Protein AF-A0A292PXF9-F1 (afdb_monomer)

Structure (mmCIF, N/CA/C/O backbone):
data_AF-A0A292PXF9-F1
#
_entry.id   AF-A0A292PXF9-F1
#
loop_
_atom_site.group_PDB
_atom_site.id
_atom_site.type_symbol
_atom_site.label_atom_id
_atom_site.label_alt_id
_atom_site.label_comp_id
_atom_site.label_asym_id
_atom_site.label_entity_id
_atom_site.label_seq_id
_atom_site.pdbx_PDB_ins_code
_atom_site.Cartn_x
_atom_site.Cartn_y
_atom_site.Cartn_z
_atom_site.occupancy
_atom_site.B_iso_or_equiv
_atom_site.auth_seq_id
_atom_site.auth_comp_id
_atom_site.auth_asym_id
_atom_site.auth_atom_id
_atom_site.pdbx_PDB_model_num
ATOM 1 N N . MET A 1 1 ? -12.006 -13.032 43.109 1.00 38.38 1 MET A N 1
ATOM 2 C CA . MET A 1 1 ? -13.363 -12.999 43.694 1.00 38.38 1 MET A CA 1
ATOM 3 C C . MET A 1 1 ? -13.235 -13.403 45.149 1.00 38.38 1 MET A C 1
ATOM 5 O O . MET A 1 1 ? -13.389 -14.571 45.484 1.00 38.38 1 MET A O 1
ATOM 9 N N . GLU A 1 2 ? -12.840 -12.450 45.986 1.00 35.78 2 GLU A N 1
ATOM 10 C CA . GLU A 1 2 ? -12.782 -12.636 47.434 1.00 35.78 2 GLU A CA 1
ATOM 11 C C . GLU A 1 2 ? -14.198 -12.433 47.976 1.00 35.78 2 GLU A C 1
ATOM 13 O O . GLU A 1 2 ? -14.853 -11.440 47.666 1.00 35.78 2 GLU A O 1
ATOM 18 N N . ARG A 1 3 ? -14.719 -13.440 48.682 1.00 36.41 3 ARG A N 1
ATOM 19 C CA . ARG A 1 3 ? -16.041 -13.385 49.306 1.00 36.41 3 ARG A CA 1
ATOM 20 C C . ARG A 1 3 ? -15.916 -12.554 50.579 1.00 36.41 3 ARG A C 1
ATOM 22 O O . ARG A 1 3 ? -15.372 -13.043 51.564 1.00 36.41 3 ARG A O 1
ATOM 29 N N . GLU A 1 4 ? -16.420 -11.324 50.553 1.00 37.81 4 GLU A N 1
ATOM 30 C CA . GLU A 1 4 ? -16.676 -10.549 51.767 1.00 37.81 4 GLU A CA 1
ATOM 31 C C . GLU A 1 4 ? -17.704 -11.299 52.623 1.00 37.81 4 GLU A C 1
ATOM 33 O O . GLU A 1 4 ? -18.889 -11.387 52.300 1.00 37.81 4 GLU A O 1
ATOM 38 N N . ILE A 1 5 ? -17.218 -11.900 53.707 1.00 45.25 5 ILE A N 1
ATOM 39 C CA . ILE A 1 5 ? -18.041 -12.476 54.766 1.00 45.25 5 ILE A CA 1
ATOM 40 C C . ILE A 1 5 ? -18.513 -11.296 55.616 1.00 45.25 5 ILE A C 1
ATOM 42 O O . ILE A 1 5 ? -17.755 -10.762 56.424 1.00 45.25 5 ILE A O 1
ATOM 46 N N . LEU A 1 6 ? -19.751 -10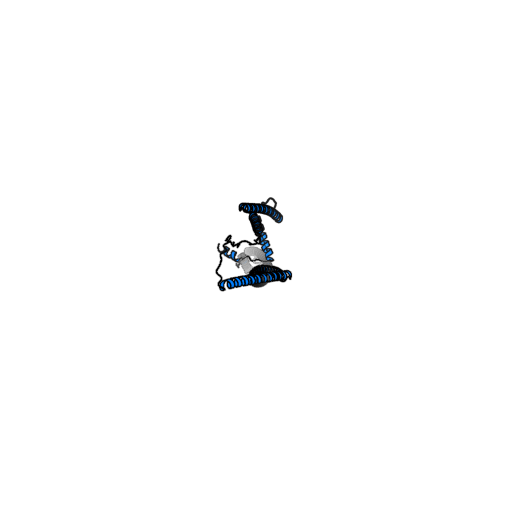.851 55.394 1.00 40.72 6 LEU A N 1
ATOM 47 C CA . LEU A 1 6 ? -20.385 -9.840 56.238 1.00 40.72 6 LEU A CA 1
ATOM 48 C C . LEU A 1 6 ? -20.540 -10.385 57.672 1.00 40.72 6 LEU A C 1
ATOM 50 O O . LEU A 1 6 ? -20.961 -11.534 57.839 1.00 40.72 6 LEU A O 1
ATOM 54 N N . PRO A 1 7 ? -20.218 -9.590 58.707 1.00 44.69 7 PRO A N 1
ATOM 55 C CA . PRO A 1 7 ? -20.366 -10.006 60.094 1.00 44.69 7 PRO A CA 1
ATOM 56 C C . PRO A 1 7 ? -21.848 -10.204 60.432 1.00 44.69 7 PRO A C 1
ATOM 58 O O . PRO A 1 7 ? -22.678 -9.326 60.189 1.00 44.69 7 PRO A O 1
ATOM 61 N N . SER A 1 8 ? -22.175 -11.369 60.993 1.00 41.03 8 SER A N 1
ATOM 62 C CA . SER A 1 8 ? -23.516 -11.691 61.479 1.00 41.03 8 SER A CA 1
ATOM 63 C C . SER A 1 8 ? -23.991 -10.630 62.480 1.00 41.03 8 SER A C 1
ATOM 65 O O . SER A 1 8 ? -23.223 -10.272 63.379 1.00 41.03 8 SER A O 1
ATOM 67 N N . PRO A 1 9 ? -25.241 -10.141 62.382 1.00 47.03 9 PRO A N 1
ATOM 68 C CA . PRO A 1 9 ? -25.782 -9.237 63.382 1.00 47.03 9 PRO A CA 1
ATOM 69 C C . PRO A 1 9 ? -25.838 -9.974 64.721 1.00 47.03 9 PRO A C 1
ATOM 71 O O . PRO A 1 9 ? -26.506 -11.000 64.853 1.00 47.03 9 PRO A O 1
ATOM 74 N N . GLY A 1 10 ? -25.087 -9.473 65.703 1.00 38.56 10 GLY A N 1
ATOM 75 C CA . GLY A 1 10 ? -25.152 -9.954 67.074 1.00 38.56 10 GLY A CA 1
ATOM 76 C C . GLY A 1 10 ? -26.551 -9.700 67.618 1.00 38.56 10 GLY A C 1
ATOM 77 O O . GLY A 1 10 ? -26.915 -8.555 67.877 1.00 38.56 10 GLY A O 1
ATOM 78 N N . PHE A 1 11 ? -27.344 -10.760 67.759 1.00 42.31 11 PHE A N 1
ATOM 79 C CA . PHE A 1 11 ? -28.587 -10.709 68.515 1.00 42.31 11 PHE A CA 1
ATOM 80 C C . PHE A 1 11 ? -28.232 -10.376 69.965 1.00 42.31 11 PHE A C 1
ATOM 82 O O . PHE A 1 11 ? -27.492 -11.121 70.612 1.00 42.31 11 PHE A O 1
ATOM 89 N N . ALA A 1 12 ? -28.722 -9.238 70.457 1.00 44.34 12 ALA A N 1
ATOM 90 C CA . ALA A 1 12 ? -28.659 -8.928 71.876 1.00 44.34 12 ALA A CA 1
ATOM 91 C C . ALA A 1 12 ? -29.372 -10.053 72.654 1.00 44.34 12 ALA A C 1
ATOM 93 O O . ALA A 1 12 ? -30.424 -10.516 72.200 1.00 44.34 12 ALA A O 1
ATOM 94 N N . PRO A 1 13 ? -28.819 -10.528 73.785 1.00 44.94 13 PRO A N 1
ATOM 95 C CA . PRO A 1 13 ? -29.507 -11.498 74.625 1.00 44.94 13 PRO A CA 1
ATOM 96 C C . PRO A 1 13 ? -30.847 -10.900 75.052 1.00 44.94 13 PRO A C 1
ATOM 98 O O . PRO A 1 13 ? -30.883 -9.759 75.515 1.00 44.94 13 PRO A O 1
ATOM 101 N N . PHE A 1 14 ? -31.937 -11.651 74.876 1.00 39.88 14 PHE A N 1
ATOM 102 C CA . PHE A 1 14 ? -33.238 -11.268 75.420 1.00 39.88 14 PHE A CA 1
ATOM 103 C C . PHE A 1 14 ? -33.081 -10.957 76.916 1.00 39.88 14 PHE A C 1
ATOM 105 O O . PHE A 1 14 ? -32.403 -11.728 77.605 1.00 39.88 14 PHE A O 1
ATOM 112 N N . PRO A 1 15 ? -33.681 -9.869 77.432 1.00 43.75 15 PRO A N 1
ATOM 113 C CA . PRO A 1 15 ? -33.729 -9.651 78.867 1.00 43.75 15 PRO A CA 1
ATOM 114 C C . PRO A 1 15 ? -34.383 -10.881 79.505 1.00 43.75 15 PRO A C 1
ATOM 116 O O . PRO A 1 15 ? -35.477 -11.297 79.116 1.00 43.75 15 PRO A O 1
ATOM 119 N N . GLU A 1 16 ? -33.673 -11.525 80.432 1.00 38.31 16 GLU A N 1
ATOM 120 C CA . GLU A 1 16 ? -34.232 -12.609 81.230 1.00 38.31 16 GLU A CA 1
ATOM 121 C C . GLU A 1 16 ? -35.447 -12.058 81.974 1.00 38.31 16 GLU A C 1
ATOM 123 O O . GLU A 1 16 ? -35.312 -11.313 82.943 1.00 38.31 16 GLU A O 1
ATOM 128 N N . VAL A 1 17 ? -36.642 -12.417 81.497 1.00 43.72 17 VAL A N 1
ATOM 129 C CA . VAL A 1 17 ? -37.902 -12.142 82.185 1.00 43.72 17 VAL A CA 1
ATOM 130 C C . VAL A 1 17 ? -37.753 -12.665 83.615 1.00 43.72 17 VAL A C 1
ATOM 132 O O . VAL A 1 17 ? -37.528 -13.874 83.777 1.00 43.72 17 VAL A O 1
ATOM 135 N N . PRO A 1 18 ? -37.871 -11.815 84.653 1.00 45.53 18 PRO A N 1
ATOM 136 C CA . PRO A 1 18 ? -37.778 -12.255 86.033 1.00 45.53 18 PRO A CA 1
ATOM 137 C C . PRO A 1 18 ? -38.880 -13.282 86.279 1.00 45.53 18 PRO A C 1
ATOM 139 O O . PRO A 1 18 ? -40.059 -12.950 86.408 1.00 45.53 18 PRO A O 1
ATOM 142 N N . ARG A 1 19 ? -38.512 -14.566 86.313 1.00 47.56 19 ARG A N 1
ATOM 143 C CA . ARG A 1 19 ? -39.407 -15.663 86.691 1.00 47.56 19 ARG A CA 1
ATOM 144 C C . ARG A 1 19 ? -39.604 -15.643 88.203 1.00 47.56 19 ARG A C 1
ATOM 146 O O . ARG A 1 19 ? -39.348 -16.642 88.872 1.00 47.56 19 ARG A O 1
ATOM 153 N N . ASP A 1 20 ? -40.083 -14.529 88.742 1.00 47.41 20 ASP A N 1
ATOM 154 C CA . ASP A 1 20 ? -40.573 -14.455 90.112 1.00 47.41 20 ASP A CA 1
ATOM 155 C C . ASP A 1 20 ? -41.915 -15.192 90.186 1.00 47.41 20 ASP A C 1
ATOM 157 O O . ASP A 1 20 ? -43.004 -14.624 90.253 1.00 47.41 20 ASP A O 1
ATOM 161 N N . ARG A 1 21 ? -41.821 -16.527 90.165 1.00 51.06 21 ARG A N 1
ATOM 162 C CA . ARG A 1 21 ? -42.903 -17.471 90.486 1.00 51.06 21 ARG A CA 1
ATOM 163 C C . ARG A 1 21 ? -43.408 -17.315 91.926 1.00 51.06 21 ARG A C 1
ATOM 165 O O . ARG A 1 21 ? -44.390 -17.951 92.297 1.00 51.06 21 ARG A O 1
ATOM 172 N N . THR A 1 22 ? -42.741 -16.488 92.721 1.00 57.09 22 THR A N 1
ATOM 173 C CA . THR A 1 22 ? -43.041 -16.198 94.119 1.00 57.09 22 THR A CA 1
ATOM 174 C C . THR A 1 22 ? -44.362 -15.454 94.256 1.00 57.09 22 THR A C 1
ATOM 176 O O . THR A 1 22 ? -45.220 -15.906 94.994 1.00 57.09 22 THR A O 1
ATOM 179 N N . VAL A 1 23 ? -44.634 -14.417 93.459 1.00 55.50 23 VAL A N 1
ATOM 180 C CA . VAL A 1 23 ? -45.816 -13.568 93.707 1.00 55.50 23 VAL A CA 1
ATOM 181 C C . VAL A 1 23 ? -47.139 -14.283 93.417 1.00 55.50 23 VAL A C 1
ATOM 183 O O . VAL A 1 23 ? -48.049 -14.237 94.246 1.00 55.50 23 VAL A O 1
ATOM 186 N N . PHE A 1 24 ? -47.243 -15.017 92.303 1.00 54.81 24 PHE A N 1
ATOM 187 C CA . PHE A 1 24 ? -48.437 -15.821 91.998 1.00 54.81 24 PHE A CA 1
ATOM 188 C C . PHE A 1 24 ? -48.590 -17.005 92.964 1.00 54.81 24 PHE A C 1
ATOM 190 O O . PHE A 1 24 ? -49.696 -17.276 93.432 1.00 54.81 24 PHE A O 1
ATOM 197 N N . GLY A 1 25 ? -47.482 -17.675 93.310 1.00 64.62 25 GLY A N 1
ATOM 198 C CA . GLY A 1 25 ? -47.472 -18.749 94.306 1.00 64.62 25 GLY A CA 1
ATOM 199 C C . GLY A 1 25 ? -47.916 -18.263 95.684 1.00 64.62 25 GLY A C 1
ATOM 200 O O . GLY A 1 25 ? -48.719 -18.914 96.346 1.00 64.62 25 GLY A O 1
ATOM 201 N N . ASP A 1 26 ? -47.491 -17.068 96.075 1.00 59.53 26 ASP A N 1
ATOM 202 C CA . ASP A 1 26 ? -47.842 -16.463 97.346 1.00 59.53 26 ASP A CA 1
ATOM 203 C C . ASP A 1 26 ? -49.309 -15.991 97.348 1.00 59.53 26 ASP A C 1
ATOM 205 O O . ASP A 1 26 ? -49.946 -16.026 98.400 1.00 59.53 26 ASP A O 1
ATOM 209 N N . VAL A 1 27 ? -49.872 -15.505 96.223 1.00 60.19 27 VAL A N 1
ATOM 210 C CA . VAL A 1 27 ? -51.295 -15.086 96.149 1.00 60.19 27 VAL A CA 1
ATOM 211 C C . VAL A 1 27 ? -52.185 -16.318 96.230 1.00 60.19 27 VAL A C 1
ATOM 213 O O . VAL A 1 27 ? -53.133 -16.335 97.012 1.00 60.19 27 VAL A O 1
ATOM 216 N N . LEU A 1 28 ? -51.839 -17.375 95.490 1.00 66.12 28 LEU A N 1
ATOM 217 C CA . LEU A 1 28 ? -52.525 -18.660 95.577 1.00 66.12 28 LEU A CA 1
ATOM 218 C C . LEU A 1 28 ? -52.414 -19.255 96.987 1.00 66.12 28 LEU A C 1
ATOM 220 O O . LEU A 1 28 ? -53.418 -19.701 97.524 1.00 66.12 28 LEU A O 1
ATOM 224 N N . SER A 1 29 ? -51.248 -19.171 97.634 1.00 68.19 29 SER A N 1
ATOM 225 C CA . SER A 1 29 ? -51.052 -19.593 99.029 1.00 68.19 29 SER A CA 1
ATOM 226 C C . SER A 1 29 ? -51.894 -18.768 100.016 1.00 68.19 29 SER A C 1
ATOM 228 O O . SER A 1 29 ? -52.533 -19.320 100.916 1.00 68.19 29 SER A O 1
ATOM 230 N N . ALA A 1 30 ? -51.984 -17.446 99.834 1.00 63.38 30 ALA A N 1
ATOM 231 C CA . ALA A 1 30 ? -52.827 -16.581 100.658 1.00 63.38 30 ALA A CA 1
ATOM 232 C C . ALA A 1 30 ? -54.324 -16.883 100.479 1.00 63.38 30 ALA A C 1
ATOM 234 O O . ALA A 1 30 ? -55.038 -16.953 101.482 1.00 63.38 30 ALA A O 1
ATOM 235 N N . LEU A 1 31 ? -54.774 -17.117 99.241 1.00 67.19 31 LEU A N 1
ATOM 236 C CA . LEU A 1 31 ? -56.148 -17.508 98.907 1.00 67.19 31 LEU A CA 1
ATOM 237 C C . LEU A 1 31 ? -56.500 -18.898 99.439 1.00 67.19 31 LEU A C 1
ATOM 239 O O . LEU A 1 31 ? -57.579 -19.071 99.995 1.00 67.19 31 LEU A O 1
ATOM 243 N N . ASP A 1 32 ? -55.595 -19.868 99.338 1.00 71.25 32 ASP A N 1
ATOM 244 C CA . ASP A 1 32 ? -55.810 -21.224 99.852 1.00 71.25 32 ASP A CA 1
ATOM 245 C C . ASP A 1 32 ? -55.917 -21.210 101.385 1.00 71.25 32 ASP A C 1
ATOM 247 O O . ASP A 1 32 ? -56.805 -21.809 101.997 1.00 71.25 32 ASP A O 1
ATOM 251 N N . THR A 1 33 ? -55.087 -20.392 102.033 1.00 67.62 33 THR A N 1
ATOM 252 C CA . THR A 1 33 ? -55.142 -20.217 103.482 1.00 67.62 33 THR A CA 1
ATOM 253 C C . THR A 1 33 ? -56.361 -19.383 103.935 1.00 67.62 33 THR A C 1
ATOM 255 O O . THR A 1 33 ? -56.860 -19.599 105.041 1.00 67.62 33 THR A O 1
ATOM 258 N N . LEU A 1 34 ? -56.873 -18.463 103.102 1.00 62.84 34 LEU A N 1
ATOM 259 C CA . LEU A 1 34 ? -58.134 -17.735 103.322 1.00 62.84 34 LEU A CA 1
ATOM 260 C C . LEU A 1 34 ? -59.341 -18.669 103.152 1.00 62.84 34 LEU A C 1
ATOM 262 O O . LEU A 1 34 ? -60.202 -18.714 104.026 1.00 62.84 34 LEU A O 1
ATOM 266 N N . GLY A 1 35 ? -59.365 -19.487 102.098 1.00 71.19 35 GLY A N 1
ATOM 267 C CA . GLY A 1 35 ? -60.370 -20.530 101.885 1.00 71.19 35 GLY A CA 1
ATOM 268 C C . GLY A 1 35 ? -60.387 -21.555 103.021 1.00 71.19 35 GLY A C 1
ATOM 269 O O . GLY A 1 35 ? -61.454 -21.968 103.472 1.00 71.19 35 GLY A O 1
ATOM 270 N N . GLY A 1 36 ? -59.217 -21.894 103.572 1.00 72.12 36 GLY A N 1
ATOM 271 C CA . GLY A 1 36 ? -59.089 -22.715 104.777 1.00 72.12 36 GLY A CA 1
ATOM 272 C C . GLY A 1 36 ? -59.553 -22.036 106.075 1.00 72.12 36 GLY A C 1
ATOM 273 O O . GLY A 1 36 ? -59.881 -22.736 107.032 1.00 72.12 36 GLY A O 1
ATOM 274 N N . ALA A 1 37 ? -59.581 -20.703 106.143 1.00 62.56 37 ALA A N 1
ATOM 275 C CA . ALA A 1 37 ? -60.139 -19.950 107.271 1.00 62.56 37 ALA A CA 1
ATOM 276 C C . ALA A 1 37 ? -61.665 -19.794 107.144 1.00 62.56 37 ALA A C 1
ATOM 278 O O . ALA A 1 37 ? -62.383 -20.032 108.109 1.00 62.56 37 ALA A O 1
ATOM 279 N N . VAL A 1 38 ? -62.168 -19.511 105.937 1.00 63.34 38 VAL A N 1
ATOM 280 C CA . VAL A 1 38 ? -63.608 -19.456 105.627 1.00 63.34 38 VAL A CA 1
ATOM 281 C C . VAL A 1 38 ? -64.271 -20.811 105.867 1.00 63.34 38 VAL A C 1
ATOM 283 O O . VAL A 1 38 ? -65.263 -20.875 106.583 1.00 63.34 38 VAL A O 1
ATOM 286 N N . LYS A 1 39 ? -63.670 -21.914 105.395 1.00 64.06 39 LYS A N 1
ATOM 287 C CA . LYS A 1 39 ? -64.159 -23.269 105.705 1.00 64.06 39 LYS A CA 1
ATOM 288 C C . LYS A 1 39 ? -64.170 -23.570 107.200 1.00 64.06 39 LYS A C 1
ATOM 290 O O . LYS A 1 39 ? -65.062 -24.270 107.662 1.00 64.06 39 LYS A O 1
ATOM 295 N N . ARG A 1 40 ? -63.197 -23.057 107.964 1.00 63.50 40 ARG A N 1
ATOM 296 C CA . ARG A 1 40 ? -63.173 -23.203 109.428 1.00 63.50 40 ARG A CA 1
ATOM 297 C C . ARG A 1 40 ? -64.303 -22.424 110.095 1.00 63.50 40 ARG A C 1
ATOM 299 O O . ARG A 1 40 ? -64.909 -22.968 111.011 1.00 63.50 40 ARG A O 1
ATOM 306 N N . LEU A 1 41 ? -64.634 -21.239 109.583 1.00 57.59 41 LEU A N 1
ATOM 307 C CA . LEU A 1 41 ? -65.790 -20.442 109.998 1.00 57.59 41 LEU A CA 1
ATOM 308 C C . LEU A 1 41 ? -67.124 -21.138 109.665 1.00 57.59 41 LEU A C 1
ATOM 310 O O . LEU A 1 41 ? -68.008 -21.198 110.512 1.00 57.59 41 LEU A O 1
ATOM 314 N N . GLU A 1 42 ? -67.249 -21.714 108.465 1.00 56.44 42 GLU A N 1
ATOM 315 C CA . GLU A 1 42 ? -68.432 -22.482 108.035 1.00 56.44 42 GLU A CA 1
ATOM 316 C C . GLU A 1 42 ? -68.601 -23.787 108.826 1.00 56.44 42 GLU A C 1
ATOM 318 O O . GLU A 1 42 ? -69.719 -24.182 109.144 1.00 56.44 42 GLU A O 1
ATOM 323 N N . SER A 1 43 ? -67.497 -24.448 109.186 1.00 56.09 43 SER A N 1
ATOM 324 C CA . SER A 1 43 ? -67.502 -25.645 110.039 1.00 56.09 43 SER A CA 1
ATOM 325 C C . SER A 1 43 ? -67.558 -25.338 111.541 1.00 56.09 43 SER A C 1
ATOM 327 O O . SER A 1 43 ? -67.572 -26.261 112.358 1.00 56.09 43 SER A O 1
ATOM 329 N N . HIS A 1 44 ? -67.560 -24.059 111.928 1.00 50.50 44 HIS A N 1
ATOM 330 C CA . HIS A 1 44 ? -67.612 -23.664 113.327 1.00 50.50 44 HIS A CA 1
ATOM 331 C C . HIS A 1 44 ? -69.031 -23.936 113.864 1.00 50.50 44 HIS A C 1
ATOM 333 O O . HIS A 1 44 ? -70.009 -23.550 113.221 1.00 50.50 44 HIS A O 1
ATOM 339 N N . PRO A 1 45 ? -69.200 -24.537 115.059 1.00 51.62 45 PRO A N 1
ATOM 340 C CA . PRO A 1 45 ? -70.506 -24.923 115.628 1.00 51.62 45 PRO A CA 1
ATOM 341 C C . PRO A 1 45 ? -71.448 -23.745 115.974 1.00 51.62 45 PRO A C 1
ATOM 343 O O . PRO A 1 45 ? -72.424 -23.917 116.699 1.00 51.62 45 PRO A O 1
ATOM 346 N N . LEU A 1 46 ? -71.141 -22.542 115.481 1.00 47.53 46 LEU A N 1
ATOM 347 C CA . LEU A 1 46 ? -71.871 -21.286 115.652 1.00 47.53 46 LEU A CA 1
ATOM 348 C C . LEU A 1 46 ? -72.682 -20.884 114.401 1.00 47.53 46 LEU A C 1
ATOM 350 O O . LEU A 1 46 ? -73.392 -19.885 114.452 1.00 47.53 46 LEU A O 1
ATOM 354 N N . ALA A 1 47 ? -72.606 -21.640 113.297 1.00 48.72 47 ALA A N 1
ATOM 355 C CA . ALA A 1 47 ? -73.332 -21.345 112.054 1.00 48.72 47 ALA A CA 1
ATOM 356 C C . ALA A 1 47 ? -74.788 -21.870 112.016 1.00 48.72 47 ALA A C 1
ATOM 358 O O . ALA A 1 47 ? -75.531 -21.533 111.097 1.00 48.72 47 ALA A O 1
ATOM 359 N N . SER A 1 48 ? -75.229 -22.668 113.001 1.00 48.69 48 SER A N 1
ATOM 360 C CA . SER A 1 48 ? -76.608 -23.180 113.076 1.00 48.69 48 SER A CA 1
ATOM 361 C C . SER A 1 48 ? -77.458 -22.413 114.097 1.00 48.69 48 SER A C 1
ATOM 363 O O . SER A 1 48 ? -77.163 -22.437 115.291 1.00 48.69 48 SER A O 1
ATOM 365 N N . GLU A 1 49 ? -78.508 -21.755 113.598 1.00 47.91 49 GLU A N 1
ATOM 366 C CA . GLU A 1 49 ? -79.733 -21.275 114.266 1.00 47.91 49 GLU A CA 1
ATOM 367 C C . GLU A 1 49 ? -79.809 -21.437 115.803 1.00 47.91 49 GLU A C 1
ATOM 369 O O . GLU A 1 49 ? -80.420 -22.376 116.301 1.00 47.91 49 GLU A O 1
ATOM 374 N N . ASN A 1 50 ? -79.200 -20.522 116.571 1.00 51.47 50 ASN A N 1
ATOM 375 C CA . ASN A 1 50 ? -79.665 -20.073 117.905 1.00 51.47 50 ASN A CA 1
ATOM 376 C C . ASN A 1 50 ? -78.708 -19.023 118.504 1.00 51.47 50 ASN A C 1
ATOM 378 O O . ASN A 1 50 ? -78.102 -19.194 119.563 1.00 51.47 50 ASN A O 1
ATOM 382 N N . LEU A 1 51 ? -78.550 -17.905 117.792 1.00 47.69 51 LEU A N 1
ATOM 383 C CA . LEU A 1 51 ? -77.585 -16.845 118.115 1.00 47.69 51 LEU A CA 1
ATOM 384 C C . LEU A 1 51 ? -77.932 -16.016 119.366 1.00 47.69 51 LEU A C 1
ATOM 386 O O . LEU A 1 51 ? -77.048 -15.371 119.922 1.00 47.69 51 LEU A O 1
ATOM 390 N N . SER A 1 52 ? -79.183 -16.028 119.838 1.00 51.34 52 SER A N 1
ATOM 391 C CA . SER A 1 52 ? -79.617 -15.104 120.898 1.00 51.34 52 SER A CA 1
ATOM 392 C C . SER A 1 52 ? -79.380 -15.606 122.328 1.00 51.34 52 SER A C 1
ATOM 394 O O . SER A 1 52 ? -79.350 -14.789 123.243 1.00 51.34 52 SER A O 1
ATOM 396 N N . GLU A 1 53 ? -79.196 -16.914 122.546 1.00 46.62 53 GLU A N 1
ATOM 397 C CA . GLU A 1 53 ? -79.200 -17.505 123.902 1.00 46.62 53 GLU A CA 1
ATOM 398 C C . GLU A 1 53 ? -77.817 -17.955 124.410 1.00 46.62 53 GLU A C 1
ATOM 400 O O . GLU A 1 53 ? -77.643 -18.221 125.597 1.00 46.62 53 GLU A O 1
ATOM 405 N N . ARG A 1 54 ? -76.789 -17.992 123.547 1.00 47.78 54 ARG A N 1
ATOM 406 C CA . ARG A 1 54 ? -75.419 -18.416 123.922 1.00 47.78 54 ARG A CA 1
ATOM 407 C C . ARG A 1 54 ? -74.387 -17.285 123.955 1.00 47.78 54 ARG A C 1
ATOM 409 O O . ARG A 1 54 ? -73.214 -17.541 124.201 1.00 47.78 54 ARG A O 1
ATOM 416 N N . LEU A 1 55 ? -74.838 -16.032 123.850 1.00 46.78 55 LEU A N 1
ATOM 417 C CA . LEU A 1 55 ? -74.058 -14.814 124.137 1.00 46.78 55 LEU A CA 1
ATOM 418 C C . LEU A 1 55 ? -73.646 -14.674 125.626 1.00 46.78 55 LEU A C 1
ATOM 420 O O . LEU A 1 55 ? -73.004 -13.697 126.001 1.00 46.78 55 LEU A O 1
ATOM 424 N N . GLN A 1 56 ? -73.949 -15.674 126.467 1.00 46.81 56 GLN A N 1
ATOM 425 C CA . GLN A 1 56 ? -73.604 -15.756 127.893 1.00 46.81 56 GLN A CA 1
ATOM 426 C C . GLN A 1 56 ? -72.251 -16.458 128.172 1.00 46.81 56 GLN A C 1
ATOM 428 O O . GLN A 1 56 ? -72.053 -17.047 129.233 1.00 46.81 56 GLN A O 1
ATOM 433 N N . LYS A 1 57 ? -71.299 -16.398 127.235 1.00 51.69 57 LYS A N 1
ATOM 434 C CA . LYS A 1 57 ? -69.858 -16.532 127.506 1.00 51.69 57 LYS A CA 1
ATOM 435 C C . LYS A 1 57 ? -69.132 -15.470 126.689 1.00 51.69 57 LYS A C 1
ATOM 437 O O . LYS A 1 57 ? -68.818 -15.662 125.521 1.00 51.69 57 LYS A O 1
ATOM 442 N N . VAL A 1 58 ? -68.894 -14.328 127.328 1.00 54.03 58 VAL A N 1
ATOM 443 C CA . VAL A 1 58 ? -68.189 -13.155 126.776 1.00 54.03 58 VAL A CA 1
ATOM 444 C C . VAL A 1 58 ? -66.831 -13.527 126.146 1.00 54.03 58 VAL A C 1
ATOM 446 O O . VAL A 1 58 ? -66.352 -12.837 125.251 1.00 54.03 58 VAL A O 1
ATOM 449 N N . GLU A 1 59 ? -66.248 -14.653 126.560 1.00 56.19 59 GLU A N 1
ATOM 450 C CA . GLU A 1 59 ? -64.965 -15.190 126.098 1.00 56.19 59 GLU A CA 1
ATOM 451 C C . GLU A 1 59 ? -65.001 -15.746 124.659 1.00 56.19 59 GLU A C 1
ATOM 453 O O . GLU A 1 59 ? -64.101 -15.455 123.877 1.00 56.19 59 GLU A O 1
ATOM 458 N N . ASP A 1 60 ? -66.071 -16.436 124.245 1.00 58.62 60 ASP A N 1
ATOM 459 C CA . ASP A 1 60 ? -66.175 -17.010 122.888 1.00 58.62 60 ASP A CA 1
ATOM 460 C C . ASP A 1 60 ? -66.448 -15.922 121.830 1.00 58.62 60 ASP A C 1
ATOM 462 O O . ASP A 1 60 ? -65.941 -15.972 120.708 1.00 58.62 60 ASP A O 1
ATOM 466 N N . ALA A 1 61 ? -67.199 -14.880 122.207 1.00 62.69 61 ALA A N 1
ATOM 467 C CA . ALA A 1 61 ? -67.411 -13.697 121.373 1.00 62.69 61 ALA A CA 1
ATOM 468 C C . ALA A 1 61 ? -66.119 -12.877 121.193 1.00 62.69 61 ALA A C 1
ATOM 470 O O . ALA A 1 61 ? -65.913 -12.269 120.139 1.00 62.69 61 ALA A O 1
ATOM 471 N N . ALA A 1 62 ? -65.235 -12.874 122.198 1.00 67.88 62 ALA A N 1
ATOM 472 C CA . ALA A 1 62 ? -63.929 -12.229 122.110 1.00 67.88 62 ALA A CA 1
ATOM 473 C C . ALA A 1 62 ? -62.991 -12.972 121.142 1.00 67.88 62 ALA A C 1
ATOM 475 O O . ALA A 1 62 ? -62.381 -12.326 120.289 1.00 67.88 62 ALA A O 1
ATOM 476 N N . VAL A 1 63 ? -62.950 -14.310 121.200 1.00 73.62 63 VAL A N 1
ATOM 477 C CA . VAL A 1 63 ? -62.162 -15.146 120.272 1.00 73.62 63 VAL A CA 1
ATOM 478 C C . VAL A 1 63 ? -62.648 -14.984 118.829 1.00 73.62 63 VAL A C 1
ATOM 480 O O . VAL A 1 63 ? -61.839 -14.783 117.924 1.00 73.62 63 VAL A O 1
ATOM 483 N N . LEU A 1 64 ? -63.966 -14.983 118.605 1.00 75.50 64 LEU A N 1
ATOM 484 C CA . LEU A 1 64 ? -64.538 -14.792 117.269 1.00 75.50 64 LEU A CA 1
ATOM 485 C C . LEU A 1 64 ? -64.207 -13.407 116.690 1.00 75.50 64 LEU A C 1
ATOM 487 O O . LEU A 1 64 ? -63.898 -13.279 115.508 1.00 75.50 64 LEU A O 1
ATOM 491 N N . LYS A 1 65 ? -64.243 -12.359 117.524 1.00 79.50 65 LYS A N 1
ATOM 492 C CA . LYS A 1 65 ? -63.864 -10.994 117.133 1.00 79.50 65 LYS A CA 1
ATOM 493 C C . LYS A 1 65 ? -62.379 -10.899 116.773 1.00 79.50 65 LYS A C 1
ATOM 495 O O . LYS A 1 65 ? -62.026 -10.173 115.847 1.00 79.50 65 LYS A O 1
ATOM 500 N N . GLU A 1 66 ? -61.522 -11.624 117.485 1.00 78.81 66 GLU A N 1
ATOM 501 C CA . GLU A 1 66 ? -60.088 -11.690 117.200 1.00 78.81 66 GLU A CA 1
ATOM 502 C C . GLU A 1 66 ? -59.799 -12.442 115.891 1.00 78.81 66 GLU A C 1
ATOM 504 O O . GLU A 1 66 ? -59.004 -11.968 115.078 1.00 78.81 66 GLU A O 1
ATOM 509 N N . GLU A 1 67 ? -60.476 -13.566 115.633 1.00 77.88 67 GLU A N 1
ATOM 510 C CA . GLU A 1 67 ? -60.369 -14.281 114.354 1.00 77.88 67 GLU A CA 1
ATOM 511 C C . GLU A 1 67 ? -60.914 -13.465 113.182 1.00 77.88 67 GLU A C 1
ATOM 513 O O . GLU A 1 67 ? -60.271 -13.407 112.135 1.00 77.88 67 GLU A O 1
ATOM 518 N N . LEU A 1 68 ? -62.045 -12.777 113.364 1.00 78.44 68 LEU A N 1
ATOM 519 C CA . LEU A 1 68 ? -62.599 -11.870 112.360 1.00 78.44 68 LEU A CA 1
ATOM 520 C C . LEU A 1 68 ? -61.639 -10.703 112.084 1.00 78.44 68 LEU A C 1
ATOM 522 O O . LEU A 1 68 ? -61.423 -10.347 110.930 1.00 78.44 68 LEU A O 1
ATOM 526 N N . GLY A 1 69 ? -60.999 -10.159 113.125 1.00 82.31 69 GLY A N 1
ATOM 527 C CA . GLY A 1 69 ? -59.949 -9.149 112.992 1.00 82.31 69 GLY A CA 1
ATOM 528 C C . GLY A 1 69 ? -58.742 -9.660 112.201 1.00 82.31 69 GLY A C 1
ATOM 529 O O . GLY A 1 69 ? -58.304 -9.003 111.259 1.00 82.31 69 GLY A O 1
ATOM 530 N N . ARG A 1 70 ? -58.246 -10.869 112.512 1.00 80.38 70 ARG A N 1
ATOM 531 C CA . ARG A 1 70 ? -57.166 -11.519 111.747 1.00 80.38 70 ARG A CA 1
ATOM 532 C C . ARG A 1 70 ? -57.568 -11.781 110.298 1.00 80.38 70 ARG A C 1
ATOM 534 O O . ARG A 1 70 ? -56.741 -11.616 109.404 1.00 80.38 70 ARG A O 1
ATOM 541 N N . LEU A 1 71 ? -58.807 -12.204 110.057 1.00 80.94 71 LEU A N 1
ATOM 542 C CA . LEU A 1 71 ? -59.322 -12.469 108.718 1.00 80.94 71 LEU A CA 1
ATOM 543 C C . LEU A 1 71 ? -59.410 -11.181 107.896 1.00 80.94 71 LEU A C 1
ATOM 545 O O . LEU A 1 71 ? -58.937 -11.175 106.762 1.00 80.94 71 LEU A O 1
ATOM 549 N N . CYS A 1 72 ? -59.916 -10.090 108.479 1.00 82.50 72 CYS A N 1
ATOM 550 C CA . CYS A 1 72 ? -59.920 -8.770 107.849 1.00 82.50 72 CYS A CA 1
ATOM 551 C C . CYS A 1 72 ? -58.505 -8.316 107.478 1.00 82.50 72 CYS A C 1
ATOM 553 O O . CYS A 1 72 ? -58.273 -7.987 106.322 1.00 82.50 72 CYS A O 1
ATOM 555 N N . SER A 1 73 ? -57.528 -8.399 108.389 1.00 85.06 73 SER A N 1
ATOM 556 C CA . SER A 1 73 ? -56.142 -8.018 108.065 1.00 85.06 73 SER A CA 1
ATOM 557 C C . SER A 1 73 ? -55.535 -8.873 106.949 1.00 85.06 73 SER A C 1
ATOM 559 O O . SER A 1 73 ? -54.765 -8.388 106.126 1.00 85.06 73 SER A O 1
ATOM 561 N N . ARG A 1 74 ? -55.880 -10.164 106.882 1.00 85.81 74 ARG A N 1
ATOM 562 C CA . ARG A 1 74 ? -55.443 -11.039 105.784 1.00 85.81 74 ARG A CA 1
ATOM 563 C C . ARG A 1 74 ? -56.122 -10.701 104.466 1.00 85.81 74 ARG A C 1
ATOM 565 O O . ARG A 1 74 ? -55.482 -10.824 103.425 1.00 85.81 74 ARG A O 1
ATOM 572 N N . PHE A 1 75 ? -57.393 -10.314 104.513 1.00 86.12 75 PHE A N 1
ATOM 573 C CA . PHE A 1 75 ? -58.133 -9.858 103.348 1.00 86.12 75 PHE A CA 1
ATOM 574 C C . PHE A 1 75 ? -57.537 -8.557 102.805 1.00 86.12 75 PHE A C 1
ATOM 576 O O . PHE A 1 75 ? -57.224 -8.511 101.624 1.00 86.12 75 PHE A O 1
ATOM 583 N N . GLU A 1 76 ? -57.244 -7.579 103.666 1.00 86.06 76 GLU A N 1
ATOM 584 C CA . GLU A 1 76 ? -56.555 -6.330 103.298 1.00 86.06 76 GLU A CA 1
ATOM 585 C C . GLU A 1 76 ? -55.184 -6.598 102.653 1.00 86.06 76 GLU A C 1
ATOM 587 O O . GLU A 1 76 ? -54.847 -6.026 101.618 1.00 86.06 76 GLU A O 1
ATOM 592 N N . VAL A 1 77 ? -54.398 -7.530 103.210 1.00 89.31 77 VAL A N 1
ATOM 593 C CA . VAL A 1 77 ? -53.124 -7.955 102.603 1.00 89.31 77 VAL A CA 1
ATOM 594 C C . VAL A 1 77 ? -53.351 -8.630 101.247 1.00 89.31 77 VAL A C 1
ATOM 596 O O . VAL A 1 77 ? -52.582 -8.413 100.313 1.00 89.31 77 VAL A O 1
ATOM 599 N N . CYS A 1 78 ? -54.387 -9.459 101.114 1.00 84.19 78 CYS A N 1
ATOM 600 C CA . CYS A 1 78 ? -54.702 -10.135 99.858 1.00 84.19 78 CYS A CA 1
ATOM 601 C C . CYS A 1 78 ? -55.143 -9.134 98.780 1.00 84.19 78 CYS A C 1
ATOM 603 O O . CYS A 1 78 ? -54.636 -9.189 97.664 1.00 84.19 78 CYS A O 1
ATOM 605 N N . GLU A 1 79 ? -56.000 -8.180 99.131 1.00 86.62 79 GLU A N 1
ATOM 606 C CA . GLU A 1 79 ? -56.450 -7.083 98.273 1.00 86.62 79 GLU A CA 1
ATOM 607 C C . GLU A 1 79 ? -55.280 -6.198 97.819 1.00 86.62 79 GLU A C 1
ATOM 609 O O . GLU A 1 79 ? -55.154 -5.896 96.628 1.00 86.62 79 GLU A O 1
ATOM 614 N N . GLY A 1 80 ? -54.359 -5.868 98.733 1.00 90.50 80 GLY A N 1
ATOM 615 C CA . GLY A 1 80 ? -53.134 -5.139 98.401 1.00 90.50 80 GLY A CA 1
ATOM 616 C C . GLY A 1 80 ? -52.266 -5.884 97.383 1.00 90.50 80 GLY A C 1
ATOM 617 O O . GLY A 1 80 ? -51.783 -5.294 96.420 1.00 90.50 80 GLY A O 1
ATOM 618 N N . ARG A 1 81 ? -52.132 -7.206 97.533 1.00 91.75 81 ARG A N 1
ATOM 619 C CA . ARG A 1 81 ? -51.347 -8.048 96.615 1.00 91.75 81 ARG A CA 1
ATOM 620 C C . ARG A 1 81 ? -52.031 -8.274 95.272 1.00 91.75 81 ARG A C 1
ATOM 622 O O . ARG A 1 81 ? -51.350 -8.336 94.254 1.00 91.75 81 ARG A O 1
ATOM 629 N N . VAL A 1 82 ? -53.359 -8.384 95.248 1.00 91.69 82 VAL A N 1
ATOM 630 C CA . VAL A 1 82 ? -54.135 -8.415 94.000 1.00 91.69 82 VAL A CA 1
ATOM 631 C C . VAL A 1 82 ? -53.959 -7.099 93.243 1.00 91.69 82 VAL A C 1
ATOM 633 O O . VAL A 1 82 ? -53.701 -7.133 92.043 1.00 91.69 82 VAL A O 1
ATOM 636 N N . SER A 1 83 ? -54.008 -5.960 93.938 1.00 91.50 83 SER A N 1
ATOM 637 C CA . SER A 1 83 ? -53.763 -4.642 93.336 1.00 91.50 83 SER A CA 1
ATOM 638 C C . SER A 1 83 ? -52.337 -4.514 92.787 1.00 91.50 83 SER A C 1
ATOM 640 O O . SER A 1 83 ? -52.142 -4.009 91.684 1.00 91.50 83 SER A O 1
ATOM 642 N N . GLU A 1 84 ? -51.336 -5.029 93.507 1.00 93.38 84 GLU A N 1
ATOM 643 C CA . GLU A 1 84 ? -49.946 -5.067 93.036 1.00 93.38 84 GLU A CA 1
ATOM 644 C C . GLU A 1 84 ? -49.789 -5.939 91.782 1.00 93.38 84 GLU A C 1
ATOM 646 O O . GLU A 1 84 ? -49.169 -5.518 90.805 1.00 93.38 84 GLU A O 1
ATOM 651 N N . VAL A 1 85 ? -50.369 -7.145 91.777 1.00 92.88 85 VAL A N 1
ATOM 652 C CA . VAL A 1 85 ? -50.333 -8.042 90.612 1.00 92.88 85 VAL A CA 1
ATOM 653 C C . VAL A 1 85 ? -51.048 -7.417 89.419 1.00 92.88 85 VAL A C 1
ATOM 655 O O . VAL A 1 85 ? -50.531 -7.514 88.310 1.00 92.88 85 VAL A O 1
ATOM 658 N N . ALA A 1 86 ? -52.187 -6.754 89.630 1.00 91.31 86 ALA A N 1
ATOM 659 C CA . ALA A 1 86 ? -52.897 -6.036 88.577 1.00 91.31 86 ALA A CA 1
ATOM 660 C C . ALA A 1 86 ? -52.021 -4.930 87.968 1.00 91.31 86 ALA A C 1
ATOM 662 O O . ALA A 1 86 ? -51.836 -4.907 86.754 1.00 91.31 86 ALA A O 1
ATOM 663 N N . GLY A 1 87 ? -51.387 -4.093 88.797 1.00 93.75 87 GLY A N 1
ATOM 664 C CA . GLY A 1 87 ? -50.477 -3.049 88.314 1.00 93.75 87 GLY A CA 1
ATOM 665 C C . GLY A 1 87 ? -49.248 -3.606 87.585 1.00 93.75 87 GLY A C 1
ATOM 666 O O . GLY A 1 87 ? -48.833 -3.074 86.558 1.00 93.75 87 GLY A O 1
ATOM 667 N N . ARG A 1 88 ? -48.683 -4.724 88.064 1.00 95.19 88 ARG A N 1
ATOM 668 C CA . ARG A 1 88 ? -47.593 -5.421 87.362 1.00 95.19 88 ARG A CA 1
ATOM 669 C C . ARG A 1 88 ? -48.048 -6.001 86.026 1.00 95.19 88 ARG A C 1
ATOM 671 O O . ARG A 1 88 ? -47.277 -5.970 85.073 1.00 95.19 88 ARG A O 1
ATOM 678 N N . LEU A 1 89 ? -49.264 -6.536 85.955 1.00 94.62 89 LEU A N 1
ATOM 679 C CA . LEU A 1 89 ? -49.823 -7.081 84.722 1.00 94.62 89 LEU A CA 1
ATOM 680 C C . LEU A 1 89 ? -50.045 -5.978 83.683 1.00 94.62 89 LEU A C 1
ATOM 682 O O . LEU A 1 89 ? -49.670 -6.168 82.533 1.00 94.62 89 LEU A O 1
ATOM 686 N N . GLU A 1 90 ? -50.572 -4.821 84.087 1.00 94.94 90 GLU A N 1
ATOM 687 C CA . GLU A 1 90 ? -50.717 -3.650 83.209 1.00 94.94 90 GLU A CA 1
ATOM 688 C C . GLU A 1 90 ? -49.364 -3.117 82.716 1.00 94.94 90 GLU A C 1
ATOM 690 O O . GLU A 1 90 ? -49.227 -2.749 81.547 1.00 94.94 90 GLU A O 1
ATOM 695 N N . ALA A 1 91 ? -48.343 -3.109 83.581 1.00 94.00 91 ALA A N 1
ATOM 696 C CA . ALA A 1 91 ? -46.991 -2.714 83.196 1.00 94.00 91 ALA A CA 1
ATOM 697 C C . ALA A 1 91 ? -46.397 -3.670 82.148 1.00 94.00 91 ALA A C 1
ATOM 699 O O . ALA A 1 91 ? -45.864 -3.213 81.140 1.00 94.00 91 ALA A O 1
ATOM 700 N N . VAL A 1 92 ? -46.542 -4.985 82.355 1.00 96.00 92 VAL A N 1
ATOM 701 C CA . VAL A 1 92 ? -46.099 -6.007 81.392 1.00 96.00 92 VAL A CA 1
ATOM 702 C C . VAL A 1 92 ? -46.876 -5.905 80.079 1.00 96.00 92 VAL A C 1
ATOM 704 O O . VAL A 1 92 ? -46.276 -5.999 79.015 1.00 96.00 92 VAL A O 1
ATOM 707 N N . ASP A 1 93 ? -48.191 -5.692 80.124 1.00 95.06 93 ASP A N 1
ATOM 708 C CA . ASP A 1 93 ? -49.016 -5.531 78.920 1.00 95.06 93 ASP A CA 1
ATOM 709 C C . ASP A 1 93 ? -48.587 -4.305 78.098 1.00 95.06 93 ASP A C 1
ATOM 711 O O . ASP A 1 93 ? -48.440 -4.379 76.874 1.00 95.06 93 ASP A O 1
ATOM 715 N N . SER A 1 94 ? -48.289 -3.197 78.782 1.00 94.44 94 SER A N 1
ATOM 716 C CA . SER A 1 94 ? -47.763 -1.981 78.156 1.00 94.44 94 SER A CA 1
ATOM 717 C C . SER A 1 94 ? -46.386 -2.217 77.526 1.00 94.44 94 SER A C 1
ATOM 719 O O . SER A 1 94 ? -46.167 -1.835 76.378 1.00 94.44 94 SER A O 1
ATOM 721 N N . GLU A 1 95 ? -45.479 -2.895 78.237 1.00 96.94 95 GLU A N 1
ATOM 722 C CA . GLU A 1 95 ? -44.135 -3.239 77.751 1.00 96.94 95 GLU A CA 1
ATOM 723 C C . GLU A 1 95 ? -44.195 -4.142 76.512 1.00 96.94 95 GLU A C 1
ATOM 725 O O . GLU A 1 95 ? -43.584 -3.834 75.489 1.00 96.94 95 GLU A O 1
ATOM 730 N N . VAL A 1 96 ? -45.002 -5.206 76.553 1.00 97.31 96 VAL A N 1
ATOM 731 C CA . VAL A 1 96 ? -45.205 -6.111 75.412 1.00 97.31 96 VAL A CA 1
ATOM 732 C C . VAL A 1 96 ? -45.802 -5.361 74.222 1.00 97.31 96 VAL A C 1
ATOM 734 O O . VAL A 1 96 ? -45.362 -5.551 73.087 1.00 97.31 96 VAL A O 1
ATOM 737 N N . THR A 1 97 ? -46.780 -4.486 74.455 1.00 96.38 97 THR A N 1
ATOM 738 C CA . THR A 1 97 ? -47.389 -3.675 73.392 1.00 96.38 97 THR A CA 1
ATOM 739 C C . THR A 1 97 ? -46.359 -2.752 72.734 1.00 96.38 97 THR A C 1
ATOM 741 O O . THR A 1 97 ? -46.320 -2.634 71.503 1.00 96.38 97 THR A O 1
ATOM 744 N N . ASP A 1 98 ? -45.489 -2.131 73.530 1.00 95.56 98 ASP A N 1
ATOM 745 C CA . ASP A 1 98 ? -44.424 -1.261 73.040 1.00 95.56 98 ASP A CA 1
ATOM 746 C C . ASP A 1 98 ? -43.348 -2.026 72.267 1.00 95.56 98 ASP A C 1
ATOM 748 O O . ASP A 1 98 ? -42.953 -1.586 71.180 1.00 95.56 98 ASP A O 1
ATOM 752 N N . GLU A 1 99 ? -42.927 -3.196 72.750 1.00 97.12 99 GLU A N 1
ATOM 753 C CA . GLU A 1 99 ? -41.990 -4.066 72.038 1.00 97.12 99 GLU A CA 1
ATOM 754 C C . GLU A 1 99 ? -42.564 -4.551 70.706 1.00 97.12 99 GLU A C 1
ATOM 756 O O . GLU A 1 99 ? -41.894 -4.460 69.675 1.00 97.12 99 GLU A O 1
ATOM 761 N N . VAL A 1 100 ? -43.818 -5.012 70.686 1.00 96.62 100 VAL A N 1
ATOM 762 C CA . VAL A 1 100 ? -44.491 -5.469 69.460 1.00 96.62 100 VAL A CA 1
ATOM 763 C C . VAL A 1 100 ? -44.579 -4.335 68.438 1.00 96.62 100 VAL A C 1
ATOM 765 O O . VAL A 1 100 ? -44.289 -4.536 67.254 1.00 96.62 100 VAL A O 1
ATOM 768 N N . ARG A 1 101 ? -44.909 -3.118 68.880 1.00 96.00 101 ARG A N 1
ATOM 769 C CA . ARG A 1 101 ? -44.922 -1.923 68.026 1.00 96.00 101 ARG A CA 1
ATOM 770 C C . ARG A 1 101 ? -43.522 -1.564 67.513 1.00 96.00 101 ARG A C 1
ATOM 772 O O . ARG A 1 101 ? -43.371 -1.207 66.338 1.00 96.00 101 ARG A O 1
ATOM 779 N N . GLY A 1 102 ? -42.499 -1.685 68.359 1.00 96.75 102 GLY A N 1
ATOM 780 C CA . GLY A 1 102 ? -41.098 -1.475 67.991 1.00 96.75 102 GLY A CA 1
ATOM 781 C C . GLY A 1 102 ? -40.615 -2.481 66.945 1.00 96.75 102 GLY A C 1
ATOM 782 O O . GLY A 1 102 ? -40.042 -2.091 65.925 1.00 96.75 102 GLY A O 1
ATOM 783 N N . LEU A 1 103 ? -40.921 -3.766 67.140 1.00 96.62 103 LEU A N 1
ATOM 784 C CA . LEU A 1 103 ? -40.624 -4.841 66.193 1.00 96.62 103 LEU A CA 1
ATOM 785 C C . LEU A 1 103 ? -41.348 -4.636 64.861 1.00 96.62 103 LEU A C 1
ATOM 787 O O . LEU A 1 103 ? -40.722 -4.775 63.812 1.00 96.62 103 LEU A O 1
ATOM 791 N N . GLY A 1 104 ? -42.625 -4.246 64.885 1.00 96.44 104 GLY A N 1
ATOM 792 C CA . GLY A 1 104 ? -43.381 -3.920 63.673 1.00 96.44 104 GLY A CA 1
ATOM 793 C C . GLY A 1 104 ? -42.753 -2.769 62.881 1.00 96.44 104 GLY A C 1
ATOM 794 O O . GLY A 1 104 ? -42.597 -2.867 61.664 1.00 96.44 104 GLY A O 1
ATOM 795 N N . SER A 1 105 ? -42.304 -1.718 63.572 1.00 96.19 105 SER A N 1
ATOM 796 C CA . SER A 1 105 ? -41.607 -0.587 62.940 1.00 96.19 105 SER A CA 1
ATOM 797 C C . SER A 1 105 ? -40.252 -1.002 62.352 1.00 96.19 105 SER A C 1
ATOM 799 O O . SER A 1 105 ? -39.916 -0.630 61.227 1.00 96.19 105 SER A O 1
ATOM 801 N N . SER A 1 106 ? -39.486 -1.820 63.082 1.00 96.94 106 SER A N 1
ATOM 802 C CA . SER A 1 106 ? -38.204 -2.362 62.615 1.00 96.94 106 SER A CA 1
ATOM 803 C C . SER A 1 106 ? -38.378 -3.251 61.379 1.00 96.94 106 SER A C 1
ATOM 805 O O . SER A 1 106 ? -37.661 -3.089 60.391 1.00 96.94 106 SER A O 1
ATOM 807 N N . LEU A 1 107 ? -39.380 -4.137 61.391 1.00 96.94 107 LEU A N 1
ATOM 808 C CA . LEU A 1 107 ? -39.714 -5.007 60.265 1.00 96.94 107 LEU A CA 1
ATOM 809 C C . LEU A 1 107 ? -40.116 -4.198 59.027 1.00 96.94 107 LEU A C 1
ATOM 811 O O . LEU A 1 107 ? -39.634 -4.494 57.934 1.00 96.94 107 LEU A O 1
ATOM 815 N N . GLY A 1 108 ? -40.925 -3.147 59.200 1.00 96.94 108 GLY A N 1
ATOM 816 C CA . GLY A 1 108 ? -41.257 -2.209 58.125 1.00 96.94 108 GLY A CA 1
ATOM 817 C C . GLY A 1 108 ? -40.005 -1.591 57.497 1.00 96.94 108 GLY A C 1
ATOM 818 O O . GLY A 1 108 ? -39.815 -1.665 56.285 1.00 96.94 108 GLY A O 1
ATOM 819 N N . GLY A 1 109 ? -39.081 -1.090 58.323 1.00 97.75 109 GLY A N 1
ATOM 820 C CA . GLY A 1 109 ? -37.819 -0.519 57.844 1.00 97.75 109 GLY A CA 1
ATOM 821 C C . GLY A 1 109 ? -36.857 -1.530 57.199 1.00 97.75 109 GLY A C 1
ATOM 822 O O . GLY A 1 109 ? -36.015 -1.141 56.386 1.00 97.75 109 GLY A O 1
ATOM 823 N N . ILE A 1 110 ? -36.940 -2.819 57.546 1.00 97.56 110 ILE A N 1
ATOM 824 C CA . ILE A 1 110 ? -36.185 -3.893 56.876 1.00 97.56 110 ILE A CA 1
ATOM 825 C C . ILE A 1 110 ? -36.785 -4.184 55.497 1.00 97.56 110 ILE A C 1
ATOM 827 O O . ILE A 1 110 ? -36.031 -4.287 54.529 1.00 97.56 110 ILE A O 1
ATOM 831 N N . LEU A 1 111 ? -38.114 -4.272 55.393 1.00 96.31 111 LEU A N 1
ATOM 832 C CA . LEU A 1 111 ? -38.814 -4.515 54.128 1.00 96.31 111 LEU A CA 1
ATOM 833 C C . LEU A 1 111 ? -38.557 -3.394 53.114 1.00 96.31 111 LEU A C 1
ATOM 835 O O . LEU A 1 111 ? -38.189 -3.674 51.976 1.00 96.31 111 LEU A O 1
ATOM 839 N N . GLU A 1 112 ? -38.616 -2.130 53.539 1.00 97.25 112 GLU A N 1
ATOM 840 C CA . GLU A 1 112 ? -38.281 -0.993 52.668 1.00 97.25 112 GLU A CA 1
ATOM 841 C C . GLU A 1 112 ? -36.839 -1.074 52.141 1.00 97.25 112 GLU A C 1
ATOM 843 O O . GLU A 1 112 ? -36.575 -0.860 50.955 1.00 97.25 112 GLU A O 1
ATOM 848 N N . ARG A 1 113 ? -35.876 -1.431 53.004 1.00 97.62 113 ARG A N 1
ATOM 849 C CA . ARG A 1 113 ? -34.476 -1.620 52.587 1.00 97.62 113 ARG A CA 1
ATOM 850 C C . ARG A 1 113 ? -34.314 -2.800 51.633 1.00 97.62 113 ARG A C 1
ATOM 852 O O . ARG A 1 113 ? -33.500 -2.713 50.713 1.00 97.62 113 ARG A O 1
ATOM 859 N N . GLN A 1 114 ? -35.067 -3.879 51.839 1.00 97.69 114 GLN A N 1
ATOM 860 C CA . GLN A 1 114 ? -35.082 -5.036 50.949 1.00 97.69 114 GLN A CA 1
ATOM 861 C C . GLN A 1 114 ? -35.596 -4.656 49.554 1.00 97.69 114 GLN A C 1
ATOM 863 O O . GLN A 1 114 ? -34.972 -5.039 48.563 1.00 97.69 114 GLN A O 1
ATOM 868 N N . ASP A 1 115 ? -36.661 -3.860 49.462 1.00 97.44 115 ASP A N 1
ATOM 869 C CA . ASP A 1 115 ? -37.201 -3.390 48.182 1.00 97.44 115 ASP A CA 1
ATOM 870 C C . ASP A 1 115 ? -36.206 -2.491 47.439 1.00 97.44 115 ASP A C 1
ATOM 872 O O . ASP A 1 115 ? -35.957 -2.675 46.243 1.00 97.44 115 ASP A O 1
ATOM 876 N N . VAL A 1 116 ? -35.546 -1.571 48.151 1.00 97.75 116 VAL A N 1
ATOM 877 C CA . VAL A 1 116 ? -34.481 -0.736 47.569 1.00 97.75 116 VAL A CA 1
ATOM 878 C C . VAL A 1 116 ? -33.311 -1.592 47.075 1.00 97.75 116 VAL A C 1
ATOM 880 O O . VAL A 1 116 ? -32.792 -1.355 45.981 1.00 97.75 116 VAL A O 1
ATOM 883 N N . ALA A 1 117 ? -32.887 -2.592 47.852 1.00 96.94 117 ALA A N 1
ATOM 884 C CA . ALA A 1 117 ? -31.817 -3.502 47.453 1.00 96.94 117 ALA A CA 1
ATOM 885 C C . ALA A 1 117 ? -32.200 -4.303 46.202 1.00 96.94 117 ALA A C 1
ATOM 887 O O . ALA A 1 117 ? -31.408 -4.386 45.263 1.00 96.94 117 ALA A O 1
ATOM 888 N N . ARG A 1 118 ? -33.432 -4.819 46.145 1.00 98.00 118 ARG A N 1
ATOM 889 C CA . ARG A 1 118 ? -33.964 -5.529 44.979 1.00 98.00 118 ARG A CA 1
ATOM 890 C C . ARG A 1 118 ? -33.948 -4.653 43.728 1.00 98.00 118 ARG A C 1
ATOM 892 O O . ARG A 1 118 ? -33.418 -5.081 42.707 1.00 98.00 118 ARG A O 1
ATOM 899 N N . MET A 1 119 ? -34.442 -3.416 43.811 1.00 97.25 119 MET A N 1
ATOM 900 C CA . MET A 1 119 ? -34.416 -2.494 42.668 1.00 97.25 119 MET A CA 1
ATOM 901 C C . MET A 1 119 ? -32.989 -2.202 42.182 1.00 97.25 119 MET A C 1
ATOM 903 O O . MET A 1 119 ? -32.747 -2.120 40.978 1.00 97.25 119 MET A O 1
ATOM 907 N N . ARG A 1 120 ? -32.021 -2.074 43.100 1.00 97.69 120 ARG A N 1
ATOM 908 C CA . ARG A 1 120 ? -30.605 -1.883 42.741 1.00 97.69 120 ARG A CA 1
ATOM 909 C C . ARG A 1 120 ? -30.011 -3.102 42.041 1.00 97.69 120 ARG A C 1
ATOM 911 O O . ARG A 1 120 ? -29.262 -2.927 41.085 1.00 97.69 120 ARG A O 1
ATOM 918 N N . VAL A 1 121 ? -30.350 -4.312 42.487 1.00 98.06 121 VAL A N 1
ATOM 919 C CA . VAL A 1 121 ? -29.928 -5.559 41.828 1.00 98.06 121 VAL A CA 1
ATOM 920 C C . VAL A 1 121 ? -30.507 -5.638 40.416 1.00 98.06 121 VAL A C 1
ATOM 922 O O . VAL A 1 121 ? -29.763 -5.858 39.466 1.00 98.06 121 VAL A O 1
ATOM 925 N N . GLU A 1 122 ? -31.799 -5.352 40.248 1.00 97.69 122 GLU A N 1
ATOM 926 C CA . GLU A 1 122 ? -32.440 -5.344 38.927 1.00 97.69 122 GLU A CA 1
ATOM 927 C C . GLU A 1 122 ? -31.828 -4.289 37.984 1.00 97.69 122 GLU A C 1
ATOM 929 O O . GLU A 1 122 ? -31.710 -4.524 36.779 1.00 97.69 122 GLU A O 1
ATOM 934 N N . ALA A 1 123 ? -31.407 -3.133 38.510 1.00 96.88 123 ALA A N 1
ATOM 935 C CA . ALA A 1 123 ? -30.691 -2.115 37.740 1.00 96.88 123 ALA A CA 1
ATOM 936 C C . ALA A 1 123 ? -29.278 -2.575 37.337 1.00 96.88 123 ALA A C 1
ATOM 938 O O . ALA A 1 123 ? -28.887 -2.407 36.180 1.00 96.88 123 ALA A O 1
ATOM 939 N N . LEU A 1 124 ? -28.532 -3.196 38.256 1.00 97.50 124 LEU A N 1
ATOM 940 C CA . LEU A 1 124 ? -27.209 -3.767 37.977 1.00 97.50 124 LEU A CA 1
ATOM 941 C C . LEU A 1 124 ? -27.274 -4.862 36.907 1.00 97.50 124 LEU A C 1
ATOM 943 O O . LEU A 1 124 ? -26.455 -4.857 35.991 1.00 97.50 124 LEU A O 1
ATOM 947 N N . ASP A 1 125 ? -28.281 -5.735 36.951 1.00 97.88 125 ASP A N 1
ATOM 948 C CA . ASP A 1 125 ? -28.475 -6.782 35.942 1.00 97.88 125 ASP A CA 1
ATOM 949 C C . ASP A 1 125 ? -28.698 -6.213 34.533 1.00 97.88 125 ASP A C 1
ATOM 951 O O . ASP A 1 125 ? -28.255 -6.801 33.541 1.00 97.88 125 ASP A O 1
ATOM 955 N N . ARG A 1 126 ? -29.368 -5.058 34.415 1.00 97.88 126 ARG A N 1
ATOM 956 C CA . ARG A 1 126 ? -29.520 -4.360 33.126 1.00 97.88 126 ARG A CA 1
ATOM 957 C C . ARG A 1 126 ? -28.183 -3.823 32.630 1.00 97.88 126 ARG A C 1
ATOM 959 O O . ARG A 1 126 ? -27.812 -4.126 31.500 1.00 97.88 126 ARG A O 1
ATOM 966 N N . VAL A 1 127 ? -27.438 -3.125 33.488 1.00 97.69 127 VAL A N 1
ATOM 967 C CA . VAL A 1 127 ? -26.107 -2.591 33.150 1.00 97.69 127 VAL A CA 1
ATOM 968 C C . VAL A 1 127 ? -25.152 -3.714 32.740 1.00 97.69 127 VAL A C 1
ATOM 970 O O . VAL A 1 127 ? -24.442 -3.592 31.745 1.00 97.69 127 VAL A O 1
ATOM 973 N N . CYS A 1 128 ? -25.157 -4.846 33.449 1.00 96.94 128 CYS A N 1
ATOM 974 C CA . CYS A 1 128 ? -24.341 -6.003 33.088 1.00 96.94 128 CYS A CA 1
ATOM 975 C C . CYS A 1 128 ? -24.700 -6.574 31.709 1.00 96.94 128 CYS A C 1
ATOM 977 O O . CYS A 1 128 ? -23.804 -6.995 30.974 1.00 96.94 128 CYS A O 1
ATOM 979 N N . ARG A 1 129 ? -25.986 -6.589 31.340 1.00 97.88 129 ARG A N 1
ATOM 980 C CA . ARG A 1 129 ? -26.434 -7.053 30.019 1.00 97.88 129 ARG A CA 1
ATOM 981 C C . ARG A 1 129 ? -25.979 -6.112 28.907 1.00 97.88 129 ARG A C 1
ATOM 983 O O . ARG A 1 129 ? -25.375 -6.577 27.948 1.00 97.88 129 ARG A O 1
ATOM 990 N N . GLU A 1 130 ? -26.192 -4.812 29.083 1.00 97.69 130 GLU A N 1
ATOM 991 C CA . GLU A 1 130 ? -25.764 -3.780 28.130 1.00 97.69 130 GLU A CA 1
ATOM 992 C C . GLU A 1 130 ? -24.242 -3.792 27.939 1.00 97.69 130 GLU A C 1
ATOM 994 O O . GLU A 1 130 ? -23.744 -3.747 26.814 1.00 97.69 130 GLU A O 1
ATOM 999 N N . LEU A 1 131 ? -23.483 -3.942 29.030 1.00 97.06 131 LEU A N 1
ATOM 1000 C CA . LEU A 1 131 ? -22.028 -4.052 28.963 1.00 97.06 131 LEU A CA 1
ATOM 1001 C C . LEU A 1 131 ? -21.590 -5.304 28.194 1.00 97.06 131 LEU A C 1
ATOM 1003 O O . LEU A 1 131 ? -20.652 -5.243 27.402 1.00 97.06 131 LEU A O 1
ATOM 1007 N N . LYS A 1 132 ? -22.270 -6.439 28.395 1.00 97.44 132 LYS A N 1
ATOM 1008 C CA . LYS A 1 132 ? -21.974 -7.686 27.679 1.00 97.44 132 LYS A CA 1
ATOM 1009 C C . LYS A 1 132 ? -22.209 -7.544 26.174 1.00 97.44 132 LYS A C 1
ATOM 1011 O O . LYS A 1 132 ? -21.370 -7.986 25.393 1.00 97.44 132 LYS A O 1
ATOM 1016 N N . GLU A 1 133 ? -23.317 -6.924 25.779 1.00 97.62 133 GLU A N 1
ATOM 1017 C CA . GLU A 1 133 ? -23.640 -6.651 24.374 1.00 97.62 133 GLU A CA 1
ATOM 1018 C C . GLU A 1 133 ? -22.626 -5.685 23.746 1.00 97.62 133 GLU A C 1
ATOM 1020 O O . GLU A 1 133 ? -22.107 -5.953 22.663 1.00 97.62 133 GLU A O 1
ATOM 1025 N N . SER A 1 134 ? -22.249 -4.625 24.467 1.00 97.62 134 SER A N 1
ATOM 1026 C CA . SER A 1 134 ? -21.220 -3.669 24.038 1.00 97.62 134 SER A CA 1
ATOM 1027 C C . SER A 1 134 ? -19.852 -4.332 23.827 1.00 97.62 134 SER A C 1
ATOM 1029 O O . SER A 1 134 ? -19.219 -4.149 22.787 1.00 97.62 134 SER A O 1
ATOM 1031 N N . VAL A 1 135 ? -19.414 -5.180 24.765 1.00 96.81 135 VAL A N 1
ATOM 1032 C CA . VAL A 1 135 ? -18.161 -5.946 24.636 1.00 96.81 135 VAL A CA 1
ATOM 1033 C C . VAL A 1 135 ? -18.208 -6.895 23.437 1.00 96.81 135 VAL A C 1
ATOM 1035 O O . VAL A 1 135 ? -17.202 -7.061 22.745 1.00 96.81 135 VAL A O 1
ATOM 1038 N N . GLN A 1 136 ? -19.359 -7.514 23.167 1.00 97.19 136 GLN A N 1
ATOM 1039 C CA . GLN A 1 136 ? -19.518 -8.390 22.011 1.00 97.19 136 GLN A CA 1
ATOM 1040 C C . GLN A 1 136 ? -19.446 -7.615 20.689 1.00 97.19 136 GLN A C 1
ATOM 1042 O O . GLN A 1 136 ? -18.688 -8.021 19.811 1.00 97.19 136 GLN A O 1
ATOM 1047 N N . SER A 1 137 ? -20.134 -6.474 20.584 1.00 97.06 137 SER A N 1
ATOM 1048 C CA . SER A 1 137 ? -20.043 -5.578 19.421 1.00 97.06 137 SER A CA 1
ATOM 1049 C C . SER A 1 137 ? -18.601 -5.130 19.176 1.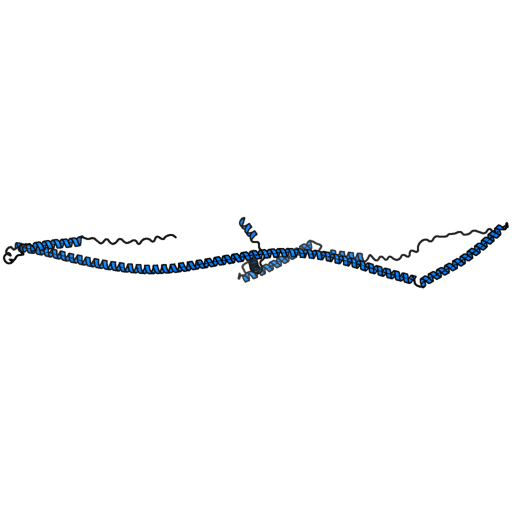00 97.06 137 SER A C 1
ATOM 1051 O O . SER A 1 137 ? -18.082 -5.250 18.072 1.00 97.06 137 SER A O 1
ATOM 1053 N N . MET A 1 138 ? -17.904 -4.696 20.229 1.00 96.38 138 MET A N 1
ATOM 1054 C CA . MET A 1 138 ? -16.516 -4.247 20.125 1.00 96.38 138 MET A CA 1
ATOM 1055 C C . MET A 1 138 ? -15.580 -5.369 19.653 1.00 96.38 138 MET A C 1
ATOM 1057 O O . MET A 1 138 ? -14.649 -5.135 18.885 1.00 96.38 138 MET A O 1
ATOM 1061 N N . ARG A 1 139 ? -15.823 -6.613 20.084 1.00 97.38 139 ARG A N 1
ATOM 1062 C CA . ARG A 1 139 ? -15.068 -7.781 19.613 1.00 97.38 139 ARG A CA 1
ATOM 1063 C C . ARG A 1 139 ? -15.264 -8.018 18.114 1.00 97.38 139 ARG A C 1
ATOM 1065 O O . ARG A 1 139 ? -14.298 -8.366 17.436 1.00 97.38 139 ARG A O 1
ATOM 1072 N N . GLU A 1 140 ? -16.482 -7.857 17.609 1.00 97.56 140 GLU A N 1
ATOM 1073 C CA . GLU A 1 140 ? -16.788 -7.981 16.180 1.00 97.56 140 GLU A CA 1
ATOM 1074 C C . GLU A 1 140 ? -16.090 -6.879 15.369 1.00 97.56 140 GLU A C 1
ATOM 1076 O O . GLU A 1 140 ? -15.439 -7.184 14.366 1.00 97.56 140 GLU A O 1
ATOM 1081 N N . ASP A 1 141 ? -16.097 -5.638 15.865 1.00 97.00 141 ASP A N 1
ATOM 1082 C CA . ASP A 1 141 ? -15.371 -4.516 15.256 1.00 97.00 141 ASP A CA 1
ATOM 1083 C C . ASP A 1 141 ? -13.856 -4.769 15.201 1.00 97.00 141 ASP A C 1
ATOM 1085 O O . ASP A 1 141 ? -13.215 -4.539 14.171 1.00 97.00 141 ASP A O 1
ATOM 1089 N N . PHE A 1 142 ? -13.266 -5.308 16.275 1.00 96.75 142 PHE A N 1
ATOM 1090 C CA . PHE A 1 142 ? -11.847 -5.678 16.291 1.00 96.75 142 PHE A CA 1
ATOM 1091 C C . PHE A 1 142 ? -11.510 -6.784 15.284 1.00 96.75 142 PHE A C 1
ATOM 1093 O O . PHE A 1 142 ? -10.451 -6.732 14.655 1.00 96.75 142 PHE A O 1
ATOM 1100 N N . LEU A 1 143 ? -12.393 -7.770 15.096 1.00 97.25 143 LEU A N 1
ATOM 1101 C CA . LEU A 1 143 ? -12.207 -8.814 14.083 1.00 97.25 143 LEU A CA 1
ATOM 1102 C C . LEU A 1 143 ? -12.277 -8.236 12.665 1.00 97.25 143 LEU A C 1
ATOM 1104 O O . LEU A 1 143 ? -11.433 -8.561 11.828 1.00 97.25 143 LEU A O 1
ATOM 1108 N N . ALA A 1 144 ? -13.238 -7.349 12.399 1.00 96.88 144 ALA A N 1
ATOM 1109 C CA . ALA A 1 144 ? -13.349 -6.662 11.116 1.00 96.88 144 ALA A CA 1
ATOM 1110 C C . ALA A 1 144 ? -12.107 -5.804 10.826 1.00 96.88 144 ALA A C 1
ATOM 1112 O O . ALA A 1 144 ? -11.550 -5.861 9.726 1.00 96.88 144 ALA A O 1
ATOM 1113 N N . LEU A 1 145 ? -11.618 -5.066 11.827 1.00 96.88 145 LEU A N 1
ATOM 1114 C CA . LEU A 1 145 ? -10.387 -4.288 11.719 1.00 96.88 145 LEU A CA 1
ATOM 1115 C C . LEU A 1 145 ? -9.172 -5.182 11.435 1.00 96.88 145 LEU A C 1
ATOM 1117 O O . LEU A 1 145 ? -8.378 -4.861 10.552 1.00 96.88 145 LEU A O 1
ATOM 1121 N N . GLY A 1 146 ? -9.049 -6.320 12.124 1.00 97.00 146 GLY A N 1
ATOM 1122 C CA . GLY A 1 146 ? -7.990 -7.301 11.876 1.00 97.00 146 GLY A CA 1
ATOM 1123 C C . GLY A 1 146 ? -7.990 -7.825 10.436 1.00 97.00 146 GLY A C 1
ATOM 1124 O O . GLY A 1 146 ? -6.939 -7.873 9.798 1.00 97.00 146 GLY A O 1
ATOM 1125 N N . ASN A 1 147 ? -9.169 -8.132 9.886 1.00 97.62 147 ASN A N 1
ATOM 1126 C CA . ASN A 1 147 ? -9.312 -8.555 8.489 1.00 97.62 147 ASN A CA 1
ATOM 1127 C C . ASN A 1 147 ? -8.907 -7.448 7.502 1.00 97.62 147 ASN A C 1
ATOM 1129 O O . ASN A 1 147 ? -8.216 -7.718 6.518 1.00 97.62 147 ASN A O 1
ATOM 1133 N N . ASN A 1 148 ? -9.293 -6.198 7.775 1.00 97.44 148 ASN A N 1
ATOM 1134 C CA . ASN A 1 148 ? -8.913 -5.049 6.950 1.00 97.44 148 ASN A CA 1
ATOM 1135 C C . ASN A 1 148 ? -7.396 -4.822 6.958 1.00 97.44 148 ASN A C 1
ATOM 1137 O O . ASN A 1 148 ? -6.809 -4.589 5.901 1.00 97.44 148 ASN A O 1
ATOM 1141 N N . ILE A 1 149 ? -6.757 -4.937 8.128 1.00 97.75 149 ILE A N 1
ATOM 1142 C CA . ILE A 1 149 ? -5.296 -4.874 8.261 1.00 97.75 149 ILE A CA 1
ATOM 1143 C C . ILE A 1 149 ? -4.650 -5.992 7.438 1.00 97.75 149 ILE A C 1
ATOM 1145 O O . ILE A 1 149 ? -3.779 -5.703 6.624 1.00 97.75 149 ILE A O 1
ATOM 1149 N N . GLY A 1 150 ? -5.122 -7.237 7.568 1.00 97.31 150 GLY A N 1
ATOM 1150 C CA . GLY A 1 150 ? -4.610 -8.361 6.778 1.00 97.31 150 GLY A CA 1
ATOM 1151 C C . GLY A 1 150 ? -4.721 -8.127 5.267 1.00 97.31 150 GLY A C 1
ATOM 1152 O O . GLY A 1 150 ? -3.757 -8.328 4.531 1.00 97.31 150 GLY A O 1
ATOM 1153 N N . SER A 1 151 ? -5.865 -7.615 4.798 1.00 98.00 151 SER A N 1
ATOM 1154 C CA . SER A 1 151 ? -6.054 -7.272 3.384 1.00 98.00 151 SER A CA 1
ATOM 1155 C C . SER A 1 151 ? -5.117 -6.157 2.911 1.00 98.00 151 SER A C 1
ATOM 1157 O O . SER A 1 151 ? -4.626 -6.217 1.781 1.00 98.00 151 SER A O 1
ATOM 1159 N N . LEU A 1 152 ? -4.874 -5.139 3.741 1.00 97.19 152 LEU A N 1
ATOM 1160 C CA . LEU A 1 152 ? -3.931 -4.065 3.432 1.00 97.19 152 LEU A CA 1
ATOM 1161 C C . LEU A 1 152 ? -2.498 -4.592 3.351 1.00 97.19 152 LEU A C 1
ATOM 1163 O O . LEU A 1 152 ? -1.806 -4.261 2.392 1.00 97.19 152 LEU A O 1
ATOM 1167 N N . THR A 1 153 ? -2.084 -5.457 4.279 1.00 97.62 153 THR A N 1
ATOM 1168 C CA . THR A 1 153 ? -0.763 -6.099 4.257 1.00 97.62 153 THR A CA 1
ATOM 1169 C C . THR A 1 153 ? -0.535 -6.859 2.951 1.00 97.62 153 THR A C 1
ATOM 1171 O O . THR A 1 153 ? 0.436 -6.576 2.256 1.00 97.62 153 THR A O 1
ATOM 1174 N N . SER A 1 154 ? -1.469 -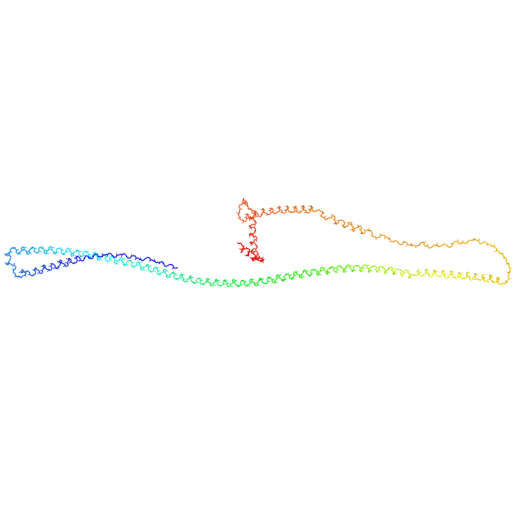7.720 2.529 1.00 97.62 154 SER A N 1
ATOM 1175 C CA . SER A 1 154 ? -1.324 -8.447 1.256 1.00 97.62 154 SER A CA 1
ATOM 1176 C C . SER A 1 154 ? -1.279 -7.524 0.032 1.00 97.62 154 SER A C 1
ATOM 1178 O O . SER A 1 154 ? -0.614 -7.820 -0.961 1.00 97.62 154 SER A O 1
ATOM 1180 N N . ARG A 1 155 ? -1.985 -6.385 0.070 1.00 98.12 155 ARG A N 1
ATOM 1181 C CA . ARG A 1 155 ? -1.911 -5.384 -1.006 1.00 98.12 155 ARG A CA 1
ATOM 1182 C C . ARG A 1 155 ? -0.552 -4.691 -1.046 1.00 98.12 155 ARG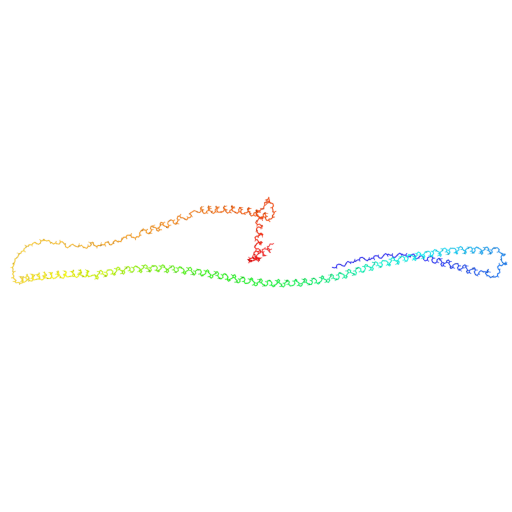 A C 1
ATOM 1184 O O . ARG A 1 155 ? -0.060 -4.445 -2.143 1.00 98.12 155 ARG A O 1
ATOM 1191 N N . ILE A 1 156 ? 0.023 -4.375 0.113 1.00 97.38 156 ILE A N 1
ATOM 1192 C CA . ILE A 1 156 ? 1.357 -3.775 0.226 1.00 97.38 156 ILE A CA 1
ATOM 1193 C C . ILE A 1 156 ? 2.400 -4.725 -0.366 1.00 97.38 156 ILE A C 1
ATOM 1195 O O . ILE A 1 156 ? 3.109 -4.318 -1.280 1.00 97.38 156 ILE A O 1
ATOM 1199 N N . GLU A 1 157 ? 2.396 -6.000 0.028 1.00 97.12 157 GLU A N 1
ATOM 1200 C CA . GLU A 1 157 ? 3.305 -7.026 -0.515 1.00 97.12 157 GLU A CA 1
ATOM 1201 C C . GLU A 1 157 ? 3.208 -7.124 -2.051 1.00 97.12 157 GLU A C 1
ATOM 1203 O O . GLU A 1 157 ? 4.213 -7.138 -2.766 1.00 97.12 157 GLU A O 1
ATOM 1208 N N . ALA A 1 158 ? 1.986 -7.105 -2.597 1.00 97.38 158 ALA A N 1
ATOM 1209 C CA . ALA A 1 158 ? 1.773 -7.126 -4.044 1.00 97.38 158 ALA A CA 1
ATOM 1210 C C . ALA A 1 158 ? 2.279 -5.854 -4.756 1.00 97.38 158 ALA A C 1
ATOM 1212 O O . ALA A 1 158 ? 2.652 -5.905 -5.933 1.00 97.38 158 ALA A O 1
ATOM 1213 N N . TYR A 1 159 ? 2.258 -4.695 -4.090 1.00 97.81 159 TYR A N 1
ATOM 1214 C CA . TYR A 1 159 ? 2.834 -3.465 -4.633 1.00 97.81 159 TYR A CA 1
ATOM 1215 C C . TYR A 1 159 ? 4.359 -3.461 -4.547 1.00 97.81 159 TYR A C 1
ATOM 1217 O O . TYR A 1 159 ? 4.995 -3.066 -5.522 1.00 97.81 159 TYR A O 1
ATOM 1225 N N . GLU A 1 160 ? 4.943 -3.950 -3.454 1.00 97.56 160 GLU A N 1
ATOM 1226 C CA . GLU A 1 160 ? 6.394 -4.104 -3.308 1.00 97.56 160 GLU A CA 1
ATOM 1227 C C . GLU A 1 160 ? 6.973 -4.974 -4.431 1.00 97.56 160 GLU A C 1
ATOM 1229 O O . GLU A 1 160 ? 7.924 -4.568 -5.103 1.00 97.56 160 GLU A O 1
ATOM 1234 N N . GLU A 1 161 ? 6.340 -6.110 -4.738 1.00 97.56 161 GLU A N 1
ATOM 1235 C CA . GLU A 1 161 ? 6.762 -6.976 -5.845 1.00 97.56 161 GLU A CA 1
ATOM 1236 C C . GLU A 1 161 ? 6.720 -6.245 -7.201 1.00 97.56 161 GLU A C 1
ATOM 1238 O O . GLU A 1 161 ? 7.635 -6.360 -8.025 1.00 97.56 161 GLU A O 1
ATOM 1243 N N . LYS A 1 162 ? 5.668 -5.454 -7.448 1.00 97.44 162 LYS A N 1
ATOM 1244 C CA . LYS A 1 162 ? 5.541 -4.654 -8.677 1.00 97.44 162 LYS A CA 1
ATOM 1245 C C . LYS A 1 162 ? 6.611 -3.570 -8.765 1.00 97.44 162 LYS A C 1
ATOM 1247 O O . LYS A 1 162 ? 7.158 -3.359 -9.847 1.00 97.44 162 LYS A O 1
ATOM 1252 N N . VAL A 1 163 ? 6.916 -2.898 -7.656 1.00 97.94 163 VAL A N 1
ATOM 1253 C CA . VAL A 1 163 ? 7.966 -1.872 -7.588 1.00 97.94 163 VAL A CA 1
ATOM 1254 C C . VAL A 1 163 ? 9.335 -2.489 -7.862 1.00 97.94 163 VAL A C 1
ATOM 1256 O O . VAL A 1 163 ? 10.092 -1.935 -8.657 1.00 97.94 163 VAL A O 1
ATOM 1259 N N . MET A 1 164 ? 9.626 -3.667 -7.306 1.00 96.88 164 MET A N 1
ATOM 1260 C CA . MET A 1 164 ? 10.867 -4.397 -7.589 1.00 96.88 164 MET A CA 1
ATOM 1261 C C . MET A 1 164 ? 10.996 -4.746 -9.077 1.00 96.88 164 MET A C 1
ATOM 1263 O O . MET A 1 164 ? 12.012 -4.434 -9.699 1.00 96.88 164 MET A O 1
ATOM 1267 N N . LYS A 1 165 ? 9.933 -5.290 -9.687 1.00 97.44 165 LYS A N 1
ATOM 1268 C CA . LYS A 1 165 ? 9.896 -5.591 -11.131 1.00 97.44 165 LYS A CA 1
ATOM 1269 C C . LYS A 1 165 ? 10.099 -4.347 -11.999 1.00 97.44 165 LYS A C 1
ATOM 1271 O O . LYS A 1 165 ? 10.815 -4.405 -12.998 1.00 97.44 165 LYS A O 1
ATOM 1276 N N . LEU A 1 166 ? 9.496 -3.217 -11.625 1.00 97.88 166 LEU A N 1
ATOM 1277 C CA . LEU A 1 166 ? 9.717 -1.934 -12.300 1.00 97.88 166 LEU A CA 1
ATOM 1278 C C . LEU A 1 166 ? 11.164 -1.453 -12.144 1.00 97.88 166 LEU A C 1
ATOM 1280 O O . LEU A 1 166 ? 11.752 -0.980 -13.115 1.00 97.88 166 LEU A O 1
ATOM 1284 N N . GLY A 1 167 ? 11.751 -1.609 -10.955 1.00 97.81 167 GLY A N 1
ATOM 1285 C CA . GLY A 1 167 ? 13.149 -1.281 -10.687 1.00 97.81 167 GLY A CA 1
ATOM 1286 C C . GLY A 1 167 ? 14.117 -2.070 -11.570 1.00 97.81 167 GLY A C 1
ATOM 1287 O O . GLY A 1 167 ? 15.036 -1.490 -12.152 1.00 97.81 167 GLY A O 1
ATOM 1288 N N . ASP A 1 168 ? 13.886 -3.370 -11.738 1.00 97.81 168 ASP A N 1
ATOM 1289 C CA . ASP A 1 168 ? 14.697 -4.208 -12.626 1.00 97.81 168 ASP A CA 1
ATOM 1290 C C . ASP A 1 168 ? 14.491 -3.856 -14.105 1.00 97.81 168 ASP A C 1
ATOM 1292 O O . ASP A 1 168 ? 15.462 -3.755 -14.861 1.00 97.81 168 ASP A O 1
ATOM 1296 N N . GLY A 1 169 ? 13.250 -3.560 -14.510 1.00 98.19 169 GLY A N 1
ATOM 1297 C CA . GLY A 1 169 ? 12.947 -3.046 -15.847 1.00 98.19 169 GLY A CA 1
ATOM 1298 C C . GLY A 1 169 ? 13.669 -1.729 -16.155 1.00 98.19 169 GLY A C 1
ATOM 1299 O O . GLY A 1 169 ? 14.217 -1.558 -17.245 1.00 98.19 169 GLY A O 1
ATOM 1300 N N . LEU A 1 170 ? 13.746 -0.820 -15.180 1.00 98.1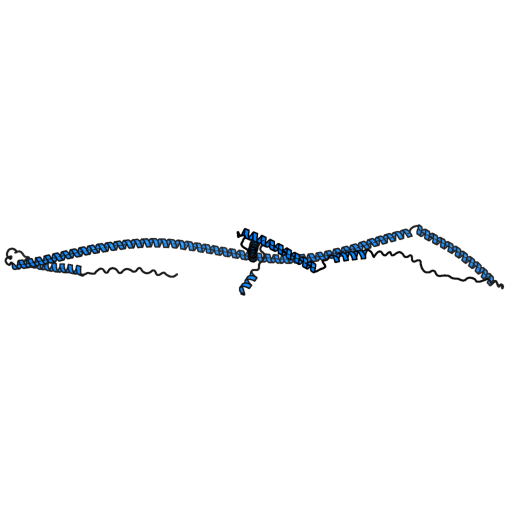9 170 LEU A N 1
ATOM 1301 C CA . LEU A 1 170 ? 14.450 0.455 -15.319 1.00 98.19 170 LEU A CA 1
ATOM 1302 C C . LEU A 1 170 ? 15.970 0.267 -15.445 1.00 98.19 170 LEU A C 1
ATOM 1304 O O . LEU A 1 170 ? 16.601 0.917 -16.281 1.00 98.19 170 LEU A O 1
ATOM 1308 N N . LYS A 1 171 ? 16.565 -0.647 -14.668 1.00 97.81 171 LYS A N 1
ATOM 1309 C CA . LYS A 1 171 ? 17.991 -1.002 -14.800 1.00 97.81 171 LYS A CA 1
ATOM 1310 C C . LYS A 1 171 ? 18.302 -1.559 -16.188 1.00 97.81 171 LYS A C 1
ATOM 1312 O O . LYS A 1 171 ? 19.295 -1.155 -16.795 1.00 97.81 171 LYS A O 1
ATOM 1317 N N . LEU A 1 172 ? 17.446 -2.443 -16.707 1.00 98.06 172 LEU A N 1
ATOM 1318 C CA . LEU A 1 172 ? 17.593 -2.988 -18.055 1.00 98.06 172 LEU A CA 1
ATOM 1319 C C . LEU A 1 172 ? 17.511 -1.879 -19.111 1.00 98.06 172 LEU A C 1
ATOM 1321 O O . LEU A 1 172 ? 18.382 -1.795 -19.976 1.00 98.06 172 LEU A O 1
ATOM 1325 N N . ALA A 1 173 ? 16.523 -0.986 -19.007 1.00 97.44 173 ALA A N 1
ATOM 1326 C CA . ALA A 1 173 ? 16.387 0.151 -19.913 1.00 97.44 173 ALA A CA 1
ATOM 1327 C C . ALA A 1 173 ? 17.634 1.053 -19.893 1.00 97.44 173 ALA A C 1
ATOM 1329 O O . ALA A 1 173 ? 18.138 1.432 -20.950 1.00 97.44 173 ALA A O 1
ATOM 1330 N N . HIS A 1 174 ? 18.189 1.347 -18.713 1.00 97.69 174 HIS A N 1
ATOM 1331 C CA . HIS A 1 174 ? 19.442 2.098 -18.591 1.00 97.69 174 HIS A CA 1
ATOM 1332 C C . HIS A 1 174 ? 20.632 1.396 -19.249 1.00 97.69 174 HIS A C 1
ATOM 1334 O O . HIS A 1 174 ? 21.427 2.055 -19.921 1.00 97.69 174 HIS A O 1
ATOM 1340 N N . SER A 1 175 ? 20.747 0.077 -19.086 1.00 98.06 175 SER A N 1
ATOM 1341 C CA . SER A 1 175 ? 21.801 -0.712 -19.727 1.00 98.06 175 SER A CA 1
ATOM 1342 C C . SER A 1 175 ? 21.695 -0.662 -21.254 1.00 98.06 175 SER A C 1
ATOM 1344 O O . SER A 1 175 ? 22.692 -0.385 -21.922 1.00 98.06 175 SER A O 1
ATOM 1346 N N . VAL A 1 176 ? 20.487 -0.826 -21.802 1.00 98.31 176 VAL A N 1
ATOM 1347 C CA . VAL A 1 176 ? 20.236 -0.729 -23.248 1.00 98.31 176 VAL A CA 1
ATOM 1348 C C . VAL A 1 176 ? 20.543 0.676 -23.768 1.00 98.31 176 VAL A C 1
ATOM 1350 O O . VAL A 1 176 ? 21.216 0.819 -24.784 1.00 98.31 176 VAL A O 1
ATOM 1353 N N . MET A 1 177 ? 20.123 1.730 -23.061 1.00 98.19 177 MET A N 1
ATOM 1354 C CA . MET A 1 177 ? 20.431 3.109 -23.462 1.00 98.19 177 MET A CA 1
ATOM 1355 C C . MET A 1 177 ? 21.937 3.392 -23.481 1.00 98.19 177 MET A C 1
ATOM 1357 O O . MET A 1 177 ? 22.419 4.063 -24.393 1.00 98.19 177 MET A O 1
ATOM 1361 N N . ALA A 1 178 ? 22.690 2.884 -22.501 1.00 97.62 178 ALA A N 1
ATOM 1362 C CA . ALA A 1 178 ? 24.145 3.008 -22.495 1.00 97.62 178 ALA A CA 1
ATOM 1363 C C . ALA A 1 178 ? 24.774 2.293 -23.701 1.00 97.62 178 ALA A C 1
ATOM 1365 O O . ALA A 1 178 ? 25.605 2.884 -24.388 1.00 97.62 178 ALA A O 1
ATOM 1366 N N . GLN A 1 179 ? 24.318 1.075 -24.008 1.00 98.19 179 GLN A N 1
ATOM 1367 C CA . GLN A 1 179 ? 24.779 0.323 -25.173 1.00 98.19 179 GLN A CA 1
ATOM 1368 C C . GLN A 1 179 ? 24.486 1.062 -26.487 1.00 98.19 179 GLN A C 1
ATOM 1370 O O . GLN A 1 179 ? 25.368 1.186 -27.335 1.00 98.19 179 GLN A O 1
ATOM 1375 N N . GLU A 1 180 ? 23.271 1.579 -26.668 1.00 98.31 180 GLU A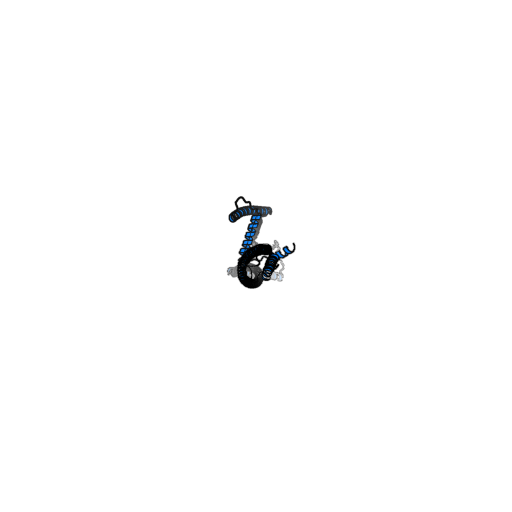 N 1
ATOM 1376 C CA . GLU A 1 180 ? 22.894 2.296 -27.890 1.00 98.31 180 GLU A CA 1
ATOM 1377 C C . GLU A 1 180 ? 23.640 3.626 -28.038 1.00 98.31 180 GLU A C 1
ATOM 1379 O O . GLU A 1 180 ? 24.059 3.981 -29.140 1.00 98.31 180 GLU A O 1
ATOM 1384 N N . ARG A 1 181 ? 23.913 4.331 -26.934 1.00 98.31 181 ARG A N 1
ATOM 1385 C CA . ARG A 1 181 ? 24.790 5.509 -26.944 1.00 98.31 181 ARG A CA 1
ATOM 1386 C C . ARG A 1 181 ? 26.190 5.159 -27.454 1.00 98.31 181 ARG A C 1
ATOM 1388 O O . ARG A 1 181 ? 26.731 5.886 -28.288 1.00 98.31 181 ARG A O 1
ATOM 1395 N N . ASP A 1 182 ? 26.766 4.055 -26.991 1.00 98.38 182 ASP A N 1
ATOM 1396 C CA . ASP A 1 182 ? 28.104 3.633 -27.409 1.00 98.38 182 ASP A CA 1
ATOM 1397 C C . ASP A 1 182 ? 28.109 3.222 -28.898 1.00 98.38 182 ASP A C 1
ATOM 1399 O O . ASP A 1 182 ? 29.005 3.605 -29.655 1.00 98.38 182 ASP A O 1
ATOM 1403 N N . ARG A 1 183 ? 27.052 2.540 -29.370 1.00 98.25 183 ARG A N 1
ATOM 1404 C CA . ARG A 1 183 ? 26.860 2.216 -30.800 1.00 98.25 183 ARG A CA 1
ATOM 1405 C C . ARG A 1 183 ? 26.718 3.462 -31.673 1.00 98.25 183 ARG A C 1
ATOM 1407 O O . ARG A 1 183 ? 27.303 3.513 -32.760 1.00 98.25 183 ARG A O 1
ATOM 1414 N N . LEU A 1 184 ? 25.979 4.471 -31.212 1.00 98.31 184 LEU A N 1
ATOM 1415 C CA . LEU A 1 184 ? 25.855 5.758 -31.899 1.00 98.31 184 LEU A CA 1
ATOM 1416 C C . LEU A 1 184 ? 27.202 6.482 -31.975 1.00 98.31 184 LEU A C 1
ATOM 1418 O O . LEU A 1 184 ? 27.533 7.020 -33.029 1.00 98.31 184 LEU A O 1
ATOM 1422 N N . SER A 1 185 ? 28.011 6.440 -30.912 1.00 98.25 185 SER A N 1
ATOM 1423 C CA . SER A 1 185 ? 29.365 7.007 -30.920 1.00 98.25 185 SER A CA 1
ATOM 1424 C C . SER A 1 185 ? 30.260 6.341 -31.967 1.00 98.25 185 SER A C 1
ATOM 1426 O O . SER A 1 185 ? 30.937 7.032 -32.722 1.00 98.25 185 SER A O 1
ATOM 1428 N N . ILE A 1 186 ? 30.242 5.007 -32.058 1.00 98.31 186 ILE A N 1
ATOM 1429 C CA . ILE A 1 186 ? 31.008 4.265 -33.074 1.00 98.31 186 ILE A CA 1
ATOM 1430 C C . ILE A 1 186 ? 30.533 4.633 -34.482 1.00 98.31 186 ILE A C 1
ATOM 1432 O O . ILE A 1 186 ? 31.343 4.843 -35.382 1.00 98.31 186 ILE A O 1
ATOM 1436 N N . THR A 1 187 ? 29.217 4.709 -34.677 1.00 98.19 187 THR A N 1
ATOM 1437 C CA . THR A 1 187 ? 28.626 5.064 -35.973 1.00 98.19 187 THR A CA 1
ATOM 1438 C C . THR A 1 187 ? 29.031 6.473 -36.388 1.00 98.19 187 THR A C 1
ATOM 1440 O O . THR A 1 187 ? 29.411 6.675 -37.536 1.00 98.19 187 THR A O 1
ATOM 1443 N N . ARG A 1 188 ? 29.018 7.428 -35.453 1.00 98.25 188 ARG A N 1
ATOM 1444 C CA . ARG A 1 188 ? 29.469 8.800 -35.692 1.00 98.25 188 ARG A CA 1
ATOM 1445 C C . ARG A 1 188 ? 30.925 8.851 -36.149 1.00 98.25 188 ARG A C 1
ATOM 1447 O O . ARG A 1 188 ? 31.186 9.432 -37.191 1.00 98.25 188 ARG A O 1
ATOM 1454 N N . ASN A 1 189 ? 31.831 8.175 -35.442 1.00 98.19 189 ASN A N 1
ATOM 1455 C CA . ASN A 1 189 ? 33.246 8.144 -35.823 1.00 98.19 189 ASN A CA 1
ATOM 1456 C C . ASN A 1 189 ? 33.440 7.583 -37.241 1.00 98.19 189 ASN A C 1
ATOM 1458 O O . ASN A 1 189 ? 34.198 8.138 -38.024 1.00 98.19 189 ASN A O 1
ATOM 1462 N N . LYS A 1 190 ? 32.703 6.525 -37.607 1.00 98.38 190 LYS A N 1
ATOM 1463 C CA . LYS A 1 190 ? 32.743 5.974 -38.972 1.00 98.38 190 LYS A CA 1
ATOM 1464 C C . LYS A 1 190 ? 32.219 6.950 -40.024 1.00 98.38 190 LYS A C 1
ATOM 1466 O O . LYS A 1 190 ? 32.728 6.968 -41.137 1.00 98.38 190 LYS A O 1
ATOM 1471 N N . VAL A 1 191 ? 31.185 7.727 -39.705 1.00 98.56 191 VAL A N 1
ATOM 1472 C CA . VAL A 1 191 ? 30.681 8.774 -40.606 1.00 98.56 191 VAL A CA 1
ATOM 1473 C C . VAL A 1 191 ? 31.735 9.864 -40.795 1.00 98.56 191 VAL A C 1
ATOM 1475 O O . VAL A 1 191 ? 31.948 10.290 -41.929 1.00 98.56 191 VAL A O 1
ATOM 1478 N N . ASP A 1 192 ? 32.423 10.266 -39.726 1.00 98.19 192 ASP A N 1
ATOM 1479 C CA . ASP A 1 192 ? 33.513 11.242 -39.796 1.00 98.19 192 ASP A CA 1
ATOM 1480 C C . ASP A 1 192 ? 34.672 10.704 -40.669 1.00 98.19 192 ASP A C 1
ATOM 1482 O O . ASP A 1 192 ? 35.085 11.378 -41.612 1.00 98.19 192 ASP A O 1
ATOM 1486 N N . GLU A 1 193 ? 35.102 9.450 -40.469 1.00 98.31 193 GLU A N 1
ATOM 1487 C CA . GLU A 1 193 ? 36.121 8.772 -41.297 1.00 98.31 193 GLU A CA 1
ATOM 1488 C C . GLU A 1 193 ? 35.727 8.698 -42.784 1.00 98.31 193 GLU A C 1
ATOM 1490 O O . GLU A 1 193 ? 36.537 8.975 -43.670 1.00 98.31 193 GLU A O 1
ATOM 1495 N N . ILE A 1 194 ? 34.472 8.340 -43.082 1.00 98.19 194 ILE A N 1
ATOM 1496 C CA . ILE A 1 194 ? 33.959 8.304 -44.461 1.00 98.19 194 ILE A CA 1
ATOM 1497 C C . ILE A 1 194 ? 33.959 9.708 -45.070 1.00 98.19 194 ILE A C 1
ATOM 1499 O O . ILE A 1 194 ? 34.313 9.865 -46.238 1.00 98.19 194 ILE A O 1
ATOM 1503 N N . THR A 1 195 ? 33.583 10.723 -44.292 1.00 98.06 195 THR A N 1
ATOM 1504 C CA . THR A 1 195 ? 33.562 12.120 -44.745 1.00 98.06 195 THR A CA 1
ATOM 1505 C C . THR A 1 195 ? 34.971 12.600 -45.094 1.00 98.06 195 THR A C 1
ATOM 1507 O O . THR A 1 195 ? 35.172 13.225 -46.135 1.00 98.06 195 THR A O 1
ATOM 1510 N N . GLU A 1 196 ? 35.969 12.270 -44.272 1.00 98.31 196 GLU A N 1
ATOM 1511 C CA . GLU A 1 196 ? 37.376 12.564 -44.561 1.00 98.31 196 GLU A CA 1
ATOM 1512 C C . GLU A 1 196 ? 37.867 11.847 -45.826 1.00 98.31 196 GLU A C 1
ATOM 1514 O O . GLU A 1 196 ? 38.448 12.485 -46.707 1.00 98.31 196 GLU A O 1
ATOM 1519 N N . ALA A 1 197 ? 37.574 10.551 -45.965 1.00 97.94 197 ALA A N 1
ATOM 1520 C CA . ALA A 1 197 ? 37.940 9.780 -47.152 1.00 97.94 197 ALA A CA 1
ATOM 1521 C C . ALA A 1 197 ? 37.286 10.335 -48.430 1.00 97.94 197 ALA A C 1
ATOM 1523 O O . ALA A 1 197 ? 37.921 10.395 -49.485 1.00 97.94 197 ALA A O 1
ATOM 1524 N N . GLN A 1 198 ? 36.030 10.777 -48.345 1.00 98.06 198 GLN A N 1
ATOM 1525 C CA . GLN A 1 198 ? 35.332 11.410 -49.460 1.00 98.06 198 GLN A CA 1
ATOM 1526 C C . GLN A 1 198 ? 36.005 12.727 -49.871 1.00 98.06 198 GLN A C 1
ATOM 1528 O O . GLN A 1 198 ? 36.257 12.929 -51.058 1.00 98.06 198 GLN A O 1
ATOM 1533 N N . ASN A 1 199 ? 36.383 13.574 -48.908 1.00 97.81 199 ASN A N 1
ATOM 1534 C CA . ASN A 1 199 ? 37.119 14.811 -49.190 1.00 97.81 199 ASN A CA 1
ATOM 1535 C C . ASN A 1 199 ? 38.461 14.536 -49.896 1.00 97.81 199 ASN A C 1
ATOM 1537 O O . ASN A 1 199 ? 38.850 15.273 -50.805 1.00 97.81 199 ASN A O 1
ATOM 1541 N N . GLU A 1 200 ? 39.173 13.471 -49.513 1.00 98.25 200 GLU A N 1
ATOM 1542 C CA . GLU A 1 200 ? 40.407 13.068 -50.197 1.00 98.25 200 GLU A CA 1
ATOM 1543 C C . GLU A 1 200 ? 40.141 12.650 -51.650 1.00 98.25 200 GLU A C 1
ATOM 1545 O O . GLU A 1 200 ? 40.868 13.056 -52.563 1.00 98.25 200 GLU A O 1
ATOM 1550 N N . VAL A 1 201 ? 39.085 11.867 -51.890 1.00 98.12 201 VAL A N 1
ATOM 1551 C CA . VAL A 1 201 ? 38.677 11.477 -53.246 1.00 98.12 201 VAL A CA 1
ATOM 1552 C C . VAL A 1 201 ? 38.343 12.706 -54.089 1.00 98.12 201 VAL A C 1
ATOM 1554 O O . VAL A 1 201 ? 38.851 12.813 -55.206 1.00 98.12 201 VAL A O 1
ATOM 1557 N N . ASP A 1 202 ? 37.580 13.660 -53.556 1.00 98.06 202 ASP A N 1
ATOM 1558 C CA . ASP A 1 202 ? 37.210 14.890 -54.264 1.00 98.06 202 ASP A CA 1
ATOM 1559 C C . ASP A 1 202 ? 38.447 15.712 -54.664 1.00 98.06 202 ASP A C 1
ATOM 1561 O O . ASP A 1 202 ? 38.564 16.169 -55.806 1.00 98.06 202 ASP A O 1
ATOM 1565 N N . LEU A 1 203 ? 39.436 15.831 -53.770 1.00 97.69 203 LEU A N 1
ATOM 1566 C CA . LEU A 1 203 ? 40.715 16.480 -54.075 1.00 97.69 203 LEU A CA 1
ATOM 1567 C C . LEU A 1 203 ? 41.483 15.754 -55.189 1.00 97.69 203 LEU A C 1
ATOM 1569 O O . LEU A 1 203 ? 42.055 16.401 -56.075 1.00 97.69 203 LEU A O 1
ATOM 1573 N N . ARG A 1 204 ? 41.493 14.414 -55.178 1.00 97.62 204 ARG A N 1
ATOM 1574 C CA . ARG A 1 204 ? 42.139 13.608 -56.229 1.00 97.62 204 ARG A CA 1
ATOM 1575 C C . ARG A 1 204 ? 41.426 13.760 -57.570 1.00 97.62 204 ARG A C 1
ATOM 1577 O O . ARG A 1 204 ? 42.106 13.910 -58.585 1.00 97.62 204 ARG A O 1
ATOM 1584 N N . VAL A 1 205 ? 40.093 13.778 -57.585 1.00 98.25 205 VAL A N 1
ATOM 1585 C CA . VAL A 1 205 ? 39.285 14.019 -58.791 1.00 98.25 205 VAL A CA 1
ATOM 1586 C C . VAL A 1 205 ? 39.573 15.408 -59.357 1.00 98.25 205 VAL A C 1
ATOM 1588 O O . VAL A 1 205 ? 39.941 15.516 -60.525 1.00 98.25 205 VAL A O 1
ATOM 1591 N N . ALA A 1 206 ? 39.543 16.458 -58.531 1.00 96.56 206 ALA A N 1
ATOM 1592 C CA . ALA A 1 206 ? 39.878 17.817 -58.963 1.00 96.56 206 ALA A CA 1
ATOM 1593 C C . ALA A 1 206 ? 41.313 17.921 -59.525 1.00 96.56 206 ALA A C 1
ATOM 1595 O O . ALA A 1 206 ? 41.576 18.651 -60.490 1.00 96.56 206 ALA A O 1
ATOM 1596 N N . GLY A 1 207 ? 42.257 17.174 -58.940 1.00 96.88 207 GLY A N 1
ATOM 1597 C CA . GLY A 1 207 ? 43.622 17.039 -59.449 1.00 96.88 207 GLY A CA 1
ATOM 1598 C C . GLY A 1 207 ? 43.682 16.380 -60.830 1.00 96.88 207 GLY A C 1
ATOM 1599 O O . GLY A 1 207 ? 44.348 16.901 -61.729 1.00 96.88 207 GLY A O 1
ATOM 1600 N N . LEU A 1 208 ? 42.956 15.275 -61.021 1.00 97.25 208 LEU A N 1
ATOM 1601 C CA . LEU A 1 208 ? 42.857 14.573 -62.304 1.00 97.25 208 LEU A CA 1
ATOM 1602 C C . LEU A 1 208 ? 42.204 15.436 -63.385 1.00 97.25 208 LEU A C 1
ATOM 1604 O O . LEU A 1 208 ? 42.730 15.508 -64.492 1.00 97.25 208 LEU A O 1
ATOM 1608 N N . GLU A 1 209 ? 41.120 16.146 -63.071 1.00 97.38 209 GLU A N 1
ATOM 1609 C CA . GLU A 1 209 ? 40.466 17.072 -64.003 1.00 97.38 209 GLU A CA 1
ATOM 1610 C C . GLU A 1 209 ? 41.416 18.176 -64.478 1.00 97.38 209 GLU A C 1
ATOM 1612 O O . GLU A 1 209 ? 41.452 18.518 -65.661 1.00 97.38 209 GLU A O 1
ATOM 1617 N N . ARG A 1 210 ? 42.229 18.731 -63.568 1.00 96.62 210 ARG A N 1
ATOM 1618 C CA . ARG A 1 210 ? 43.266 19.707 -63.928 1.00 96.62 210 ARG A CA 1
ATOM 1619 C C . ARG A 1 210 ? 44.332 19.078 -64.826 1.00 96.62 210 ARG A C 1
ATOM 1621 O O . ARG A 1 210 ? 44.717 19.690 -65.816 1.00 96.62 210 ARG A O 1
ATOM 1628 N N . GLY A 1 211 ? 44.780 17.863 -64.506 1.00 96.69 211 GLY A N 1
ATOM 1629 C CA . GLY A 1 211 ? 45.719 17.110 -65.339 1.00 96.69 211 GLY A CA 1
ATOM 1630 C C . GLY A 1 211 ? 45.176 16.849 -66.746 1.00 96.69 211 GLY A C 1
ATOM 1631 O O . GLY A 1 211 ? 45.898 17.037 -67.723 1.00 96.69 211 GLY A O 1
ATOM 1632 N N . TYR A 1 212 ? 43.896 16.490 -66.855 1.00 96.44 212 TYR A N 1
ATOM 1633 C CA . TYR A 1 212 ? 43.212 16.293 -68.129 1.00 96.44 212 TYR A CA 1
ATOM 1634 C C . TYR A 1 212 ? 43.151 17.584 -68.951 1.00 96.44 212 TYR A C 1
ATOM 1636 O O . TYR A 1 212 ? 43.548 17.562 -70.111 1.00 96.44 212 TYR A O 1
ATOM 1644 N N . ARG A 1 213 ? 42.747 18.716 -68.352 1.00 96.06 213 ARG A N 1
ATOM 1645 C CA . ARG A 1 213 ? 42.753 20.027 -69.033 1.00 96.06 213 ARG A CA 1
ATOM 1646 C C . ARG A 1 213 ? 44.139 20.388 -69.573 1.00 96.06 213 ARG A C 1
ATOM 1648 O O . ARG A 1 213 ? 44.257 20.753 -70.735 1.00 96.06 213 ARG A O 1
ATOM 1655 N N . ASN A 1 214 ? 45.188 20.204 -68.769 1.00 95.62 214 ASN A N 1
ATOM 1656 C CA . ASN A 1 214 ? 46.562 20.466 -69.205 1.00 95.62 214 ASN A CA 1
ATOM 1657 C C . ASN A 1 214 ? 46.974 19.569 -70.387 1.00 95.62 214 ASN A C 1
ATOM 1659 O O . ASN A 1 214 ? 47.640 20.026 -71.313 1.00 95.62 214 ASN A O 1
ATOM 1663 N N . MET A 1 215 ? 46.608 18.283 -70.357 1.00 96.06 215 MET A N 1
ATOM 1664 C CA . MET A 1 215 ? 46.891 17.368 -71.466 1.00 96.06 215 MET A CA 1
ATOM 1665 C C . MET A 1 215 ? 46.104 17.737 -72.721 1.00 96.06 215 MET A C 1
ATOM 1667 O O . MET A 1 215 ? 46.679 17.712 -73.805 1.00 96.06 215 MET A O 1
ATOM 1671 N N . ASP A 1 216 ? 44.830 18.104 -72.589 1.00 96.19 216 ASP A N 1
ATOM 1672 C CA . ASP A 1 216 ? 44.012 18.562 -73.711 1.00 96.19 216 ASP A CA 1
ATOM 1673 C C . ASP A 1 216 ? 44.622 19.813 -74.360 1.00 96.19 216 ASP A C 1
ATOM 1675 O O . ASP A 1 216 ? 44.825 19.829 -75.570 1.00 96.19 216 ASP A O 1
ATOM 1679 N N . GLU A 1 217 ? 45.058 20.804 -73.576 1.00 94.44 217 GLU A N 1
ATOM 1680 C CA . GLU A 1 217 ? 45.783 21.979 -74.087 1.00 94.44 217 GLU A CA 1
ATOM 1681 C C . GLU A 1 217 ? 47.056 21.598 -74.864 1.00 94.44 217 GLU A C 1
ATOM 1683 O O . GLU A 1 217 ? 47.309 22.130 -75.950 1.00 94.44 217 GLU A O 1
ATOM 1688 N N . VAL A 1 218 ? 47.851 20.649 -74.353 1.00 94.00 218 VAL A N 1
ATOM 1689 C CA . VAL A 1 218 ? 49.038 20.130 -75.057 1.00 94.00 218 VAL A CA 1
ATOM 1690 C C . VAL A 1 218 ? 48.641 19.440 -76.359 1.00 94.00 218 VAL A C 1
ATOM 1692 O O . VAL A 1 218 ? 49.260 19.689 -77.394 1.00 94.00 218 VAL A O 1
ATOM 1695 N N . VAL A 1 219 ? 47.606 18.599 -76.339 1.00 94.69 219 VAL A N 1
ATOM 1696 C CA . VAL A 1 219 ? 47.099 17.909 -77.531 1.00 94.69 219 VAL A CA 1
ATOM 1697 C C . VAL A 1 219 ? 46.608 18.917 -78.569 1.00 94.69 219 VAL A C 1
ATOM 1699 O O . VAL A 1 219 ? 46.973 18.789 -79.737 1.00 94.69 219 VAL A O 1
ATOM 1702 N N . GLN A 1 220 ? 45.856 19.949 -78.175 1.00 92.31 220 GLN A N 1
ATOM 1703 C CA . GLN A 1 220 ? 45.418 21.017 -79.079 1.00 92.31 220 GLN A CA 1
ATOM 1704 C C . GLN A 1 220 ? 46.600 21.819 -79.633 1.00 92.31 220 GLN A C 1
ATOM 1706 O O . GLN A 1 220 ? 46.619 22.142 -80.820 1.00 92.31 220 GLN A O 1
ATOM 1711 N N . SER A 1 221 ? 47.621 22.092 -78.816 1.00 91.25 221 SER A N 1
ATOM 1712 C CA . SER A 1 221 ? 48.854 22.758 -79.250 1.00 91.25 221 SER A CA 1
ATOM 1713 C C . SER A 1 221 ? 49.627 21.928 -80.280 1.00 91.25 221 SER A C 1
ATOM 1715 O O . SER A 1 221 ? 50.036 22.453 -81.313 1.00 91.25 221 SER A O 1
ATOM 1717 N N . VAL A 1 222 ? 49.761 20.615 -80.074 1.00 89.69 222 VAL A N 1
ATOM 1718 C CA . VAL A 1 222 ? 50.390 19.709 -81.051 1.00 89.69 222 VAL A CA 1
ATOM 1719 C C . VAL A 1 222 ? 49.548 19.593 -82.320 1.00 89.69 222 VAL A C 1
ATOM 1721 O O . VAL A 1 222 ? 50.090 19.620 -83.420 1.00 89.69 222 VAL A O 1
ATOM 1724 N N . LYS A 1 223 ? 48.222 19.490 -82.184 1.00 88.06 223 LYS A N 1
ATOM 1725 C CA . LYS A 1 223 ? 47.283 19.425 -83.312 1.00 88.06 223 LYS A CA 1
ATOM 1726 C C . LYS A 1 223 ? 47.225 20.731 -84.102 1.00 88.06 223 LYS A C 1
ATOM 1728 O O . LYS A 1 223 ? 46.817 20.714 -85.264 1.00 88.06 223 LYS A O 1
ATOM 1733 N N . SER A 1 224 ? 47.608 21.850 -83.486 1.00 89.25 224 SER A N 1
ATOM 1734 C CA . SER A 1 224 ? 47.584 23.153 -84.133 1.00 89.25 224 SER A CA 1
ATOM 1735 C C . SER A 1 224 ? 48.354 23.102 -85.450 1.00 89.25 224 SER A C 1
ATOM 1737 O O . SER A 1 224 ? 49.449 22.541 -85.554 1.00 89.25 224 SER A O 1
ATOM 1739 N N . HIS A 1 225 ? 47.747 23.682 -86.485 1.00 76.25 225 HIS A N 1
ATOM 1740 C CA . HIS A 1 225 ? 48.314 23.657 -87.827 1.00 76.25 225 HIS A CA 1
ATOM 1741 C C . HIS A 1 225 ? 49.729 24.254 -87.840 1.00 76.25 225 HIS A C 1
ATOM 1743 O O . HIS A 1 225 ? 50.570 23.776 -88.584 1.00 76.25 225 HIS A O 1
ATOM 1749 N N . SER A 1 226 ? 50.021 25.210 -86.947 1.00 80.69 226 SER A N 1
ATOM 1750 C CA . SER A 1 226 ? 51.340 25.827 -86.781 1.00 80.69 226 SER A CA 1
ATOM 1751 C C . SER A 1 226 ? 52.437 24.866 -86.307 1.00 80.69 226 SER A C 1
ATOM 1753 O O . SER A 1 226 ? 53.585 25.029 -86.720 1.00 80.69 226 SER A O 1
ATOM 1755 N N . PHE A 1 227 ? 52.135 23.868 -85.467 1.00 84.75 227 PHE A N 1
ATOM 1756 C CA . PHE A 1 227 ? 53.139 22.880 -85.054 1.00 84.75 227 PHE A CA 1
ATOM 1757 C C . PHE A 1 227 ? 53.519 21.970 -86.225 1.00 84.75 227 PHE A C 1
ATOM 1759 O O . PHE A 1 227 ? 54.699 21.824 -86.550 1.00 84.75 227 PHE A O 1
ATOM 1766 N N . PHE A 1 228 ? 52.521 21.389 -86.895 1.00 85.19 228 PHE A N 1
ATOM 1767 C CA . PHE A 1 228 ? 52.766 20.492 -88.022 1.00 85.19 228 PHE A CA 1
ATOM 1768 C C . PHE A 1 228 ? 53.344 21.217 -89.237 1.00 85.19 228 PHE A C 1
ATOM 1770 O O . PHE A 1 228 ? 54.218 20.651 -89.890 1.00 85.19 228 PHE A O 1
ATOM 1777 N N . THR A 1 229 ? 52.938 22.457 -89.527 1.00 80.56 229 THR A N 1
ATOM 1778 C CA . THR A 1 229 ? 53.575 23.246 -90.593 1.00 80.56 229 THR A CA 1
ATOM 1779 C C . THR A 1 229 ? 55.029 23.546 -90.263 1.00 80.56 229 THR A C 1
ATOM 1781 O O . THR A 1 229 ? 55.871 23.357 -91.132 1.00 80.56 229 THR A O 1
ATOM 1784 N N . ASN A 1 230 ? 55.360 23.898 -89.013 1.00 88.06 230 ASN A N 1
ATOM 1785 C CA . ASN A 1 230 ? 56.750 24.097 -88.592 1.00 88.06 230 ASN A CA 1
ATOM 1786 C C . ASN A 1 230 ? 57.592 22.822 -88.767 1.00 88.06 230 ASN A C 1
ATOM 1788 O O . ASN A 1 230 ? 58.693 22.871 -89.314 1.00 88.06 230 ASN A O 1
ATOM 1792 N N . VAL A 1 231 ? 57.080 21.666 -88.330 1.00 86.94 231 VAL A N 1
ATOM 1793 C CA . VAL A 1 231 ? 57.774 20.380 -88.509 1.00 86.94 231 VAL A CA 1
ATOM 1794 C C . VAL A 1 231 ? 57.930 20.049 -89.992 1.00 86.94 231 VAL A C 1
ATOM 1796 O O . VAL A 1 231 ? 59.028 19.694 -90.412 1.00 86.94 231 VAL A O 1
ATOM 1799 N N . THR A 1 232 ? 56.871 20.209 -90.785 1.00 89.19 232 THR A N 1
ATOM 1800 C CA . THR A 1 232 ? 56.884 19.948 -92.233 1.00 89.19 232 THR A CA 1
ATOM 1801 C C . THR A 1 232 ? 57.900 20.840 -92.937 1.00 89.19 232 THR A C 1
ATOM 1803 O O . THR A 1 232 ? 58.730 20.344 -93.689 1.00 89.19 232 THR A O 1
ATOM 1806 N N . GLU A 1 233 ? 57.916 22.137 -92.629 1.00 88.56 233 GLU A N 1
ATOM 1807 C CA . GLU A 1 233 ? 58.880 23.093 -93.173 1.00 88.56 233 GLU A CA 1
ATOM 1808 C C . GLU A 1 233 ? 60.321 22.693 -92.827 1.00 88.56 233 GLU A C 1
ATOM 1810 O O . GLU A 1 233 ? 61.192 22.668 -93.698 1.00 88.56 233 GLU A O 1
ATOM 1815 N N . ARG A 1 234 ? 60.580 22.303 -91.571 1.00 89.19 234 ARG A N 1
ATOM 1816 C CA . ARG A 1 234 ? 61.898 21.806 -91.147 1.00 89.19 234 ARG A CA 1
ATOM 1817 C C . ARG A 1 234 ? 62.304 20.524 -91.873 1.00 89.19 234 ARG A C 1
ATOM 1819 O O . ARG A 1 234 ? 63.479 20.392 -92.216 1.00 89.19 234 ARG A O 1
ATOM 1826 N N . VAL A 1 235 ? 61.370 19.600 -92.101 1.00 92.75 235 VAL A N 1
ATOM 1827 C CA . VAL A 1 235 ? 61.609 18.376 -92.883 1.00 92.75 235 VAL A CA 1
ATOM 1828 C C . VAL A 1 235 ? 61.948 18.735 -94.327 1.00 92.75 235 VAL A C 1
ATOM 1830 O O . VAL A 1 235 ? 62.995 18.315 -94.806 1.00 92.75 235 VAL A O 1
ATOM 1833 N N . SER A 1 236 ? 61.174 19.605 -94.979 1.00 91.12 236 SER A N 1
ATOM 1834 C CA . SER A 1 236 ? 61.456 20.047 -96.351 1.00 91.12 236 SER A CA 1
ATOM 1835 C C . SER A 1 236 ? 62.808 20.762 -96.485 1.00 91.12 236 SER A C 1
ATOM 1837 O O . SER A 1 236 ? 63.501 20.615 -97.491 1.00 91.12 236 SER A O 1
ATOM 1839 N N . VAL A 1 237 ? 63.229 21.531 -95.472 1.00 91.50 237 VAL A N 1
ATOM 1840 C CA . VAL A 1 237 ? 64.575 22.133 -95.429 1.00 91.50 237 VAL A CA 1
ATOM 1841 C C . VAL A 1 237 ? 65.668 21.066 -95.323 1.00 91.50 237 VAL A C 1
ATOM 1843 O O . VAL A 1 237 ? 66.703 21.194 -95.978 1.00 91.50 237 VAL A O 1
ATOM 1846 N N . LEU A 1 238 ? 65.462 20.028 -94.510 1.00 88.88 238 LEU A N 1
ATOM 1847 C CA . LEU A 1 238 ? 66.413 18.924 -94.372 1.00 88.88 238 LEU A CA 1
ATOM 1848 C C . LEU A 1 238 ? 66.502 18.074 -95.640 1.00 88.88 238 LEU A C 1
ATOM 1850 O O . LEU A 1 238 ? 67.609 17.749 -96.055 1.00 88.88 238 LEU A O 1
ATOM 1854 N N . GLU A 1 239 ? 65.374 17.759 -96.273 1.00 92.06 239 GLU A N 1
ATOM 1855 C CA . GLU A 1 239 ? 65.336 17.029 -97.545 1.00 92.06 239 GLU A CA 1
ATOM 1856 C C . GLU A 1 239 ? 66.107 17.775 -98.634 1.00 92.06 239 GLU A C 1
ATOM 1858 O O . GLU A 1 239 ? 66.955 17.178 -99.296 1.00 92.06 239 GLU A O 1
ATOM 1863 N N . ARG A 1 240 ? 65.901 19.096 -98.753 1.00 92.12 240 ARG A N 1
ATOM 1864 C CA . ARG A 1 240 ? 66.668 19.944 -99.677 1.00 92.12 240 ARG A CA 1
ATOM 1865 C C . ARG A 1 240 ? 68.171 19.856 -99.410 1.00 92.12 240 ARG A C 1
ATOM 1867 O O . ARG A 1 240 ? 68.935 19.582 -100.328 1.00 92.12 240 ARG A O 1
ATOM 1874 N N . ARG A 1 241 ? 68.586 20.022 -98.149 1.00 91.25 241 ARG A N 1
ATOM 1875 C CA . ARG A 1 241 ? 70.001 19.912 -97.749 1.00 91.25 241 ARG A CA 1
ATOM 1876 C C . ARG A 1 241 ? 70.591 18.533 -98.033 1.00 91.25 241 ARG A C 1
ATOM 1878 O O . ARG A 1 241 ? 71.766 18.433 -98.362 1.00 91.25 241 ARG A O 1
ATOM 1885 N N . ASN A 1 242 ? 69.806 17.470 -97.880 1.00 89.44 242 ASN A N 1
ATOM 1886 C CA . ASN A 1 242 ? 70.261 16.115 -98.167 1.00 89.44 242 ASN A CA 1
ATOM 1887 C C . ASN A 1 242 ? 70.430 15.882 -99.677 1.00 89.44 242 ASN A C 1
ATOM 1889 O O . ASN A 1 242 ? 71.378 15.216 -100.083 1.00 89.44 242 ASN A O 1
ATOM 1893 N N . GLY A 1 243 ? 69.557 16.469 -100.503 1.00 90.06 243 GLY A N 1
ATOM 1894 C CA . GLY A 1 243 ? 69.720 16.507 -101.958 1.00 90.06 243 GLY A CA 1
ATOM 1895 C C . GLY A 1 243 ? 70.997 17.238 -102.371 1.00 90.06 243 GLY A C 1
ATOM 1896 O O . GLY A 1 243 ? 71.836 16.651 -103.045 1.00 90.06 243 GLY A O 1
ATOM 1897 N N . GLU A 1 244 ? 71.204 18.458 -101.864 1.00 90.69 244 GLU A N 1
ATOM 1898 C CA . GLU A 1 244 ? 72.433 19.242 -102.084 1.00 90.69 244 GLU A CA 1
ATOM 1899 C C . GLU A 1 244 ? 73.694 18.462 -101.673 1.00 90.69 244 GLU A C 1
ATOM 1901 O O . GLU A 1 244 ? 74.700 18.459 -102.381 1.00 90.69 244 GLU A O 1
ATOM 1906 N N . LEU A 1 245 ? 73.649 17.765 -100.532 1.00 89.88 245 LEU A N 1
ATOM 1907 C CA . LEU A 1 245 ? 74.759 16.935 -100.071 1.00 89.88 245 LEU A CA 1
ATOM 1908 C C . LEU A 1 245 ? 74.979 15.713 -100.970 1.00 89.88 245 LEU A C 1
ATOM 1910 O O . LEU A 1 245 ? 76.124 15.350 -101.215 1.00 89.88 245 LEU A O 1
ATOM 1914 N N . THR A 1 246 ? 73.911 15.083 -101.458 1.00 90.62 246 THR A N 1
ATOM 1915 C CA . THR A 1 246 ? 74.001 13.936 -102.375 1.00 90.62 246 THR A CA 1
ATOM 1916 C C . THR A 1 246 ? 74.649 14.357 -103.690 1.00 90.62 246 THR A C 1
ATOM 1918 O O . THR A 1 246 ? 75.603 13.714 -104.116 1.00 90.62 246 THR A O 1
ATOM 1921 N N . GLU A 1 247 ? 74.232 15.487 -104.267 1.00 87.75 247 GLU A N 1
ATOM 1922 C CA . GLU A 1 247 ? 74.880 16.077 -105.447 1.00 87.75 247 GLU A CA 1
ATOM 1923 C C . GLU A 1 247 ? 76.358 16.410 -105.172 1.00 87.75 247 GLU A C 1
ATOM 1925 O O . GLU A 1 247 ? 77.246 16.113 -105.977 1.00 87.75 247 GLU A O 1
ATOM 1930 N N . ALA A 1 248 ? 76.666 16.980 -104.002 1.00 83.56 248 ALA A N 1
ATOM 1931 C CA . ALA A 1 248 ? 78.045 17.252 -103.597 1.00 83.56 248 ALA A CA 1
ATOM 1932 C C . ALA A 1 248 ? 78.884 15.964 -103.460 1.00 83.56 248 ALA A C 1
ATOM 1934 O O . ALA A 1 248 ? 80.068 15.944 -103.793 1.00 83.56 248 ALA A O 1
ATOM 1935 N N . VAL A 1 249 ? 78.290 14.868 -102.988 1.00 86.75 249 VAL A N 1
ATOM 1936 C CA . VAL A 1 249 ? 78.959 13.565 -102.887 1.00 86.75 249 VAL A CA 1
ATOM 1937 C C . VAL A 1 249 ? 79.148 12.945 -104.268 1.00 86.75 249 VAL A C 1
ATOM 1939 O O . VAL A 1 249 ? 80.248 12.490 -104.559 1.00 86.75 249 VAL A O 1
ATOM 1942 N N . GLU A 1 250 ? 78.138 12.955 -105.137 1.00 86.25 250 GLU A N 1
ATOM 1943 C CA . GLU A 1 250 ? 78.246 12.453 -106.514 1.00 86.25 250 GLU A CA 1
ATOM 1944 C C . GLU A 1 250 ? 79.325 13.196 -107.301 1.00 86.25 250 GLU A C 1
ATOM 1946 O O . GLU A 1 250 ? 80.157 12.574 -107.959 1.00 86.25 250 GLU A O 1
ATOM 1951 N N . THR A 1 251 ? 79.379 14.523 -107.178 1.00 84.81 251 THR A N 1
ATOM 1952 C CA . THR A 1 251 ? 80.446 15.322 -107.796 1.00 84.81 251 THR A CA 1
ATOM 1953 C C . THR A 1 251 ? 81.824 14.954 -107.243 1.00 84.81 251 THR A C 1
ATOM 1955 O O . THR A 1 251 ? 82.769 14.802 -108.018 1.00 84.81 251 THR A O 1
ATOM 1958 N N . LEU A 1 252 ? 81.962 14.722 -105.933 1.00 82.19 252 LEU A N 1
ATOM 1959 C CA . LEU A 1 252 ? 83.209 14.223 -105.342 1.00 82.19 252 LEU A CA 1
ATOM 1960 C C . LEU A 1 252 ? 83.565 12.806 -105.810 1.00 82.19 252 LEU A C 1
ATOM 1962 O O . LEU A 1 252 ? 84.741 12.542 -106.068 1.00 82.19 252 LEU A O 1
ATOM 1966 N N . VAL A 1 253 ? 82.586 11.908 -105.949 1.00 84.69 253 VAL A N 1
ATOM 1967 C CA . VAL A 1 253 ? 82.782 10.549 -106.476 1.00 84.69 253 VAL A CA 1
ATOM 1968 C C . VAL A 1 253 ? 83.272 10.622 -107.914 1.00 84.69 253 VAL A C 1
ATOM 1970 O O . VAL A 1 253 ? 84.321 10.056 -108.196 1.00 84.69 253 VAL A O 1
ATOM 1973 N N . MET A 1 254 ? 82.618 11.399 -108.777 1.00 78.50 254 MET A N 1
ATOM 1974 C CA . MET A 1 254 ? 83.054 11.646 -110.156 1.00 78.50 254 MET A CA 1
ATOM 1975 C C . MET A 1 254 ? 84.490 12.180 -110.218 1.00 78.50 254 MET A C 1
ATOM 1977 O O . MET A 1 254 ? 85.313 11.663 -110.972 1.00 78.50 254 MET A O 1
ATOM 1981 N N . ILE A 1 255 ? 84.835 13.163 -109.378 1.00 79.50 255 ILE A N 1
ATOM 1982 C CA . ILE A 1 255 ? 86.209 13.684 -109.275 1.00 79.50 255 ILE A CA 1
ATOM 1983 C C . ILE A 1 255 ? 87.177 12.578 -108.825 1.00 79.50 255 ILE A C 1
ATOM 1985 O O . ILE A 1 255 ? 88.299 12.486 -109.331 1.00 79.50 255 ILE A O 1
ATOM 1989 N N . SER A 1 256 ? 86.767 11.726 -107.883 1.00 76.31 256 SER A N 1
ATOM 1990 C CA . SER A 1 256 ? 87.591 10.634 -107.362 1.00 76.31 256 SER A CA 1
ATOM 1991 C C . SER A 1 256 ? 87.778 9.487 -108.362 1.00 76.31 256 SER A C 1
ATOM 1993 O O . SER A 1 256 ? 88.884 8.958 -108.476 1.00 76.31 256 SER A O 1
ATOM 1995 N N . GLU A 1 257 ? 86.748 9.142 -109.135 1.00 77.19 257 GLU A N 1
ATOM 1996 C CA . GLU A 1 257 ? 86.785 8.149 -110.207 1.00 77.19 257 GLU A CA 1
ATOM 1997 C C . GLU A 1 257 ? 87.612 8.661 -111.382 1.00 77.19 257 GLU A C 1
ATOM 1999 O O . GLU A 1 257 ? 88.430 7.922 -111.928 1.00 77.19 257 GLU A O 1
ATOM 2004 N N . GLU A 1 258 ? 87.503 9.948 -111.717 1.00 71.00 258 GLU A N 1
ATOM 2005 C CA . GLU A 1 258 ? 88.369 10.586 -112.701 1.00 71.00 258 GLU A CA 1
ATOM 2006 C C . GLU A 1 258 ? 89.833 10.610 -112.225 1.00 71.00 258 GLU A C 1
ATOM 2008 O O . GLU A 1 258 ? 90.753 10.311 -112.996 1.00 71.00 258 GLU A O 1
ATOM 2013 N N . ALA A 1 259 ? 90.080 10.867 -110.937 1.00 65.62 259 ALA A N 1
ATOM 2014 C CA . ALA A 1 259 ? 91.410 10.752 -110.341 1.00 65.62 259 ALA A CA 1
ATOM 2015 C C . ALA A 1 259 ? 91.934 9.299 -110.339 1.00 65.62 259 ALA A C 1
ATOM 2017 O O . ALA A 1 259 ? 93.121 9.072 -110.599 1.00 65.62 259 ALA A O 1
ATOM 2018 N N . ALA A 1 260 ? 91.074 8.304 -110.104 1.00 65.25 260 ALA A N 1
ATOM 2019 C CA . ALA A 1 260 ? 91.417 6.883 -110.143 1.00 65.25 260 ALA A CA 1
ATOM 2020 C C . ALA A 1 260 ? 91.676 6.383 -111.577 1.00 65.25 260 ALA A C 1
ATOM 2022 O O . ALA A 1 260 ? 92.653 5.666 -111.810 1.00 65.25 260 ALA A O 1
ATOM 2023 N N . ALA A 1 261 ? 90.890 6.829 -112.561 1.00 60.94 261 ALA A N 1
ATOM 2024 C CA . ALA A 1 261 ? 91.091 6.555 -113.983 1.00 60.94 261 ALA A CA 1
ATOM 2025 C C . ALA A 1 261 ? 92.405 7.164 -114.501 1.00 60.94 261 ALA A C 1
ATOM 2027 O O . ALA A 1 261 ? 93.129 6.530 -115.275 1.00 60.94 261 ALA A O 1
ATOM 2028 N N . ARG A 1 262 ? 92.777 8.355 -114.007 1.00 57.19 262 ARG A N 1
ATOM 2029 C CA . ARG A 1 262 ? 94.099 8.959 -114.249 1.00 57.19 262 ARG A CA 1
ATOM 2030 C C . ARG A 1 262 ? 95.241 8.147 -113.620 1.00 57.19 262 ARG A C 1
ATOM 2032 O O . ARG A 1 262 ? 96.346 8.154 -114.155 1.00 57.19 262 ARG A O 1
ATOM 2039 N N . LYS A 1 263 ? 94.985 7.391 -112.545 1.00 53.88 263 LYS A N 1
ATOM 2040 C CA . LYS A 1 263 ? 95.972 6.523 -111.876 1.00 53.88 263 LYS A CA 1
ATOM 2041 C C . LYS A 1 263 ? 96.118 5.140 -112.535 1.00 53.88 263 LYS A C 1
ATOM 2043 O O . LYS A 1 263 ? 97.227 4.615 -112.581 1.00 53.88 263 LYS A O 1
ATOM 2048 N N . ALA A 1 264 ? 95.043 4.572 -113.092 1.00 52.22 264 ALA A N 1
ATOM 2049 C CA . ALA A 1 264 ? 95.055 3.270 -113.776 1.00 52.22 264 ALA A CA 1
ATOM 2050 C C . ALA A 1 264 ? 95.692 3.305 -115.185 1.00 52.22 264 ALA A C 1
ATOM 2052 O O . ALA A 1 264 ? 96.174 2.284 -115.669 1.00 52.22 264 ALA A O 1
ATOM 2053 N N . LYS A 1 265 ? 95.762 4.478 -115.831 1.00 47.28 265 LYS A N 1
ATOM 2054 C CA . LYS A 1 265 ? 96.337 4.668 -117.180 1.00 47.28 265 LYS A CA 1
ATOM 2055 C C . LYS A 1 265 ? 97.865 4.794 -117.256 1.00 47.28 265 LYS A C 1
ATOM 2057 O O . LYS A 1 265 ? 98.379 5.162 -118.305 1.00 47.28 265 LYS A O 1
ATOM 2062 N N . GLY A 1 266 ? 98.606 4.470 -116.194 1.00 43.78 266 GLY A N 1
ATOM 2063 C CA . GLY A 1 266 ? 100.068 4.387 -116.268 1.00 43.78 266 GLY A CA 1
ATOM 2064 C C . GLY A 1 266 ? 100.732 5.681 -116.750 1.00 43.78 266 GLY A C 1
ATOM 2065 O O . GLY A 1 266 ? 101.420 5.685 -117.765 1.00 43.78 266 GLY A O 1
ATOM 2066 N N . LEU A 1 267 ? 100.567 6.776 -116.004 1.00 37.34 267 LEU A N 1
ATOM 2067 C CA . LEU A 1 267 ? 101.382 7.980 -116.165 1.00 37.34 267 LEU A CA 1
ATOM 2068 C C . LEU A 1 267 ? 102.118 8.289 -114.860 1.00 37.34 267 LEU A C 1
ATOM 2070 O O . LEU A 1 267 ? 101.550 8.694 -113.848 1.00 37.34 267 LEU A O 1
ATOM 2074 N N . ARG A 1 268 ? 103.428 8.042 -114.921 1.00 34.94 268 ARG A N 1
ATOM 2075 C CA . ARG A 1 268 ? 104.450 8.550 -114.008 1.00 34.94 268 ARG A CA 1
ATOM 2076 C C . ARG A 1 268 ? 104.480 10.079 -114.075 1.00 34.94 268 ARG A C 1
ATOM 2078 O O . ARG A 1 268 ? 104.559 10.643 -115.160 1.00 34.94 268 ARG A O 1
ATOM 2085 N N . GLY A 1 269 ? 104.610 10.694 -112.903 1.00 29.47 269 GLY A N 1
ATOM 2086 C CA . GLY A 1 269 ? 105.016 12.090 -112.717 1.00 29.47 269 GLY A CA 1
ATOM 2087 C C . GLY A 1 269 ? 103.843 12.980 -112.303 1.00 29.47 269 GLY A C 1
ATOM 2088 O O . GLY A 1 269 ? 102.747 12.838 -112.811 1.00 29.47 269 GLY A O 1
ATOM 2089 N N . SER A 1 270 ? 103.965 13.921 -111.379 1.00 31.95 270 SER A N 1
ATOM 2090 C CA . SER A 1 270 ? 105.099 14.394 -110.600 1.00 31.95 270 SER A CA 1
ATOM 2091 C C . SER A 1 270 ? 104.520 15.186 -109.421 1.00 31.95 270 SER A C 1
ATOM 2093 O O . SER A 1 270 ? 103.509 15.864 -109.570 1.00 31.95 270 SER A O 1
ATOM 2095 N N . ARG A 1 271 ? 105.168 15.059 -108.261 1.00 32.66 271 ARG A N 1
ATOM 2096 C CA . ARG A 1 271 ? 105.331 16.069 -107.201 1.00 32.66 271 ARG A CA 1
ATOM 2097 C C . ARG A 1 271 ? 104.459 17.340 -107.310 1.00 32.66 271 ARG A C 1
ATOM 2099 O O . ARG A 1 271 ? 104.754 18.207 -108.122 1.00 32.66 271 ARG A O 1
ATOM 2106 N N . PHE A 1 272 ? 103.548 17.523 -106.351 1.00 33.22 272 PHE A N 1
ATOM 2107 C CA . PHE A 1 272 ? 103.338 18.825 -105.709 1.00 33.22 272 PHE A CA 1
ATOM 2108 C C . PHE A 1 272 ? 103.064 18.648 -104.211 1.00 33.22 272 PHE A C 1
ATOM 2110 O O . PHE A 1 272 ? 102.055 18.105 -103.777 1.00 33.22 272 PHE A O 1
ATOM 2117 N N . THR A 1 273 ? 104.043 19.094 -103.436 1.00 34.06 273 THR A N 1
ATOM 2118 C CA . THR A 1 273 ? 104.016 19.362 -102.002 1.00 34.06 273 THR A CA 1
ATOM 2119 C C . THR A 1 273 ? 103.322 20.700 -101.747 1.00 34.06 273 THR A C 1
ATOM 2121 O O . THR A 1 273 ? 103.787 21.710 -102.279 1.00 34.06 273 THR A O 1
ATOM 2124 N N . LYS A 1 274 ? 102.289 20.739 -100.896 1.00 36.59 274 LYS A N 1
ATOM 2125 C CA . LYS A 1 274 ? 101.921 21.944 -100.130 1.00 36.59 274 LYS A CA 1
ATOM 2126 C C . LYS A 1 274 ? 101.042 21.572 -98.918 1.00 36.59 274 LYS A C 1
ATOM 2128 O O . LYS A 1 274 ? 99.894 21.195 -99.102 1.00 36.59 274 LYS A O 1
ATOM 2133 N N . THR A 1 275 ? 101.675 21.577 -97.731 1.00 33.78 275 THR A N 1
ATOM 2134 C CA . THR A 1 275 ? 101.170 21.987 -96.386 1.00 33.78 275 THR A CA 1
ATOM 2135 C C . THR A 1 275 ? 99.678 21.747 -96.102 1.00 33.78 275 THR A C 1
ATOM 2137 O O . THR A 1 275 ? 98.841 22.373 -96.737 1.00 33.78 275 THR A O 1
ATOM 2140 N N . ARG A 1 276 ? 99.232 20.844 -95.210 1.00 28.05 276 ARG A N 1
ATOM 2141 C CA . ARG A 1 276 ? 99.514 20.707 -93.757 1.00 28.05 276 ARG A CA 1
ATOM 2142 C C . ARG A 1 276 ? 99.585 22.062 -93.047 1.00 28.05 276 ARG A C 1
ATOM 2144 O O . ARG A 1 276 ? 100.629 22.686 -93.134 1.00 28.05 276 ARG A O 1
ATOM 2151 N N . ASP A 1 277 ? 98.437 22.443 -92.485 1.00 34.09 277 ASP A N 1
ATOM 2152 C CA . ASP A 1 277 ? 98.100 23.307 -91.330 1.00 34.09 277 ASP A CA 1
ATOM 2153 C C . ASP A 1 277 ? 96.572 23.531 -91.511 1.00 34.09 277 ASP A C 1
ATOM 2155 O O . ASP A 1 277 ? 96.153 23.993 -92.565 1.00 34.09 277 ASP A O 1
ATOM 2159 N N . ASP A 1 278 ? 95.615 23.083 -90.702 1.00 29.69 278 ASP A N 1
ATOM 2160 C CA . ASP A 1 278 ? 95.603 22.675 -89.307 1.00 29.69 278 ASP A CA 1
ATOM 2161 C C . ASP A 1 278 ? 94.581 21.551 -89.079 1.00 29.69 278 ASP A C 1
ATOM 2163 O O . ASP A 1 278 ? 93.465 21.546 -89.604 1.00 29.69 278 ASP A O 1
ATOM 2167 N N . MET A 1 279 ? 94.978 20.586 -88.253 1.00 30.16 279 MET A N 1
ATOM 2168 C CA . MET A 1 279 ? 94.088 19.611 -87.640 1.00 30.16 279 MET A CA 1
ATOM 2169 C C . MET A 1 279 ? 93.480 20.193 -86.359 1.00 30.16 279 MET A C 1
ATOM 2171 O O . MET A 1 279 ? 94.234 20.495 -85.444 1.00 30.16 279 MET A O 1
ATOM 2175 N N . ASN A 1 280 ? 92.143 20.120 -86.269 1.00 33.16 280 ASN A N 1
ATOM 2176 C CA . ASN A 1 280 ? 91.338 19.830 -85.064 1.00 33.16 280 ASN A CA 1
ATOM 2177 C C . ASN A 1 280 ? 91.372 20.848 -83.881 1.00 33.16 280 ASN A C 1
ATOM 2179 O O . ASN A 1 280 ? 92.314 21.619 -83.760 1.00 33.16 280 ASN A O 1
ATOM 2183 N N . PRO A 1 281 ? 90.377 20.852 -82.957 1.00 40.94 281 PRO A N 1
ATOM 2184 C CA . PRO A 1 281 ? 89.495 19.738 -82.635 1.00 40.94 281 PRO A CA 1
ATOM 2185 C C . PRO A 1 281 ? 87.988 19.999 -82.685 1.00 40.94 281 PRO A C 1
ATOM 2187 O O . PRO A 1 281 ? 87.468 21.028 -82.263 1.00 40.94 281 PRO A O 1
ATOM 2190 N N . ILE A 1 282 ? 87.290 18.936 -83.080 1.00 35.59 282 ILE A N 1
ATOM 2191 C CA . ILE A 1 282 ? 86.027 18.506 -82.480 1.00 35.59 282 ILE A CA 1
ATOM 2192 C C . ILE A 1 282 ? 86.141 18.637 -80.951 1.00 35.59 282 ILE A C 1
ATOM 2194 O O . ILE A 1 282 ? 86.792 17.824 -80.295 1.00 35.59 282 ILE A O 1
ATOM 2198 N N . THR A 1 283 ? 85.508 19.659 -80.378 1.00 33.00 283 THR A N 1
ATOM 2199 C CA . THR A 1 283 ? 85.242 19.753 -78.942 1.00 33.00 283 THR A CA 1
ATOM 2200 C C . THR A 1 283 ? 83.779 19.441 -78.665 1.00 33.00 283 THR A C 1
ATOM 2202 O O . THR A 1 283 ? 82.850 20.098 -79.131 1.00 33.00 283 THR A O 1
ATOM 2205 N N . HIS A 1 284 ? 83.605 18.389 -77.872 1.00 31.20 284 HIS A N 1
ATOM 2206 C CA . HIS A 1 284 ? 82.438 18.112 -77.050 1.00 31.20 284 HIS A CA 1
ATOM 2207 C C . HIS A 1 284 ? 81.887 19.392 -76.396 1.00 31.20 284 HIS A C 1
ATOM 2209 O O . HIS A 1 284 ? 82.602 20.059 -75.656 1.00 31.20 284 HIS A O 1
ATOM 2215 N N . ASN A 1 285 ? 80.589 19.648 -76.564 1.00 30.28 285 ASN A N 1
ATOM 2216 C CA . ASN A 1 285 ? 79.771 20.361 -75.581 1.00 30.28 285 ASN A CA 1
ATOM 2217 C C . ASN A 1 285 ? 78.525 19.513 -75.291 1.00 30.28 285 ASN A C 1
ATOM 2219 O O . ASN A 1 285 ? 77.424 19.749 -75.783 1.00 30.28 285 ASN A O 1
ATOM 2223 N N . VAL A 1 286 ? 78.748 18.469 -74.494 1.00 35.25 286 VAL A N 1
ATOM 2224 C CA . VAL A 1 286 ? 77.739 17.898 -73.595 1.00 35.25 286 VAL A CA 1
ATOM 2225 C C . VAL A 1 286 ? 77.789 18.740 -72.312 1.00 35.25 286 VAL A C 1
ATOM 2227 O O . VAL A 1 286 ? 78.889 19.055 -71.872 1.00 35.25 286 VAL A O 1
ATOM 2230 N N . LEU A 1 287 ? 76.620 19.044 -71.718 1.00 32.12 287 LEU A N 1
ATOM 2231 C CA . LEU A 1 287 ? 76.352 19.926 -70.551 1.00 32.12 287 LEU A CA 1
ATOM 2232 C C . LEU A 1 287 ? 76.362 21.432 -70.894 1.00 32.12 287 LEU A C 1
ATOM 2234 O O . LEU A 1 287 ? 77.339 21.943 -71.404 1.00 32.12 287 LEU A O 1
ATOM 2238 N N . LYS A 1 288 ? 75.348 22.269 -70.642 1.00 36.41 288 LYS A N 1
ATOM 2239 C CA . LYS A 1 288 ? 74.172 22.251 -69.757 1.00 36.41 288 LYS A CA 1
ATOM 2240 C C . LYS A 1 288 ? 73.071 23.099 -70.422 1.00 36.41 288 LYS A C 1
ATOM 2242 O O . LYS A 1 288 ? 73.221 24.309 -70.549 1.00 36.41 288 LYS A O 1
ATOM 2247 N N . LYS A 1 289 ? 71.926 22.504 -70.762 1.00 36.16 289 LYS A N 1
ATOM 2248 C CA . LYS A 1 289 ? 70.652 23.238 -70.906 1.00 36.16 289 LYS A CA 1
ATOM 2249 C C . LYS A 1 289 ? 69.580 22.553 -70.065 1.00 36.16 289 LYS A C 1
ATOM 2251 O O . LYS A 1 289 ? 68.520 22.181 -70.549 1.00 36.16 289 LYS A O 1
ATOM 2256 N N . GLY A 1 290 ? 69.893 22.374 -68.782 1.00 30.27 290 GLY A N 1
ATOM 2257 C CA . GLY A 1 290 ? 68.875 22.185 -67.762 1.00 30.27 290 GLY A CA 1
ATOM 2258 C C . GLY A 1 290 ? 68.204 23.533 -67.544 1.00 30.27 290 GLY A C 1
ATOM 2259 O O . GLY A 1 290 ? 68.744 24.392 -66.854 1.00 30.27 290 GLY A O 1
ATOM 2260 N N . ARG A 1 291 ? 67.052 23.746 -68.185 1.00 31.53 291 ARG A N 1
ATOM 2261 C CA . ARG A 1 291 ? 66.087 24.722 -67.686 1.00 31.53 291 ARG A CA 1
ATOM 2262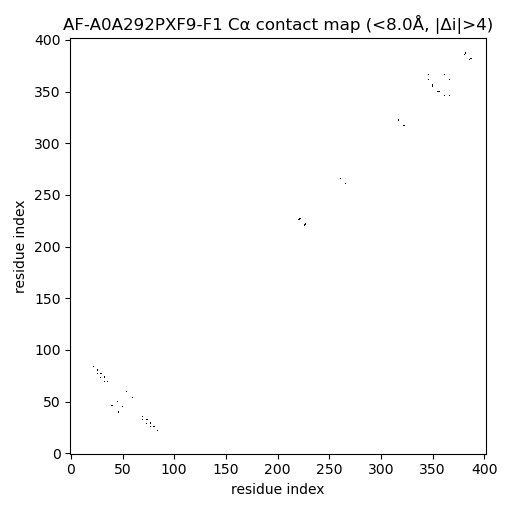 C C . ARG A 1 291 ? 65.708 24.242 -66.287 1.00 31.53 291 ARG A C 1
ATOM 2264 O O . ARG A 1 291 ? 64.977 23.266 -66.160 1.00 31.53 291 ARG A O 1
ATOM 2271 N N . ASN A 1 292 ? 66.250 24.903 -65.268 1.00 31.45 292 ASN A N 1
ATOM 2272 C CA . ASN A 1 292 ? 65.703 24.868 -63.922 1.00 31.45 292 ASN A CA 1
ATOM 2273 C C . ASN A 1 292 ? 64.273 25.405 -64.026 1.00 31.45 292 ASN A C 1
ATOM 2275 O O . ASN A 1 292 ? 64.055 26.613 -64.090 1.00 31.45 292 ASN A O 1
ATOM 2279 N N . LEU A 1 293 ? 63.307 24.494 -64.118 1.00 36.91 293 LEU A N 1
ATOM 2280 C CA . LEU A 1 293 ? 61.946 24.779 -63.703 1.00 36.91 293 LEU A CA 1
ATOM 2281 C C . LEU A 1 293 ? 62.033 25.096 -62.213 1.00 36.91 293 LEU A C 1
ATOM 2283 O O . LEU A 1 293 ? 62.503 24.275 -61.424 1.00 36.91 293 LEU A O 1
ATOM 2287 N N . GLY A 1 294 ? 61.676 26.328 -61.861 1.00 32.28 294 GLY A N 1
ATOM 2288 C CA . GLY A 1 294 ? 61.612 26.772 -60.483 1.00 32.28 294 GLY A CA 1
ATOM 2289 C C . GLY A 1 294 ? 60.658 25.879 -59.701 1.00 32.28 294 GLY A C 1
ATOM 2290 O O . GLY A 1 294 ? 59.446 25.956 -59.870 1.00 32.28 294 GLY A O 1
ATOM 2291 N N . VAL A 1 295 ? 61.217 25.050 -58.827 1.00 36.53 295 VAL A N 1
ATOM 2292 C CA . VAL A 1 295 ? 60.508 24.577 -57.644 1.00 36.53 295 VAL A CA 1
ATOM 2293 C C . VAL A 1 295 ? 60.640 25.708 -56.632 1.00 36.53 295 VAL A C 1
ATOM 2295 O O . VAL A 1 295 ? 61.665 25.856 -55.970 1.00 36.53 295 VAL A O 1
ATOM 2298 N N . GLY A 1 296 ? 59.638 26.584 -56.606 1.00 34.00 296 GLY A N 1
ATOM 2299 C CA . GLY A 1 296 ? 59.497 27.566 -55.538 1.00 34.00 296 GLY A CA 1
ATOM 2300 C C . GLY A 1 296 ? 59.233 26.845 -54.209 1.00 34.00 296 GLY A C 1
ATOM 2301 O O . GLY A 1 296 ? 58.466 25.879 -54.195 1.00 34.00 296 GLY A O 1
ATOM 2302 N N . PRO A 1 297 ? 59.838 27.280 -53.091 1.00 42.47 297 PRO A N 1
ATOM 2303 C CA . PRO A 1 297 ? 59.542 26.738 -51.776 1.00 42.47 297 PRO A CA 1
ATOM 2304 C C . PRO A 1 297 ? 58.205 27.319 -51.302 1.00 42.47 297 PRO A C 1
ATOM 2306 O O . PRO A 1 297 ? 58.155 28.350 -50.639 1.00 42.47 297 PRO A O 1
ATOM 2309 N N . LEU A 1 298 ? 57.102 26.673 -51.663 1.00 42.66 298 LEU A N 1
ATOM 2310 C CA . LEU A 1 298 ? 55.809 26.887 -51.016 1.00 42.66 298 LEU A CA 1
ATOM 2311 C C . LEU A 1 298 ? 55.615 25.761 -50.006 1.00 42.66 298 LEU A C 1
ATOM 2313 O O . LEU A 1 298 ? 55.195 24.664 -50.357 1.00 42.66 298 LEU A O 1
ATOM 2317 N N . GLY A 1 299 ? 56.000 26.025 -48.758 1.00 45.81 299 GLY A N 1
ATOM 2318 C CA . GLY A 1 299 ? 55.812 25.061 -47.672 1.00 45.81 299 GLY A CA 1
ATOM 2319 C C . GLY A 1 299 ? 56.371 25.452 -46.304 1.00 45.81 299 GLY A C 1
ATOM 2320 O O . GLY A 1 299 ? 56.524 24.575 -45.463 1.00 45.81 299 GLY A O 1
ATOM 2321 N N . SER A 1 300 ? 56.709 26.722 -46.051 1.00 45.50 300 SER A N 1
ATOM 2322 C CA . SER A 1 300 ? 57.257 27.141 -44.746 1.00 45.50 300 SER A CA 1
ATOM 2323 C C . SER A 1 300 ? 56.408 28.159 -43.981 1.00 45.50 300 SER A C 1
ATOM 2325 O O . SER A 1 300 ? 56.784 28.521 -42.870 1.00 45.50 300 SER A O 1
ATOM 2327 N N . VAL A 1 301 ? 55.279 28.620 -44.530 1.00 50.59 301 VAL A N 1
ATOM 2328 C CA . VAL A 1 301 ? 54.424 29.625 -43.865 1.00 50.59 301 VAL A CA 1
ATOM 2329 C C . VAL A 1 301 ? 53.366 28.969 -42.963 1.00 50.59 301 VAL A C 1
ATOM 2331 O O . VAL A 1 301 ? 53.123 29.460 -41.864 1.00 50.59 301 VAL A O 1
ATOM 2334 N N . ASP A 1 302 ? 52.841 27.793 -43.321 1.00 47.88 302 ASP A N 1
ATOM 2335 C CA . ASP A 1 302 ? 51.771 27.143 -42.540 1.00 47.88 302 ASP A CA 1
ATOM 2336 C C . ASP A 1 302 ? 52.260 26.405 -41.282 1.00 47.88 302 ASP A C 1
ATOM 2338 O O . ASP A 1 302 ? 51.542 26.314 -40.288 1.00 47.88 302 ASP A O 1
ATOM 2342 N N . ILE A 1 303 ? 53.517 25.947 -41.255 1.00 50.06 303 ILE A N 1
ATOM 2343 C CA . ILE A 1 303 ? 54.093 25.261 -40.081 1.00 50.06 303 ILE A CA 1
ATOM 2344 C C . ILE A 1 303 ? 54.436 26.259 -38.957 1.00 50.06 303 ILE A C 1
ATOM 2346 O O . ILE A 1 303 ? 54.412 25.901 -37.777 1.00 50.06 303 ILE A O 1
ATOM 2350 N N . ALA A 1 304 ? 54.733 27.517 -39.301 1.00 54.12 304 ALA A N 1
ATOM 2351 C CA . ALA A 1 304 ? 55.015 28.569 -38.325 1.00 54.12 304 ALA A CA 1
ATOM 2352 C C . ALA A 1 304 ? 53.732 29.056 -37.629 1.00 54.12 304 ALA A C 1
ATOM 2354 O O . ALA A 1 304 ? 53.707 29.162 -36.405 1.00 54.12 304 ALA A O 1
ATOM 2355 N N . LEU A 1 305 ? 52.647 29.244 -38.388 1.00 53.09 305 LEU A N 1
ATOM 2356 C CA . LEU A 1 305 ? 51.338 29.647 -37.857 1.00 53.09 305 LEU A CA 1
ATOM 2357 C C . LEU A 1 305 ? 50.708 28.575 -36.956 1.00 53.09 305 LEU A C 1
ATOM 2359 O O . LEU A 1 305 ? 50.084 28.898 -35.946 1.00 53.09 305 LEU A O 1
ATOM 2363 N N . TRP A 1 306 ? 50.921 27.295 -37.269 1.00 49.59 306 TRP A N 1
ATOM 2364 C CA . TRP A 1 306 ? 50.416 26.195 -36.444 1.00 49.59 306 TRP A CA 1
ATOM 2365 C C . TRP A 1 306 ? 51.156 26.078 -35.100 1.00 49.59 306 TRP A C 1
ATOM 2367 O O . TRP A 1 306 ? 50.550 25.771 -34.074 1.00 49.59 306 TRP A O 1
ATOM 2377 N N . ARG A 1 307 ? 52.462 26.384 -35.075 1.00 57.72 307 ARG A N 1
ATOM 2378 C CA . ARG A 1 307 ? 53.282 26.365 -33.853 1.00 57.72 307 ARG A CA 1
ATOM 2379 C C . ARG A 1 307 ? 52.924 27.502 -32.891 1.00 57.72 307 ARG A C 1
ATOM 2381 O O . ARG A 1 307 ? 52.820 27.253 -31.692 1.00 57.72 307 ARG A O 1
ATOM 2388 N N . ASP A 1 308 ? 52.681 28.703 -33.413 1.00 59.50 308 ASP A N 1
ATOM 2389 C CA . ASP A 1 308 ? 52.265 29.869 -32.617 1.00 59.50 308 ASP A CA 1
ATOM 2390 C C . ASP A 1 308 ? 50.867 29.682 -32.004 1.00 59.50 308 ASP A C 1
ATOM 2392 O O . ASP A 1 308 ? 50.632 30.014 -30.840 1.00 59.50 308 ASP A O 1
ATOM 2396 N N . TRP A 1 309 ? 49.945 29.062 -32.748 1.00 64.94 309 TRP A N 1
ATOM 2397 C CA . TRP A 1 309 ? 48.593 28.773 -32.261 1.00 64.94 309 TRP A CA 1
ATOM 2398 C C . TRP A 1 309 ? 48.573 27.731 -31.128 1.00 64.94 309 TRP A C 1
ATOM 2400 O O . TRP A 1 309 ? 47.835 27.886 -30.151 1.00 64.94 309 TRP A O 1
ATOM 2410 N N . VAL A 1 310 ? 49.415 26.693 -31.215 1.00 54.09 310 VAL A N 1
ATOM 2411 C CA . VAL A 1 310 ? 49.557 25.685 -30.150 1.00 54.09 310 VAL A CA 1
ATOM 2412 C C . VAL A 1 310 ? 50.266 26.267 -28.919 1.00 54.09 310 VAL A C 1
ATOM 2414 O O . VAL A 1 310 ? 49.844 25.988 -27.797 1.00 54.09 310 VAL A O 1
ATOM 2417 N N . GLY A 1 311 ? 51.275 27.128 -29.103 1.00 56.66 311 GLY A N 1
ATOM 2418 C CA . GLY A 1 311 ? 51.957 27.824 -28.003 1.00 56.66 311 GLY A CA 1
ATOM 2419 C C . GLY A 1 311 ? 51.020 28.733 -27.197 1.00 56.66 311 GLY A C 1
ATOM 2420 O O . GLY A 1 311 ? 50.946 28.622 -25.974 1.00 56.66 311 GLY A O 1
ATOM 2421 N N . SER A 1 312 ? 50.200 29.535 -27.884 1.00 48.88 312 SER A N 1
ATOM 2422 C CA . SER A 1 312 ? 49.252 30.473 -27.260 1.00 48.88 312 SER A CA 1
ATOM 2423 C C . SER A 1 312 ? 48.132 29.792 -26.447 1.00 48.88 312 SER A C 1
ATOM 2425 O O . SER A 1 312 ? 47.615 30.361 -25.479 1.00 48.88 312 SER A O 1
ATOM 2427 N N . ARG A 1 313 ? 47.762 28.546 -26.787 1.00 45.44 313 ARG A N 1
ATOM 2428 C CA . ARG A 1 313 ? 46.766 27.765 -26.026 1.00 45.44 313 ARG A CA 1
ATOM 2429 C C . ARG A 1 313 ? 47.331 27.066 -24.789 1.00 45.44 313 ARG A C 1
ATOM 2431 O O . ARG A 1 313 ? 46.564 26.796 -23.867 1.00 45.44 313 ARG A O 1
ATOM 2438 N N . ILE A 1 314 ? 48.632 26.777 -24.751 1.00 50.50 314 ILE A N 1
ATOM 2439 C CA . ILE A 1 314 ? 49.281 26.094 -23.618 1.00 50.50 314 ILE A CA 1
ATOM 2440 C C . ILE A 1 314 ? 49.627 27.083 -22.487 1.00 50.50 314 ILE A C 1
ATOM 2442 O O . ILE A 1 314 ? 49.611 26.702 -21.316 1.00 50.50 314 ILE A O 1
ATOM 2446 N N . GLU A 1 315 ? 49.840 28.362 -22.806 1.00 47.34 315 GLU A N 1
ATOM 2447 C CA . GLU A 1 315 ? 50.145 29.424 -21.829 1.00 47.34 315 GLU A CA 1
ATOM 2448 C C . GLU A 1 315 ? 48.919 29.966 -21.063 1.00 47.34 315 GLU A C 1
ATOM 2450 O O . GLU A 1 315 ? 49.081 30.689 -20.086 1.00 47.34 315 GLU A O 1
ATOM 2455 N N . ASN A 1 316 ? 47.692 29.576 -21.440 1.00 47.84 316 ASN A N 1
ATOM 2456 C CA . ASN A 1 316 ? 46.444 30.030 -20.799 1.00 47.84 316 ASN A CA 1
ATOM 2457 C C . ASN A 1 316 ? 45.774 28.985 -19.879 1.00 47.84 316 ASN A C 1
ATOM 2459 O O . ASN A 1 316 ? 44.616 29.138 -19.489 1.00 47.84 316 ASN A O 1
ATOM 2463 N N . LEU A 1 317 ? 46.486 27.919 -19.510 1.00 45.59 317 LEU A N 1
ATOM 2464 C CA . LEU A 1 317 ? 46.066 27.003 -18.444 1.00 45.59 317 LEU A CA 1
ATOM 2465 C C . LEU A 1 317 ? 46.601 27.520 -17.096 1.00 45.59 317 LEU A C 1
ATOM 2467 O O . LEU A 1 317 ? 47.770 27.892 -17.033 1.00 45.59 317 LEU A O 1
ATOM 2471 N N . PRO A 1 318 ? 45.807 27.537 -16.006 1.00 46.69 318 PRO A N 1
ATOM 2472 C CA . PRO A 1 318 ? 46.281 27.989 -14.697 1.00 46.69 318 PRO A CA 1
ATOM 2473 C C . PRO A 1 318 ? 47.431 27.086 -14.225 1.00 46.69 318 PRO A C 1
ATOM 2475 O O . PRO A 1 318 ? 47.224 25.933 -13.844 1.00 46.69 318 PRO A O 1
ATOM 2478 N N . GLN A 1 319 ? 48.663 27.593 -14.307 1.00 53.25 319 GLN A N 1
ATOM 2479 C CA . GLN A 1 319 ? 49.886 26.791 -14.185 1.00 53.25 319 GLN A CA 1
ATOM 2480 C C . GLN A 1 319 ? 50.404 26.627 -12.752 1.00 53.25 319 GLN A C 1
ATOM 2482 O O . GLN A 1 319 ? 51.400 25.932 -12.547 1.00 53.25 319 GLN A O 1
ATOM 2487 N N . SER A 1 320 ? 49.747 27.180 -11.728 1.00 55.84 320 SER A N 1
ATOM 2488 C CA . SER A 1 320 ? 50.192 26.966 -10.349 1.00 55.84 320 SER A CA 1
ATOM 2489 C C . SER A 1 320 ? 49.120 26.323 -9.470 1.00 55.84 320 SER A C 1
ATOM 2491 O O . SER A 1 320 ? 48.014 26.827 -9.282 1.00 55.84 320 SER A O 1
ATOM 2493 N N . ARG A 1 321 ? 49.495 25.203 -8.833 1.00 50.84 321 ARG A N 1
ATOM 2494 C CA . ARG A 1 321 ? 48.748 24.594 -7.716 1.00 50.84 321 ARG A CA 1
ATOM 2495 C C . ARG A 1 321 ? 48.375 25.643 -6.656 1.00 50.84 321 ARG A C 1
ATOM 2497 O O . ARG A 1 321 ? 47.326 25.522 -6.035 1.00 50.84 321 ARG A O 1
ATOM 2504 N N . ALA A 1 322 ? 49.210 26.669 -6.469 1.00 58.34 322 ALA A N 1
ATOM 2505 C CA . ALA A 1 322 ? 49.000 27.754 -5.515 1.00 58.34 322 ALA A CA 1
ATOM 2506 C C . ALA A 1 322 ? 47.747 28.596 -5.817 1.00 58.34 322 ALA A C 1
ATOM 2508 O O . ALA A 1 322 ? 47.007 28.910 -4.887 1.00 58.34 322 ALA A O 1
ATOM 2509 N N . GLU A 1 323 ? 47.453 28.897 -7.085 1.00 57.00 323 GLU A N 1
ATOM 2510 C CA . GLU A 1 323 ? 46.241 29.633 -7.478 1.00 57.00 323 GLU A CA 1
ATOM 2511 C C . GLU A 1 323 ? 44.971 28.807 -7.262 1.00 57.00 323 GLU A C 1
ATOM 2513 O O . GLU A 1 323 ? 43.983 29.319 -6.737 1.00 57.00 323 GLU A O 1
ATOM 2518 N N . ILE A 1 324 ? 45.024 27.503 -7.551 1.00 57.91 324 ILE A N 1
ATOM 2519 C CA . ILE A 1 324 ? 43.916 26.572 -7.286 1.00 57.91 324 ILE A CA 1
ATOM 2520 C C . ILE A 1 324 ? 43.655 26.458 -5.773 1.00 57.91 324 ILE A C 1
ATOM 2522 O O . ILE A 1 324 ? 42.502 26.473 -5.338 1.00 57.91 324 ILE A O 1
ATOM 2526 N N . TYR A 1 325 ? 44.708 26.418 -4.947 1.00 60.00 325 TYR A N 1
ATOM 2527 C CA . TYR A 1 325 ? 44.574 26.453 -3.487 1.00 60.00 325 TYR A CA 1
ATOM 2528 C C . TYR A 1 325 ? 44.014 27.788 -2.978 1.00 60.00 325 TYR A C 1
ATOM 2530 O O . TYR A 1 325 ? 43.209 27.789 -2.046 1.00 60.00 325 TYR A O 1
ATOM 2538 N N . HIS A 1 326 ? 44.392 28.918 -3.580 1.00 68.44 326 HIS A N 1
ATOM 2539 C CA . HIS A 1 326 ? 43.894 30.236 -3.180 1.00 68.44 326 HIS A CA 1
ATOM 2540 C C . HIS A 1 326 ? 42.420 30.441 -3.548 1.00 68.44 326 HIS A C 1
ATOM 2542 O O . HIS A 1 326 ? 41.655 30.953 -2.729 1.00 68.44 326 HIS A O 1
ATOM 2548 N N . LEU A 1 327 ? 42.010 29.987 -4.737 1.00 59.69 327 LEU A N 1
ATOM 2549 C CA . LEU A 1 327 ? 40.613 29.965 -5.173 1.00 59.69 327 LEU A CA 1
ATOM 2550 C C . LEU A 1 327 ? 39.780 29.040 -4.284 1.00 59.69 327 LEU A C 1
ATOM 2552 O O . LEU A 1 327 ? 38.783 29.488 -3.735 1.00 59.69 327 LEU A O 1
ATOM 2556 N N . SER A 1 328 ? 40.241 27.814 -4.021 1.00 57.47 328 SER A N 1
ATOM 2557 C CA . SER A 1 328 ? 39.562 26.878 -3.112 1.00 57.47 328 SER A CA 1
ATOM 2558 C C . SER A 1 328 ? 39.402 27.441 -1.692 1.00 57.47 328 SER A C 1
ATOM 2560 O O . SER A 1 328 ? 38.327 27.357 -1.095 1.00 57.47 328 SER A O 1
ATOM 2562 N N . ARG A 1 329 ? 40.437 28.103 -1.156 1.00 71.69 329 ARG A N 1
ATOM 2563 C CA . ARG A 1 329 ? 40.389 28.729 0.175 1.00 71.69 329 ARG A CA 1
ATOM 2564 C C . ARG A 1 329 ? 39.442 29.925 0.223 1.00 71.69 329 ARG A C 1
ATOM 2566 O O . ARG A 1 329 ? 38.723 30.074 1.209 1.00 71.69 329 ARG A O 1
ATOM 2573 N N . LYS A 1 330 ? 39.418 30.742 -0.833 1.00 73.00 330 LYS A N 1
ATOM 2574 C CA . LYS A 1 330 ? 38.493 31.872 -0.966 1.00 73.00 330 LYS A CA 1
ATOM 2575 C C . LYS A 1 330 ? 37.050 31.383 -1.080 1.00 73.00 330 LYS A C 1
ATOM 2577 O O . LYS A 1 330 ? 36.206 31.833 -0.318 1.00 73.00 330 LYS A O 1
ATOM 2582 N N . THR A 1 331 ? 36.790 30.367 -1.904 1.00 59.94 331 THR A N 1
ATOM 2583 C CA . THR A 1 331 ? 35.464 29.743 -2.012 1.00 59.94 331 THR A CA 1
ATOM 2584 C C . THR A 1 331 ? 35.026 29.110 -0.689 1.00 59.94 331 THR A C 1
ATOM 2586 O O . THR A 1 331 ? 33.870 29.248 -0.313 1.00 59.94 331 THR A O 1
ATOM 2589 N N . ALA A 1 332 ? 35.930 28.488 0.076 1.00 60.94 332 ALA A N 1
ATOM 2590 C CA . ALA A 1 332 ? 35.611 27.950 1.401 1.00 60.94 332 ALA A CA 1
ATOM 2591 C C . ALA A 1 332 ? 35.319 29.043 2.450 1.00 60.94 332 ALA A C 1
ATOM 2593 O O . ALA A 1 332 ? 34.486 28.840 3.334 1.00 60.94 332 ALA A O 1
ATOM 2594 N N . GLN A 1 333 ? 35.989 30.198 2.372 1.00 69.44 333 GLN A N 1
ATOM 2595 C CA . GLN A 1 333 ? 35.722 31.349 3.242 1.00 69.44 333 GLN A CA 1
ATOM 2596 C C . GLN A 1 333 ? 34.395 32.028 2.893 1.00 69.44 333 GLN A C 1
ATOM 2598 O O . GLN A 1 333 ? 33.602 32.297 3.795 1.00 69.44 333 GLN A O 1
ATOM 2603 N N . ASP A 1 334 ? 34.117 32.207 1.603 1.00 62.47 334 ASP A N 1
ATOM 2604 C CA . ASP A 1 334 ? 32.849 32.753 1.121 1.00 62.47 334 ASP A CA 1
ATOM 2605 C C . ASP A 1 334 ? 31.686 31.815 1.483 1.00 62.47 334 ASP A C 1
ATOM 2607 O O . ASP A 1 334 ? 30.656 32.267 1.984 1.00 62.47 334 ASP A O 1
ATOM 2611 N N . LEU A 1 335 ? 31.876 30.494 1.365 1.00 56.31 335 LEU A N 1
ATOM 2612 C CA . LEU A 1 335 ? 30.873 29.507 1.770 1.00 56.31 335 LEU A CA 1
ATOM 2613 C C . LEU A 1 335 ? 30.585 29.565 3.276 1.00 56.31 335 LEU A C 1
ATOM 2615 O O . LEU A 1 335 ? 29.421 29.475 3.662 1.00 56.31 335 LEU A O 1
ATOM 2619 N N . ARG A 1 336 ? 31.611 29.754 4.125 1.00 66.06 336 ARG A N 1
ATOM 2620 C CA . ARG A 1 336 ? 31.456 29.922 5.586 1.00 66.06 336 ARG A CA 1
ATOM 2621 C C . ARG A 1 336 ? 30.720 31.206 5.955 1.00 66.06 336 ARG A C 1
ATOM 2623 O O . ARG A 1 336 ? 29.897 31.195 6.866 1.00 66.06 336 ARG A O 1
ATOM 2630 N N . PHE A 1 337 ? 30.995 32.302 5.253 1.00 69.62 337 PHE A N 1
ATOM 2631 C CA . PHE A 1 337 ? 30.307 33.570 5.486 1.00 69.62 337 PHE A CA 1
ATOM 2632 C C . PHE A 1 337 ? 28.825 33.484 5.094 1.00 69.62 337 PHE A C 1
ATOM 2634 O O . PHE A 1 337 ? 27.951 33.928 5.842 1.00 69.62 337 PHE A O 1
ATOM 2641 N N . VAL A 1 338 ? 28.531 32.838 3.961 1.00 65.06 338 VAL A N 1
ATOM 2642 C CA . VAL A 1 338 ? 27.157 32.600 3.499 1.00 65.06 338 VAL A CA 1
ATOM 2643 C C . VAL A 1 338 ? 26.412 31.647 4.437 1.00 65.06 338 VAL A C 1
ATOM 2645 O O . VAL A 1 338 ? 25.274 31.936 4.800 1.00 65.06 338 VAL A O 1
ATOM 2648 N N . THR A 1 339 ? 27.044 30.560 4.900 1.00 60.81 339 THR A N 1
ATOM 2649 C CA . THR A 1 339 ? 26.411 29.655 5.880 1.00 60.81 339 THR A CA 1
ATOM 2650 C C . THR A 1 339 ? 26.163 30.337 7.220 1.00 60.81 339 THR A C 1
ATOM 2652 O O . THR A 1 339 ? 25.104 30.116 7.794 1.00 60.81 339 THR A O 1
ATOM 2655 N N . SER A 1 340 ? 27.061 31.204 7.699 1.00 73.62 340 SER A N 1
ATOM 2656 C CA . SER A 1 340 ? 26.832 31.957 8.942 1.00 73.62 340 SER A CA 1
ATOM 2657 C C . SER A 1 340 ? 25.604 32.861 8.837 1.00 73.62 340 SER A C 1
ATOM 2659 O O . SER A 1 340 ? 24.702 32.753 9.660 1.00 73.62 340 SER A O 1
ATOM 2661 N N . ARG A 1 341 ? 25.506 33.680 7.778 1.00 71.38 341 ARG A N 1
ATOM 2662 C CA . ARG A 1 341 ? 24.335 34.551 7.572 1.00 71.38 341 ARG A CA 1
ATOM 2663 C C . ARG A 1 341 ? 23.038 33.768 7.409 1.00 71.38 341 ARG A C 1
ATOM 2665 O O . ARG A 1 341 ? 21.996 34.204 7.884 1.00 71.38 341 ARG A O 1
ATOM 2672 N N . TYR A 1 342 ? 23.098 32.628 6.725 1.00 66.75 342 TYR A N 1
ATOM 2673 C CA . TYR A 1 342 ? 21.930 31.780 6.533 1.00 66.75 342 TYR A CA 1
ATOM 2674 C C . TYR A 1 342 ? 21.457 31.161 7.854 1.00 66.75 342 TYR A C 1
ATOM 2676 O O . TYR A 1 342 ? 20.254 31.077 8.081 1.00 66.75 342 TYR A O 1
ATOM 2684 N N . MET A 1 343 ? 22.385 30.783 8.739 1.00 68.06 343 MET A N 1
ATOM 2685 C CA . MET A 1 343 ? 22.065 30.253 10.068 1.00 68.06 343 MET A CA 1
ATOM 2686 C C . MET A 1 343 ? 21.483 31.325 10.995 1.00 68.06 343 MET A C 1
ATOM 2688 O O . MET A 1 343 ? 20.520 31.028 11.697 1.00 68.06 343 MET A O 1
ATOM 2692 N N . ASP A 1 344 ? 21.980 32.563 10.940 1.00 77.31 344 ASP A N 1
ATOM 2693 C CA . ASP A 1 344 ? 21.434 33.683 11.722 1.00 77.31 344 ASP A CA 1
ATOM 2694 C C . ASP A 1 344 ? 19.988 34.021 11.293 1.00 77.31 344 ASP A C 1
ATOM 2696 O O . ASP A 1 344 ? 19.094 34.195 12.123 1.00 77.31 344 ASP A O 1
ATOM 2700 N N . ASP A 1 345 ? 19.724 34.034 9.984 1.00 74.19 345 ASP A N 1
ATOM 2701 C CA . ASP A 1 345 ? 18.390 34.260 9.406 1.00 74.19 345 ASP A CA 1
ATOM 2702 C C . ASP A 1 345 ? 17.421 33.089 9.700 1.00 74.19 345 ASP A C 1
ATOM 2704 O O . ASP A 1 345 ? 16.222 33.272 9.933 1.00 74.19 345 ASP A O 1
ATOM 2708 N N . LEU A 1 346 ? 17.938 31.858 9.756 1.00 67.38 346 LEU A N 1
ATOM 2709 C CA . LEU A 1 346 ? 17.186 30.673 10.185 1.00 67.38 346 LEU A CA 1
ATOM 2710 C C . LEU A 1 346 ? 16.847 30.683 11.673 1.00 67.38 346 LEU A C 1
ATOM 2712 O O . LEU A 1 346 ? 15.733 30.295 12.033 1.00 67.38 346 LEU A O 1
ATOM 2716 N N . GLU A 1 347 ? 17.773 31.125 12.524 1.00 74.81 347 GLU A N 1
ATOM 2717 C CA . GLU A 1 347 ? 17.529 31.283 13.956 1.00 74.81 347 GLU A CA 1
ATOM 2718 C C . GLU A 1 347 ? 16.402 32.293 14.190 1.00 74.81 347 GLU A C 1
ATOM 2720 O O . GLU A 1 347 ? 15.451 31.990 14.914 1.00 74.81 347 GLU A O 1
ATOM 2725 N N . LEU A 1 348 ? 16.448 33.439 13.502 1.00 76.25 348 LEU A N 1
ATOM 2726 C CA . LEU A 1 348 ? 15.423 34.479 13.596 1.00 76.25 348 LEU A CA 1
ATOM 2727 C C . LEU A 1 348 ? 14.039 33.957 13.170 1.00 76.25 348 LEU A C 1
ATOM 2729 O O . LEU A 1 348 ? 13.045 34.134 13.877 1.00 76.25 348 LEU A O 1
ATOM 2733 N N . ARG A 1 349 ? 13.969 33.237 12.040 1.00 74.75 349 ARG A N 1
ATOM 2734 C CA . ARG A 1 349 ? 12.715 32.635 11.556 1.00 74.75 349 ARG A CA 1
ATOM 2735 C C . ARG A 1 349 ? 12.178 31.541 12.480 1.00 74.75 349 ARG A C 1
ATOM 2737 O O . ARG A 1 349 ? 10.960 31.445 12.642 1.00 74.75 349 ARG A O 1
ATOM 2744 N N . CYS A 1 350 ? 13.045 30.724 13.082 1.00 69.50 350 CYS A N 1
ATOM 2745 C CA . CYS A 1 350 ? 12.625 29.704 14.048 1.00 69.50 350 CYS A CA 1
ATOM 2746 C C . CYS A 1 350 ? 12.083 30.338 15.330 1.00 69.50 350 CYS A C 1
ATOM 2748 O O . CYS A 1 350 ? 11.015 29.938 15.789 1.00 69.50 350 CYS A O 1
ATOM 2750 N N . LYS A 1 351 ? 12.765 31.356 15.869 1.00 75.00 351 LYS A N 1
ATOM 2751 C CA . LYS A 1 351 ? 12.298 32.108 17.043 1.00 75.00 351 LYS A CA 1
ATOM 2752 C C . LYS A 1 351 ? 10.921 32.722 16.804 1.00 75.00 351 LYS A C 1
ATOM 2754 O O . LYS A 1 351 ? 10.018 32.505 17.609 1.00 75.00 351 LYS A O 1
ATOM 2759 N N . HIS A 1 352 ? 10.731 33.366 15.650 1.00 77.56 352 HIS A N 1
ATOM 2760 C CA . HIS A 1 352 ? 9.453 33.971 15.273 1.00 77.56 352 HIS A CA 1
ATOM 2761 C C . HIS A 1 352 ? 8.317 32.941 15.150 1.00 77.56 352 HIS A C 1
ATOM 2763 O O . HIS A 1 352 ? 7.197 33.200 15.580 1.00 77.56 352 HIS A O 1
ATOM 2769 N N . ARG A 1 353 ? 8.575 31.756 14.577 1.00 74.00 353 ARG A N 1
ATOM 2770 C CA . ARG A 1 353 ? 7.546 30.705 14.442 1.00 74.00 353 ARG A CA 1
ATOM 2771 C C . ARG A 1 353 ? 7.215 29.994 15.753 1.00 74.00 353 ARG A C 1
ATOM 2773 O O . ARG A 1 353 ? 6.103 29.499 15.890 1.00 74.00 353 ARG A O 1
ATOM 2780 N N . LEU A 1 354 ? 8.161 29.932 16.688 1.00 71.50 354 LEU A N 1
ATOM 2781 C CA . LEU A 1 354 ? 7.990 29.274 17.987 1.00 71.50 354 LEU A CA 1
ATOM 2782 C C . LEU A 1 354 ? 7.552 30.237 19.105 1.00 71.50 354 LEU A C 1
ATOM 2784 O O . LEU A 1 354 ? 7.328 29.785 20.223 1.00 71.50 354 LEU A O 1
ATOM 2788 N N . GLY A 1 355 ? 7.433 31.541 18.827 1.00 80.88 355 GLY A N 1
ATOM 2789 C CA . GLY A 1 355 ? 7.045 32.550 19.820 1.00 80.88 355 GLY A CA 1
ATOM 2790 C C . GLY A 1 355 ? 8.076 32.747 20.939 1.00 80.88 355 GLY A C 1
ATOM 2791 O O . GLY A 1 355 ? 7.712 33.119 22.052 1.00 80.88 355 GLY A O 1
ATOM 2792 N N . LEU A 1 356 ? 9.354 32.460 20.670 1.00 73.62 356 LEU A N 1
ATO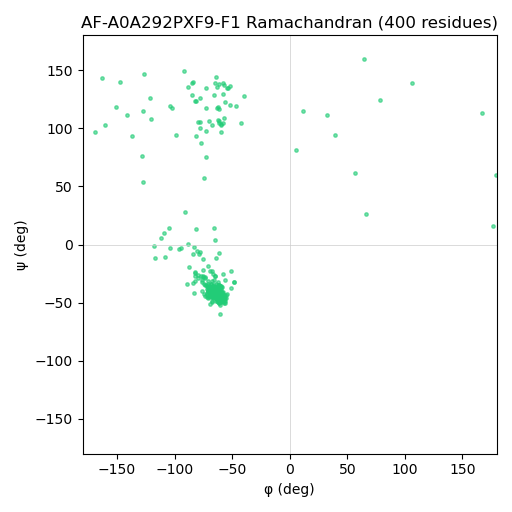M 2793 C CA . LEU A 1 356 ? 10.437 32.592 21.648 1.00 73.62 356 LEU A CA 1
ATOM 2794 C C . LEU A 1 356 ? 10.961 34.034 21.676 1.00 73.62 356 LEU A C 1
ATOM 2796 O O . LEU A 1 356 ? 11.143 34.645 20.626 1.00 73.62 356 LEU A O 1
ATOM 2800 N N . ALA A 1 357 ? 11.238 34.560 22.873 1.00 71.25 357 ALA A N 1
ATOM 2801 C CA . ALA A 1 357 ? 11.823 35.889 23.050 1.00 71.25 357 ALA A CA 1
ATOM 2802 C C . ALA A 1 357 ? 13.244 35.969 22.454 1.00 71.25 357 ALA A C 1
ATOM 2804 O O . ALA A 1 357 ? 14.017 35.009 22.545 1.00 71.25 357 ALA A O 1
ATOM 2805 N N . ASP A 1 358 ? 13.604 37.127 21.887 1.00 71.50 358 ASP A N 1
ATOM 2806 C CA . ASP A 1 358 ? 14.842 37.320 21.108 1.00 71.50 358 ASP A CA 1
ATOM 2807 C C . ASP A 1 358 ? 16.135 36.989 21.879 1.00 71.50 358 ASP A C 1
ATOM 2809 O O . ASP A 1 358 ? 17.132 36.573 21.278 1.00 71.50 358 ASP A O 1
ATOM 2813 N N . GLU A 1 359 ? 16.110 37.081 23.211 1.00 70.94 359 GLU A N 1
ATOM 2814 C CA . GLU A 1 359 ? 17.275 36.883 24.084 1.00 70.94 359 GLU A CA 1
ATOM 2815 C C . GLU A 1 359 ? 17.697 35.413 24.275 1.00 70.94 359 GLU A C 1
ATOM 2817 O O . GLU A 1 359 ? 18.802 35.140 24.753 1.00 70.94 359 GLU A O 1
ATOM 2822 N N . VAL A 1 360 ? 16.873 34.436 23.878 1.00 61.91 360 VAL A N 1
ATOM 2823 C CA . VAL A 1 360 ? 17.209 33.016 24.063 1.00 61.91 360 VAL A CA 1
ATOM 2824 C C . VAL A 1 360 ? 18.173 32.560 22.966 1.00 61.91 360 VAL A C 1
ATOM 2826 O O . VAL A 1 360 ? 17.778 32.353 21.821 1.00 61.91 360 VAL A O 1
ATOM 2829 N N . LYS A 1 361 ? 19.460 32.381 23.290 1.00 66.31 361 LYS A N 1
ATOM 2830 C CA . LYS A 1 361 ? 20.449 31.804 22.358 1.00 66.31 361 LYS A CA 1
ATOM 2831 C C . LYS A 1 361 ? 20.176 30.315 22.151 1.00 66.31 361 LYS A C 1
ATOM 2833 O O . LYS A 1 361 ? 20.480 29.493 23.020 1.00 66.31 361 LYS A O 1
ATOM 2838 N N . LEU A 1 362 ? 19.640 29.957 20.987 1.00 64.19 362 LEU A N 1
ATOM 2839 C CA . LEU A 1 362 ? 19.508 28.561 20.584 1.00 64.19 362 LEU A CA 1
ATOM 2840 C C . LEU A 1 362 ? 20.901 28.028 20.239 1.00 64.19 362 LEU A C 1
ATOM 2842 O O . LEU A 1 362 ? 21.564 28.510 19.325 1.00 64.19 362 LEU A O 1
ATOM 2846 N N . ARG A 1 363 ? 21.383 27.027 20.987 1.00 73.00 363 ARG A N 1
ATOM 2847 C CA . ARG A 1 363 ? 22.643 26.357 20.634 1.00 73.00 363 ARG A CA 1
ATOM 2848 C C . ARG A 1 363 ? 22.508 25.786 19.220 1.00 73.00 363 ARG A C 1
ATOM 2850 O O . ARG A 1 363 ? 21.478 25.202 18.904 1.00 73.00 363 ARG A O 1
ATOM 2857 N N . GLN A 1 364 ? 23.556 25.895 18.401 1.00 65.12 364 GLN A N 1
ATOM 2858 C CA . GLN A 1 364 ? 23.567 25.442 16.997 1.00 65.12 364 GLN A CA 1
ATOM 2859 C C . GLN A 1 364 ? 23.031 24.010 16.811 1.00 65.12 364 GLN A C 1
ATOM 2861 O O . GLN A 1 364 ? 22.381 23.710 15.813 1.00 65.12 364 GLN A O 1
ATOM 2866 N N . TRP A 1 365 ? 23.233 23.138 17.803 1.00 58.84 365 TRP A N 1
ATOM 2867 C CA . TRP A 1 365 ? 22.709 21.775 17.783 1.00 58.84 365 TRP A CA 1
ATOM 2868 C C . TRP A 1 365 ? 21.181 21.693 17.953 1.00 58.84 365 TRP A C 1
ATOM 2870 O O . TRP A 1 365 ? 20.551 20.835 17.354 1.00 58.84 365 TRP A O 1
ATOM 2880 N N . ALA A 1 366 ? 20.553 22.616 18.685 1.00 71.94 366 ALA A N 1
ATOM 2881 C CA . ALA A 1 366 ? 19.097 22.679 18.821 1.00 71.94 366 ALA A CA 1
ATOM 2882 C C . ALA A 1 366 ? 18.419 23.111 17.511 1.00 71.94 366 ALA A C 1
ATOM 2884 O O . ALA A 1 366 ? 17.396 22.545 17.140 1.00 71.94 366 ALA A O 1
ATOM 2885 N N . ILE A 1 367 ? 19.024 24.045 16.768 1.00 68.31 367 ILE A N 1
ATOM 2886 C CA . ILE A 1 367 ? 18.556 24.418 15.422 1.00 68.31 367 ILE A CA 1
ATOM 2887 C C . ILE A 1 367 ? 18.705 23.224 14.475 1.00 68.31 367 ILE A C 1
ATOM 2889 O O . ILE A 1 367 ? 17.776 22.914 13.734 1.00 68.31 367 ILE A O 1
ATOM 2893 N N . ALA A 1 368 ? 19.828 22.502 14.547 1.00 67.75 368 ALA A N 1
ATOM 2894 C CA . ALA A 1 368 ? 20.032 21.286 13.763 1.00 67.75 368 ALA A CA 1
ATOM 2895 C C . ALA A 1 368 ? 19.000 20.194 14.092 1.00 67.75 368 ALA A C 1
ATOM 2897 O O . ALA A 1 368 ? 18.501 19.549 13.177 1.00 67.75 368 ALA A O 1
ATOM 2898 N N . VAL A 1 369 ? 18.630 20.019 15.366 1.00 70.25 369 VAL A N 1
ATOM 2899 C CA . VAL A 1 369 ? 17.601 19.058 15.797 1.00 70.25 369 VAL A CA 1
ATOM 2900 C C . VAL A 1 369 ? 16.208 19.479 15.329 1.00 70.25 369 VAL A C 1
ATOM 2902 O O . VAL A 1 369 ? 15.479 18.648 14.801 1.00 70.25 369 VAL A O 1
ATOM 2905 N N . VAL A 1 370 ? 15.840 20.758 15.444 1.00 73.56 370 VAL A N 1
ATOM 2906 C CA . VAL A 1 370 ? 14.545 21.259 14.947 1.00 73.56 370 VAL A CA 1
ATOM 2907 C C . VAL A 1 370 ? 14.459 21.135 13.427 1.00 73.56 370 VAL A C 1
ATOM 2909 O O . VAL A 1 370 ? 13.428 20.714 12.908 1.00 73.56 370 VAL A O 1
ATOM 2912 N N . LEU A 1 371 ? 15.543 21.432 12.706 1.00 74.50 371 LEU A N 1
ATOM 2913 C CA . LEU A 1 371 ? 15.613 21.226 11.262 1.00 74.50 371 LEU A CA 1
ATOM 2914 C C . LEU A 1 371 ? 15.573 19.749 10.892 1.00 74.50 371 LEU A C 1
ATOM 2916 O O . LEU A 1 371 ? 14.906 19.416 9.926 1.00 74.50 371 LEU A O 1
ATOM 2920 N N . LEU A 1 372 ? 16.213 18.866 11.657 1.00 74.81 372 LEU A N 1
ATOM 2921 C CA . LEU A 1 372 ? 16.104 17.422 11.464 1.00 74.81 372 LEU A CA 1
ATOM 2922 C C . LEU A 1 372 ? 14.671 16.947 11.676 1.00 74.81 372 LEU A C 1
ATOM 2924 O O . LEU A 1 372 ? 14.164 16.228 10.833 1.00 74.81 372 LEU A O 1
ATOM 2928 N N . VAL A 1 373 ? 13.989 17.381 12.735 1.00 76.69 373 VAL A N 1
ATOM 2929 C CA . VAL A 1 373 ? 12.592 17.002 13.000 1.00 76.69 373 VAL A CA 1
ATOM 2930 C C . VAL A 1 373 ? 11.653 17.570 11.938 1.00 76.69 373 VAL A C 1
ATOM 2932 O O . VAL A 1 373 ? 10.769 16.862 11.473 1.00 76.69 373 VAL A O 1
ATOM 2935 N N . MET A 1 374 ? 11.860 18.810 11.494 1.00 76.94 374 MET A N 1
ATOM 2936 C CA . MET A 1 374 ? 11.087 19.411 10.403 1.00 76.94 374 MET A CA 1
ATOM 2937 C C . MET A 1 374 ? 11.385 18.747 9.061 1.00 76.94 374 MET A C 1
ATOM 2939 O O . MET A 1 374 ? 10.474 18.553 8.271 1.00 76.94 374 MET A O 1
ATOM 2943 N N . PHE A 1 375 ? 12.635 18.373 8.801 1.00 78.38 375 PHE A N 1
ATOM 2944 C CA . PHE A 1 375 ? 13.047 17.686 7.582 1.00 78.38 375 PHE A CA 1
ATOM 2945 C C . PHE A 1 375 ? 12.549 16.244 7.568 1.00 78.38 375 PHE A C 1
ATOM 2947 O O . PHE A 1 375 ? 12.026 15.815 6.555 1.00 78.38 375 PHE A O 1
ATOM 2954 N N . PHE A 1 376 ? 12.615 15.521 8.687 1.00 71.00 376 PHE A N 1
ATOM 2955 C CA . PHE A 1 376 ? 12.031 14.189 8.833 1.00 71.00 376 PHE A CA 1
ATOM 2956 C C . PHE A 1 376 ? 10.508 14.235 8.822 1.00 71.00 376 PHE A C 1
ATOM 2958 O O . PHE A 1 376 ? 9.906 13.374 8.208 1.00 71.00 376 PHE A O 1
ATOM 2965 N N . GLY A 1 377 ? 9.878 15.239 9.429 1.00 75.62 377 GLY A N 1
ATOM 2966 C CA . GLY A 1 377 ? 8.434 15.450 9.356 1.00 75.62 377 GLY A CA 1
ATOM 2967 C C . GLY A 1 377 ? 7.980 15.824 7.947 1.00 75.62 377 GLY A C 1
ATOM 2968 O O . GLY A 1 377 ? 6.976 15.311 7.476 1.00 75.62 377 GLY A O 1
ATOM 2969 N N . PHE A 1 378 ? 8.745 16.657 7.240 1.00 69.31 378 PHE A N 1
ATOM 2970 C CA . PHE A 1 378 ? 8.490 17.010 5.845 1.00 69.31 378 PHE A CA 1
ATOM 2971 C C . PHE A 1 378 ? 8.782 15.852 4.898 1.00 69.31 378 PHE A C 1
ATOM 2973 O O . PHE A 1 378 ? 8.049 15.690 3.934 1.00 69.31 378 PHE A O 1
ATOM 2980 N N . ILE A 1 379 ? 9.805 15.036 5.171 1.00 67.62 379 ILE A N 1
ATOM 2981 C CA . ILE A 1 379 ? 10.014 13.756 4.499 1.00 67.62 379 ILE A CA 1
ATOM 2982 C C . ILE A 1 379 ? 8.796 12.892 4.786 1.00 67.62 379 ILE A C 1
ATOM 2984 O O . ILE A 1 379 ? 8.075 12.663 3.846 1.00 67.62 379 ILE A O 1
ATOM 2988 N N . LEU A 1 380 ? 8.447 12.569 6.031 1.00 65.69 380 LEU A N 1
ATOM 2989 C CA . LEU A 1 380 ? 7.273 11.755 6.384 1.00 65.69 380 LEU A CA 1
ATOM 2990 C C . LEU A 1 380 ? 5.956 12.246 5.746 1.00 65.69 380 LEU A C 1
ATOM 2992 O O . LEU A 1 380 ? 5.142 11.446 5.296 1.00 65.69 380 LEU A O 1
ATOM 2996 N N . MET A 1 381 ? 5.767 13.564 5.648 1.00 62.62 381 MET A N 1
ATOM 2997 C CA . MET A 1 381 ? 4.596 14.195 5.029 1.00 62.62 381 MET A CA 1
ATOM 2998 C C . MET A 1 381 ? 4.670 14.237 3.492 1.00 62.62 381 MET A C 1
ATOM 3000 O O . MET A 1 381 ? 3.643 14.204 2.818 1.00 62.62 381 MET A O 1
ATOM 3004 N N . ARG A 1 382 ? 5.870 14.285 2.902 1.00 50.88 382 ARG A N 1
ATOM 3005 C CA . ARG A 1 382 ? 6.062 14.082 1.459 1.00 50.88 382 ARG A CA 1
ATOM 3006 C C . ARG A 1 382 ? 6.111 12.619 1.076 1.00 50.88 382 ARG A C 1
ATOM 3008 O O . ARG A 1 382 ? 5.811 12.311 -0.064 1.00 50.88 382 ARG A O 1
ATOM 3015 N N . THR A 1 383 ? 6.460 11.728 1.985 1.00 45.19 383 THR A N 1
ATOM 3016 C CA . THR A 1 383 ? 6.499 10.296 1.762 1.00 45.19 383 THR A CA 1
ATOM 3017 C C . THR A 1 383 ? 5.077 9.730 1.786 1.00 45.19 383 THR A C 1
ATOM 3019 O O . THR A 1 383 ? 4.758 8.883 0.960 1.00 45.19 383 THR A O 1
ATOM 3022 N N . THR A 1 384 ? 4.140 10.364 2.505 1.00 47.72 384 THR A N 1
ATOM 3023 C CA . THR A 1 384 ? 2.694 10.156 2.288 1.00 47.72 384 THR A CA 1
ATOM 3024 C C . THR A 1 384 ? 2.167 10.607 0.914 1.00 47.72 384 THR A C 1
ATOM 3026 O O . THR A 1 384 ? 1.054 10.234 0.554 1.00 47.72 384 THR A O 1
ATOM 3029 N N . GLU A 1 385 ? 2.947 11.347 0.116 1.00 51.91 385 GLU A N 1
ATOM 3030 C CA . GLU A 1 385 ? 2.613 11.680 -1.284 1.00 51.91 385 GLU A CA 1
ATOM 3031 C C . GLU A 1 385 ? 3.604 11.106 -2.317 1.00 51.91 385 GLU A C 1
ATOM 3033 O O . GLU A 1 385 ? 3.304 11.086 -3.505 1.00 51.91 385 GLU A O 1
ATOM 3038 N N . HIS A 1 386 ? 4.753 10.584 -1.888 1.00 57.44 386 HIS A N 1
ATOM 3039 C CA . HIS A 1 386 ? 5.750 9.874 -2.687 1.00 57.44 386 HIS A CA 1
ATOM 3040 C C . HIS A 1 386 ? 6.777 9.224 -1.746 1.00 57.44 386 HIS A C 1
ATOM 3042 O O . HIS A 1 386 ? 7.719 9.890 -1.320 1.00 57.44 386 HIS A O 1
ATOM 3048 N N . GLU A 1 387 ? 6.619 7.937 -1.416 1.00 49.66 387 GLU A N 1
ATOM 3049 C CA . GLU A 1 387 ? 7.544 7.218 -0.524 1.00 49.66 387 GLU A CA 1
ATOM 3050 C C . GLU A 1 387 ? 8.803 6.694 -1.247 1.00 49.66 387 GLU A C 1
ATOM 3052 O O . GLU A 1 387 ? 8.692 5.919 -2.201 1.00 49.66 387 GLU A O 1
ATOM 3057 N N . PRO A 1 388 ? 10.011 7.067 -0.779 1.00 53.78 388 PRO A N 1
ATOM 3058 C CA . PRO A 1 388 ? 11.245 6.327 -0.925 1.00 53.78 388 PRO A CA 1
ATOM 3059 C C . PRO A 1 388 ? 11.495 5.388 0.267 1.00 53.78 388 PRO A C 1
ATOM 3061 O O . PRO A 1 388 ? 11.180 5.662 1.422 1.00 53.78 388 PRO A O 1
ATOM 3064 N N . ILE A 1 389 ? 12.167 4.303 -0.091 1.00 52.75 389 ILE A N 1
ATOM 3065 C CA . ILE A 1 389 ? 12.789 3.239 0.694 1.00 52.75 389 ILE A CA 1
ATOM 3066 C C . ILE A 1 389 ? 13.628 3.787 1.866 1.00 52.75 389 ILE A C 1
ATOM 3068 O O . ILE A 1 389 ? 14.643 4.449 1.646 1.00 52.75 389 ILE A O 1
ATOM 3072 N N . VAL A 1 390 ? 13.274 3.428 3.103 1.00 53.62 390 VAL A N 1
ATOM 3073 C CA . VAL A 1 390 ? 14.229 3.335 4.219 1.00 53.62 390 VAL A CA 1
ATOM 3074 C C . VAL A 1 390 ? 14.073 1.959 4.855 1.00 53.62 390 VAL A C 1
ATOM 3076 O O . VAL A 1 390 ? 13.027 1.615 5.397 1.00 53.62 390 VAL A O 1
ATOM 3079 N N . ASP A 1 391 ? 15.140 1.178 4.741 1.00 56.22 391 ASP A N 1
ATOM 3080 C CA . ASP A 1 391 ? 15.310 -0.160 5.291 1.00 56.22 391 ASP A CA 1
ATOM 3081 C C . ASP A 1 391 ? 15.361 -0.106 6.831 1.00 56.22 391 ASP A C 1
ATOM 3083 O O . ASP A 1 391 ? 16.356 0.294 7.442 1.00 56.22 391 ASP A O 1
ATOM 3087 N N . TYR A 1 392 ? 14.248 -0.477 7.466 1.00 49.66 392 TYR A N 1
ATOM 3088 C CA . TYR A 1 392 ? 14.110 -0.570 8.922 1.00 49.66 392 TYR A CA 1
ATOM 3089 C C . TYR A 1 392 ? 14.753 -1.838 9.508 1.00 49.66 392 TYR A C 1
ATOM 3091 O O . TYR A 1 392 ? 14.832 -1.985 10.733 1.00 49.66 392 TYR A O 1
ATOM 3099 N N . GLU A 1 393 ? 15.235 -2.755 8.670 1.00 55.88 393 GLU A N 1
ATOM 3100 C CA . GLU A 1 393 ? 15.725 -4.061 9.100 1.00 55.88 393 GLU A CA 1
ATOM 3101 C C . GLU A 1 393 ? 17.172 -3.988 9.614 1.00 55.88 393 GLU A C 1
ATOM 3103 O O . GLU A 1 393 ? 17.510 -4.626 10.618 1.00 55.88 393 GLU A O 1
ATOM 3108 N N . GLY A 1 394 ? 17.981 -3.078 9.059 1.00 65.06 394 GLY A N 1
ATOM 3109 C CA . GLY A 1 394 ? 19.328 -2.775 9.558 1.00 65.06 394 GLY A CA 1
ATOM 3110 C C . GLY A 1 394 ? 19.350 -2.144 10.960 1.00 65.06 394 GLY A C 1
ATOM 3111 O O . GLY A 1 394 ? 20.202 -2.479 11.786 1.00 65.06 394 GLY A O 1
ATOM 3112 N N . LEU A 1 395 ? 18.375 -1.286 11.288 1.00 50.31 395 LEU A N 1
ATOM 3113 C CA . LEU A 1 395 ? 18.300 -0.639 12.608 1.00 50.31 395 LEU A CA 1
ATOM 3114 C C . LEU A 1 395 ? 17.811 -1.603 13.704 1.00 50.31 395 LEU A C 1
ATOM 3116 O O . LEU A 1 395 ? 18.172 -1.471 14.876 1.00 50.31 395 LEU A O 1
ATOM 3120 N N . ARG A 1 396 ? 17.019 -2.611 13.319 1.00 60.66 396 ARG A N 1
ATOM 3121 C CA . ARG A 1 396 ? 16.470 -3.626 14.229 1.00 60.66 396 ARG A CA 1
ATOM 3122 C C . ARG A 1 396 ? 17.501 -4.675 14.645 1.00 60.66 396 ARG A C 1
ATOM 3124 O O . ARG A 1 396 ? 17.406 -5.192 15.756 1.00 60.66 396 ARG A O 1
ATOM 3131 N N . GLN A 1 397 ? 18.475 -4.979 13.787 1.00 65.88 397 GLN A N 1
ATOM 3132 C CA . GLN A 1 397 ? 19.568 -5.897 14.126 1.00 65.88 397 GLN A CA 1
ATOM 3133 C C . GLN A 1 397 ? 20.617 -5.248 15.039 1.00 65.88 397 GLN A C 1
ATOM 3135 O O . GLN A 1 397 ? 21.147 -5.921 15.918 1.00 65.88 397 GLN A O 1
ATOM 3140 N N . TYR A 1 398 ? 20.855 -3.939 14.915 1.00 59.69 398 TYR A N 1
ATOM 3141 C CA . TYR A 1 398 ? 21.835 -3.234 15.749 1.00 59.69 398 TYR A CA 1
ATOM 3142 C C . TYR A 1 398 ? 21.380 -3.075 17.214 1.00 59.69 398 TYR A C 1
ATOM 3144 O O . TYR A 1 398 ? 22.180 -3.212 18.133 1.00 59.69 398 TYR A O 1
ATOM 3152 N N . LEU A 1 399 ? 20.080 -2.865 17.455 1.00 56.66 399 LEU A N 1
ATOM 3153 C CA . LEU A 1 399 ? 19.512 -2.723 18.808 1.00 56.66 399 LEU A CA 1
ATOM 3154 C C . LEU A 1 399 ? 19.273 -4.052 19.544 1.00 56.66 399 LEU A C 1
ATOM 3156 O O . LEU A 1 399 ? 18.888 -4.041 20.707 1.00 56.66 399 LEU A O 1
ATOM 3160 N N . ARG A 1 400 ? 19.485 -5.196 18.885 1.00 60.03 400 ARG A N 1
ATOM 3161 C CA . ARG A 1 400 ? 19.414 -6.524 19.518 1.00 60.03 400 ARG A CA 1
ATOM 3162 C C . ARG A 1 400 ? 20.780 -7.061 19.959 1.00 60.03 400 ARG A C 1
ATOM 3164 O O . ARG A 1 400 ? 20.830 -8.149 20.525 1.00 60.03 400 ARG A O 1
ATOM 3171 N N . GLY A 1 401 ? 21.860 -6.334 19.664 1.00 59.72 401 GLY A N 1
ATOM 3172 C CA . GLY A 1 401 ? 23.245 -6.727 19.948 1.00 59.72 401 GLY A CA 1
ATOM 3173 C C . GLY A 1 401 ? 23.960 -5.891 21.018 1.00 59.72 401 GLY A C 1
ATOM 3174 O O . GLY A 1 401 ? 25.155 -6.096 21.220 1.00 59.72 401 GLY A O 1
ATOM 3175 N N . VAL 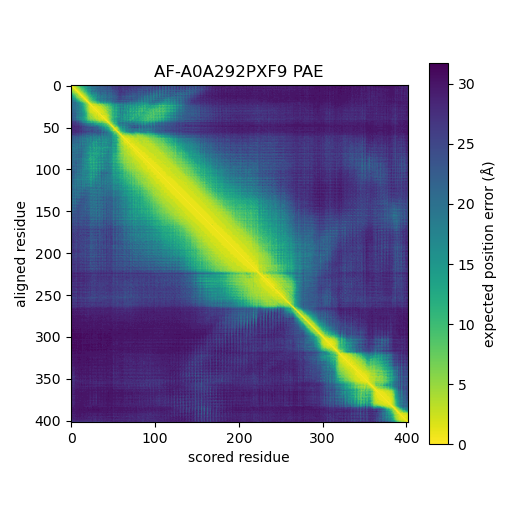A 1 402 ? 23.255 -4.969 21.680 1.00 47.44 402 VAL A N 1
ATOM 3176 C CA . VAL A 1 402 ? 23.692 -4.222 22.877 1.00 47.44 402 VAL A CA 1
ATOM 3177 C C . VAL A 1 402 ? 22.728 -4.563 23.997 1.00 47.44 402 VAL A C 1
ATOM 3179 O O . VAL A 1 402 ? 23.207 -4.777 25.131 1.00 47.44 402 VAL A O 1
#

Radius of gyration: 85.53 Å; Cα contacts (8 Å, |Δi|>4): 30; chains: 1; bounding box: 185×63×245 Å

Organism: NCBI:txid59557

Mean predicted aligned error: 21.75 Å

Solvent-accessible surface area (backbone atoms only — not comparable to full-atom values): 23648 Å² total; per-residue (Å²): 138,82,80,84,79,75,81,76,83,78,76,73,79,74,80,78,74,81,80,66,62,57,62,62,52,49,50,52,51,51,50,54,54,46,52,56,48,51,51,48,56,66,70,33,94,78,71,65,96,62,81,84,80,65,69,85,44,70,64,61,58,49,53,50,50,50,52,51,50,53,48,50,55,51,46,54,52,48,53,52,50,51,52,50,51,50,54,51,49,54,50,50,53,51,50,53,53,50,50,53,51,50,50,52,52,52,51,51,58,49,51,55,51,50,53,55,51,48,55,50,51,58,49,49,56,50,52,54,49,55,51,52,52,50,55,52,53,51,52,52,52,52,51,53,49,50,50,53,50,52,54,49,51,57,49,49,56,57,46,53,55,50,51,50,53,49,51,54,51,50,53,51,52,52,51,51,51,52,52,51,51,52,52,50,52,55,51,49,53,52,51,51,53,51,52,54,53,48,54,52,50,51,54,51,49,56,50,50,54,52,52,49,52,54,50,51,53,51,50,51,53,58,67,30,66,68,46,52,49,52,52,49,52,52,47,54,54,49,53,51,52,51,49,55,48,47,54,54,47,50,53,50,48,53,53,49,50,52,53,47,54,58,60,75,68,73,66,89,81,76,92,82,90,78,80,92,84,82,84,84,76,94,70,88,80,80,85,83,85,77,78,78,73,82,80,72,90,84,80,69,66,67,65,53,58,54,51,54,56,54,51,62,61,64,73,73,52,90,85,46,74,65,58,56,50,51,51,52,51,48,52,53,50,52,50,51,54,51,52,50,56,51,49,55,54,46,50,53,53,49,31,65,75,68,72,51,67,90,85,65,82,74,53,73,65,56,55,51,49,52,49,46,51,50,48,51,50,47,43,56,61,41,33,77,78,57,70,79,92,74,78,65,64,68,61,57,56,59,70,72,75,114

pLDDT: mean 73.62, std 22.09, range [28.05, 98.56]

Foldseek 3Di:
DDDPPDDDPDDDPDPPDPPCVVLVVVLVVLVVVLVVLVVCVVVPPQPDPDPPPPVVPVVVVVVVVVSVVVSVVSVVVSVVSVVVVVVVVVVVVVVVVVVVVVVVVVVVVVVVVVVVVVVVVVVVVVVVVVVVVVVVVVVVVVVVVVVVVVVVVVVVVVVVVVVVVVVVVVVVVVVVVVVVVVVVVVVVVVVVVVVVVVVVVVVVVVVVVVVVVVVVVVVCVCVPPVNVVVVVVVVVVVVVVVVVVVVVVVVVVVVVVVVVVVVVPDDDDDDDDDDDDDDDDDDDDDDDDPPPPDPDPPDDPVVVVVVVVVVVVVVPDPPDPVVVVVVVVVVVVVVVVVVVVVVVVLVVVVCVVVVHDPPDDDDPVNSVVVVVCVVVVVLVVVCVVPNDDDDPPVVVVVVVVD

Sequence (402 aa):
MEREILPSPGFAPFPEVPRDRTVFGDVLSALDTLGGAVKRLESHPLASENLSERLQKVEDAAVLKEELGRLCSRFEVCEGRVSEVAGRLEAVDSEVTDEVRGLGSSLGGILERQDVARMRVEALDRVCRELKESVQSMREDFLALGNNIGSLTSRIEAYEEKVMKLGDGLKLAHSVMAQERDRLSITRNKVDEITEAQNEVDLRVAGLERGYRNMDEVVQSVKSHSFFTNVTERVSVLERRNGELTEAVETLVMISEEAAARKAKGLRGSRFTKTRDDMNPITHNVLKKGRNLGVGPLGSVDIALWRDWVGSRIENLPQSRAEIYHLSRKTAQDLRFVTSRYMDDLELRCKHRLGLADEVKLRQWAIAVVLLVMFFGFILMRTTEHEPIVDYEGLRQYLRGV

Secondary structure (DSSP, 8-state):
-----PPPP-PPPPP-----HHHHHHHHHHHHHHHHHHHHHHTSTTSSS-TTT----HHHHHHHHHHHHHHHHHHHHHHHHHHHHHHHHHHHHHHHHHHHHHHHHHHHHHHHHHHHHHHHHHHHHHHHHHHHHHHHHHHHHHHHHHHHHHHHHHHHHHHHHHHHHHHHHHHHHHHHHHHHHHHHHHHHHHHHHHHHHHHHHHHHHHHHHHHHHHHHHHHHHHHSHHHHHHHHHHHHHHHHHHHHHHHHHHHHHHHHHHHHHHHHT----------------------------------SSHHHHHHHHHHHHHTTS---HHHHHHHHHHHHHHHHHHHHHHHHHHHHHHHHHHT--TT----HHHHHHHHHHHHHHHHHHHHTTSPPP--SHHHHHHTT--